Protein AF-A0A955JCF0-F1 (afdb_monomer_lite)

Secondary structure (DSSP, 8-state):
--THHHHHHHHHHHHHHHHSS-S---SSHHHHHHHHHHPPPPPHHHH-TTS-HHHHHHHHHHH-SSGGGS-SSHHHHHHHHHHHHTTPPPS--PPPTHHHHHHHHTT-HHHHHHHHHHHHHHHHHHHHHHHHHHHHHHHHHHHHHHHHHHHHHHHHHHHHHHHHHHHHHHHHHHHHHHHHHHHHHHHHHHHHHHHHHHHHHHHS-S-STTHHHHHHHHHHHHHHHHHTHHHHHHHHHHHHHHPEE--TTHHHH---HHHHHHHHHHHHHHHHHTTGGGS-HHHHHHHHHHHHHHHHHHHHHHHHHHHTTSEE--STTHHHHHHHHHHHHHHHHHHHHHH-TTTSHHHHHHHHHHHHHHHHIIIIITTHHHHHHHHHHHHH-GGGTT--PPP-TTEEEEEE-TTT--EEEEEGGGSPTTPPPPPP-TTSPPPPP-TTSPPEEEEE--EEEEES-BS-TTSTTB-TT--SSS-S-EEEEE--EEEESSPPBHHHHHHHH-S----S-SHHHHTTSS-GGGGGGSBP-S--HHHHHHHHHHHT--PPPHHHHHHHHHTT--SSBTTBS-GGG-TTT---SBHHHHHHHGGG--S-BTT---S-SSPPPTT-S---TTS---TTSSS---

Foldseek 3Di:
DQQLVVLQVVLQVVLCVLQVDGQFDDPDPVNRVVCLQPPQGDQSCVRPVVDDPLSSLLSSQSNPNDSVSHDNDVVLSVVSVVCVVVVHDHPGDDDDPVVVVVVVCVVDPPVVVVVVVVVVVVVVVVVVVVVVVVVVVVVVVVVVVVVVVVVVVVVVVVVVVVVVVVVVVVVVVVVVVVVVVVVVVVLVVLVVVLVVLVVVLLVLDAFAPVNLVSLVVSCVVCVVSLVCLVVLVVVLVVLVVQWDFADPVNVVVPPDPLVVVLVVLVVVLVVLVVCLVVDDPVVNVVSVVSNVVSVVSNVVSVVVVVVVHTTFHDDPCGVVSVVSSVSSVVSSVSSCLQPVCCRHSSVVSVVSSVLSVVQCCVQDVVQVVVQVVLQVLLCPDVQQVRDRDDRDGQWHWQAADPQLRWTKIFRSQLAAPPDDDFHQDPVRDTPDDALRGGWMKTWHNWAKDWFFEDCPPPAFLHDVPGDPVRDDTDIDTDHIDIDTLWAQFQSSCVRQLVDHQQAQCACVRQPPQDDHRQRSQFHGDPDDPVSVQSSQRNSVHHADDPVRLVCQQCVPPREPHLVHPDPVPCQQAADDAECSLCVSQPPPRDDYHPVDPNPHNAADRIPSHDAGSSSHGHSPYRDDGD

Structure (mmCIF, N/CA/C/O backbone):
data_AF-A0A955JCF0-F1
#
_entry.id   AF-A0A955JCF0-F1
#
loop_
_atom_site.group_PDB
_atom_site.id
_atom_site.type_symbol
_atom_site.label_atom_id
_atom_site.label_alt_id
_atom_site.label_comp_id
_atom_site.label_asym_id
_atom_site.label_entity_id
_atom_site.label_seq_id
_atom_site.pdbx_PDB_ins_code
_atom_site.Cartn_x
_atom_site.Cartn_y
_atom_site.Cartn_z
_atom_site.occupancy
_atom_site.B_iso_or_equiv
_atom_site.auth_seq_id
_atom_site.auth_comp_id
_atom_site.auth_asym_id
_atom_site.auth_atom_id
_atom_site.pdbx_PDB_model_num
ATOM 1 N N . LEU A 1 1 ? -118.082 -36.106 129.039 1.00 57.31 1 LEU A N 1
ATOM 2 C CA . LEU A 1 1 ? -116.665 -36.390 129.360 1.00 57.31 1 LEU A CA 1
ATOM 3 C C . LEU A 1 1 ? -116.001 -36.896 128.087 1.00 57.31 1 LEU A C 1
ATOM 5 O O . LEU A 1 1 ? -116.480 -37.882 127.543 1.00 57.31 1 LEU A O 1
ATOM 9 N N . ASP A 1 2 ? -115.003 -36.180 127.562 1.00 79.00 2 ASP A N 1
ATOM 10 C CA . ASP A 1 2 ? -114.257 -36.599 126.365 1.00 79.00 2 ASP A CA 1
ATOM 11 C C . ASP A 1 2 ? -113.100 -37.521 126.774 1.00 79.00 2 ASP A C 1
ATOM 13 O O . ASP A 1 2 ? -112.219 -37.105 127.530 1.00 79.00 2 ASP A O 1
ATOM 17 N N . ARG A 1 3 ? -113.084 -38.748 126.237 1.00 78.19 3 ARG A N 1
ATOM 18 C CA . ARG A 1 3 ? -112.045 -39.769 126.468 1.00 78.19 3 ARG A CA 1
ATOM 19 C C . ARG A 1 3 ? -110.625 -39.299 126.117 1.00 78.19 3 ARG A C 1
ATOM 21 O O . ARG A 1 3 ? -109.650 -39.840 126.625 1.00 78.19 3 ARG A O 1
ATOM 28 N N . ARG A 1 4 ? -110.481 -38.272 125.271 1.00 84.88 4 ARG A N 1
ATOM 29 C CA . ARG A 1 4 ? -109.182 -37.661 124.926 1.00 84.88 4 ARG A CA 1
ATOM 30 C C . ARG A 1 4 ? -108.595 -36.816 126.064 1.00 84.88 4 ARG A C 1
ATOM 32 O O . ARG A 1 4 ? -107.425 -36.435 126.015 1.00 84.88 4 ARG A O 1
ATOM 39 N N . THR A 1 5 ? -109.381 -36.537 127.102 1.00 85.69 5 THR A N 1
ATOM 40 C CA . THR A 1 5 ? -108.911 -35.896 128.341 1.00 85.69 5 THR A CA 1
ATOM 41 C C . THR A 1 5 ? -108.018 -36.837 129.146 1.00 85.69 5 THR A C 1
ATOM 43 O O . THR A 1 5 ? -106.988 -36.410 129.671 1.00 85.69 5 THR A O 1
ATOM 46 N N . ASP A 1 6 ? -108.356 -38.127 129.179 1.00 85.69 6 ASP A N 1
ATOM 47 C CA . ASP A 1 6 ? -107.548 -39.145 129.856 1.00 85.69 6 ASP A CA 1
ATOM 48 C C . ASP A 1 6 ? -106.212 -39.356 129.133 1.00 85.69 6 ASP A C 1
ATOM 50 O O . ASP A 1 6 ? -105.175 -39.499 129.773 1.00 85.69 6 ASP A O 1
ATOM 54 N N . ILE A 1 7 ? -106.207 -39.268 127.798 1.00 90.81 7 ILE A N 1
ATOM 55 C CA . ILE A 1 7 ? -104.985 -39.328 126.977 1.00 90.81 7 ILE A CA 1
ATOM 56 C C . ILE A 1 7 ? -104.069 -38.132 127.263 1.00 90.81 7 ILE A C 1
ATOM 58 O O . ILE A 1 7 ? -102.860 -38.302 127.397 1.00 90.81 7 ILE A O 1
ATOM 62 N N . TRP A 1 8 ? -104.630 -36.927 127.399 1.00 89.00 8 TRP A N 1
ATOM 63 C CA . TRP A 1 8 ? -103.855 -35.736 127.758 1.00 89.00 8 TRP A CA 1
ATOM 64 C C . TRP A 1 8 ? -103.241 -35.862 129.153 1.00 89.00 8 TRP A C 1
ATOM 66 O O . TRP A 1 8 ? -102.057 -35.584 129.334 1.00 89.00 8 TRP A O 1
ATOM 76 N N . SER A 1 9 ? -104.025 -36.345 130.120 1.00 87.19 9 SER A N 1
ATOM 77 C CA . SER A 1 9 ? -103.552 -36.595 131.484 1.00 87.19 9 SER A CA 1
ATOM 78 C C . SER A 1 9 ? -102.451 -37.660 131.508 1.00 87.19 9 SER A C 1
ATOM 80 O O . SER A 1 9 ? -101.417 -37.441 132.130 1.00 87.19 9 SER A O 1
ATOM 82 N N . LEU A 1 10 ? -102.605 -38.757 130.756 1.00 89.62 10 LEU A N 1
ATOM 83 C CA . LEU A 1 10 ? -101.567 -39.779 130.583 1.00 89.62 10 LEU A CA 1
ATOM 84 C C . LEU A 1 10 ? -100.305 -39.222 129.917 1.00 89.62 10 LEU A C 1
ATOM 86 O O . LEU A 1 10 ? -99.204 -39.577 130.326 1.00 89.62 10 LEU A O 1
ATOM 90 N N . GLY A 1 11 ? -100.444 -38.339 128.925 1.00 90.31 11 GLY A N 1
ATOM 91 C CA . GLY A 1 11 ? -99.319 -37.646 128.294 1.00 90.31 11 GLY A CA 1
ATOM 92 C C . GLY A 1 11 ? -98.549 -36.772 129.286 1.00 90.31 11 GLY A C 1
ATOM 93 O O . GLY A 1 11 ? -97.323 -36.832 129.326 1.00 90.31 11 GLY A O 1
ATOM 94 N N . VAL A 1 12 ? -99.260 -36.033 130.143 1.00 90.81 12 VAL A N 1
ATOM 95 C CA . VAL A 1 12 ? -98.666 -35.247 131.239 1.00 90.81 12 VAL A CA 1
ATOM 96 C C . VAL A 1 12 ? -97.955 -36.151 132.249 1.00 90.81 12 VAL A C 1
ATOM 98 O O . VAL A 1 12 ? -96.835 -35.843 132.651 1.00 90.81 12 VAL A O 1
ATOM 101 N N . THR A 1 13 ? -98.559 -37.281 132.627 1.00 89.50 13 THR A N 1
ATOM 102 C CA . THR A 1 13 ? -97.934 -38.251 133.537 1.00 89.50 13 THR A CA 1
ATOM 103 C C . THR A 1 13 ? -96.675 -38.860 132.927 1.00 89.50 13 THR A C 1
ATOM 105 O O . THR A 1 13 ? -95.642 -38.898 133.587 1.00 89.50 13 THR A O 1
ATOM 108 N N . LEU A 1 14 ? -96.714 -39.289 131.661 1.00 90.31 14 LEU A N 1
ATOM 109 C CA . LEU A 1 14 ? -95.534 -39.828 130.983 1.00 90.31 14 LEU A CA 1
ATOM 110 C C . LEU A 1 14 ? -94.428 -38.773 130.853 1.00 90.31 14 LEU A C 1
ATOM 112 O O . LEU A 1 14 ? -93.259 -39.094 131.053 1.00 90.31 14 LEU A O 1
ATOM 116 N N . TYR A 1 15 ? -94.788 -37.524 130.542 1.00 89.62 15 TYR A N 1
ATOM 117 C CA . TYR A 1 15 ? -93.855 -36.399 130.509 1.00 89.62 15 TYR A CA 1
ATOM 118 C C . TYR A 1 15 ? -93.133 -36.260 131.854 1.00 89.62 15 TYR A C 1
ATOM 120 O O . TYR A 1 15 ? -91.905 -36.171 131.890 1.00 89.62 15 TYR A O 1
ATOM 128 N N . GLU A 1 16 ? -93.877 -36.286 132.963 1.00 90.38 16 GLU A N 1
ATOM 129 C CA . GLU A 1 16 ? -93.311 -36.192 134.311 1.00 90.38 16 GLU A CA 1
ATOM 130 C C . GLU A 1 16 ? -92.451 -37.414 134.651 1.00 90.38 16 GLU A C 1
ATOM 132 O O . GLU A 1 16 ? -91.343 -37.245 135.148 1.00 90.38 16 GLU A O 1
ATOM 137 N N . CYS A 1 17 ? -92.868 -38.633 134.301 1.00 90.69 17 CYS A N 1
ATOM 138 C CA . CYS A 1 17 ? -92.056 -39.835 134.516 1.00 90.69 17 CYS A CA 1
ATOM 139 C C . CYS A 1 17 ? -90.723 -39.804 133.753 1.00 90.69 17 CYS A C 1
ATOM 141 O O . CYS A 1 17 ? -89.710 -40.272 134.265 1.00 90.69 17 CYS A O 1
ATOM 143 N N . LEU A 1 18 ? -90.713 -39.265 132.532 1.00 89.25 18 LEU A N 1
ATOM 144 C CA . LEU A 1 18 ? -89.528 -39.256 131.668 1.00 89.25 18 LEU A CA 1
ATOM 145 C C . LEU A 1 18 ? -88.560 -38.106 131.976 1.00 89.25 18 LEU A C 1
ATOM 147 O O . LEU A 1 18 ? -87.362 -38.213 131.698 1.00 89.25 18 LEU A O 1
ATOM 151 N N . THR A 1 19 ? -89.071 -37.005 132.525 1.00 88.12 19 THR A N 1
ATOM 152 C CA . THR A 1 19 ? -88.286 -35.787 132.789 1.00 88.12 19 THR A CA 1
ATOM 153 C C . THR A 1 19 ? -88.094 -35.486 134.276 1.00 88.12 19 THR A C 1
ATOM 155 O O . THR A 1 19 ? -87.325 -34.587 134.613 1.00 88.12 19 THR A O 1
ATOM 158 N N . LEU A 1 20 ? -88.787 -36.212 135.162 1.00 88.12 20 LEU A N 1
ATOM 159 C CA . LEU A 1 20 ? -88.921 -35.937 136.600 1.00 88.12 20 LEU A CA 1
ATOM 160 C C . LEU A 1 20 ? -89.422 -34.512 136.908 1.00 88.12 20 LEU A C 1
ATOM 162 O O . LEU A 1 20 ? -89.197 -33.992 138.001 1.00 88.12 20 LEU A O 1
ATOM 166 N N . ARG A 1 21 ? -90.089 -33.864 135.941 1.00 84.25 21 ARG A N 1
ATOM 167 C CA . ARG A 1 21 ? -90.633 -32.505 136.047 1.00 84.25 21 ARG A CA 1
ATOM 168 C C . ARG A 1 21 ? -92.021 -32.429 135.442 1.00 84.25 21 ARG A C 1
ATOM 170 O O . ARG A 1 21 ? -92.290 -33.017 134.396 1.00 84.25 21 ARG A O 1
ATOM 177 N N . ARG A 1 22 ? -92.896 -31.629 136.043 1.00 86.31 22 ARG A N 1
ATOM 178 C CA . ARG A 1 22 ? -94.205 -31.365 135.447 1.00 86.31 22 ARG A CA 1
ATOM 179 C C . ARG A 1 22 ? -94.051 -30.451 134.232 1.00 86.31 22 ARG A C 1
ATOM 181 O O . ARG A 1 22 ? -93.247 -29.519 134.261 1.00 86.31 22 ARG A O 1
ATOM 188 N N . PRO A 1 23 ? -94.845 -30.655 133.170 1.00 85.62 23 PRO A N 1
ATOM 189 C CA . PRO A 1 23 ? -94.794 -29.795 131.988 1.00 85.62 23 PRO A CA 1
ATOM 190 C C . PRO A 1 23 ? -95.301 -28.373 132.261 1.00 85.62 23 PRO A C 1
ATOM 192 O O . PRO A 1 23 ? -94.935 -27.432 131.556 1.00 85.62 23 PRO A O 1
ATOM 195 N N . PHE A 1 24 ? -96.141 -28.210 133.286 1.00 86.75 24 PHE A N 1
ATOM 196 C CA . PHE A 1 24 ? -96.681 -26.925 133.712 1.00 86.75 24 PHE A CA 1
ATOM 197 C C . PHE A 1 24 ? -96.596 -26.821 135.231 1.00 86.75 24 PHE A C 1
ATOM 199 O O . PHE A 1 24 ? -97.109 -27.681 135.947 1.00 86.75 24 PHE A O 1
ATOM 206 N N . GLU A 1 25 ? -95.985 -25.742 135.708 1.00 82.00 25 GLU A N 1
ATOM 207 C CA . GLU A 1 25 ? -95.887 -25.413 137.126 1.00 82.00 25 GLU A CA 1
ATOM 208 C C . GLU A 1 25 ? -96.144 -23.921 137.318 1.00 82.00 25 GLU A C 1
ATOM 210 O O . GLU A 1 25 ? -95.676 -23.070 136.554 1.00 82.00 25 GLU A O 1
ATOM 215 N N . ALA A 1 26 ? -96.919 -23.599 138.347 1.00 80.19 26 ALA A N 1
ATOM 216 C CA . ALA A 1 26 ? -97.183 -22.233 138.755 1.00 80.19 26 ALA A CA 1
ATOM 217 C C . ALA A 1 26 ? -97.442 -22.192 140.269 1.00 80.19 26 ALA A C 1
ATOM 219 O O . ALA A 1 26 ? -98.029 -23.134 140.804 1.00 80.19 26 ALA A O 1
ATOM 220 N N . PRO A 1 27 ? -97.076 -21.096 140.956 1.00 72.50 27 PRO A N 1
ATOM 221 C CA . PRO A 1 27 ? -97.266 -20.959 142.401 1.00 72.50 27 PRO A CA 1
ATOM 222 C C . PRO A 1 27 ? -98.740 -20.814 142.827 1.00 72.50 27 PRO A C 1
ATOM 224 O O . PRO A 1 27 ? -99.040 -20.894 144.014 1.00 72.50 27 PRO A O 1
ATOM 227 N N . SER A 1 28 ? -99.676 -20.613 141.888 1.00 76.31 28 SER A N 1
ATOM 228 C CA . SER A 1 28 ? -101.116 -20.523 142.160 1.00 76.31 28 SER A CA 1
ATOM 229 C C . SER A 1 28 ? -101.941 -21.392 141.208 1.00 76.31 28 SER A C 1
ATOM 231 O O . SER A 1 28 ? -101.566 -21.615 140.054 1.00 76.31 28 SER A O 1
ATOM 233 N N . ARG A 1 29 ? -103.112 -21.851 141.677 1.00 73.00 29 ARG A N 1
ATOM 234 C CA . ARG A 1 29 ? -104.026 -22.700 140.891 1.00 73.00 29 ARG A CA 1
ATOM 235 C C . ARG A 1 29 ? -104.516 -22.010 139.610 1.00 73.00 29 ARG A C 1
ATOM 237 O O . ARG A 1 29 ? -104.582 -22.645 138.563 1.00 73.00 29 ARG A O 1
ATOM 244 N N . GLU A 1 30 ? -104.806 -20.710 139.669 1.00 77.62 30 GLU A N 1
ATOM 245 C CA . GLU A 1 30 ? -105.215 -19.921 138.496 1.00 77.62 30 GLU A CA 1
ATOM 246 C C . GLU A 1 30 ? -104.071 -19.768 137.480 1.00 77.62 30 GLU A C 1
ATOM 248 O O . GLU A 1 30 ? -104.277 -19.932 136.275 1.00 77.62 30 GLU A O 1
ATOM 253 N N . GLY A 1 31 ? -102.844 -19.534 137.961 1.00 78.62 31 GLY A N 1
ATOM 254 C CA . GLY A 1 31 ? -101.651 -19.493 137.116 1.00 78.62 31 GLY A CA 1
ATOM 255 C C . GLY A 1 31 ? -101.388 -20.831 136.424 1.00 78.62 31 GLY A C 1
ATOM 256 O O . GLY A 1 31 ? -101.033 -20.851 135.244 1.00 78.62 31 GLY A O 1
ATOM 257 N N . LEU A 1 32 ? -101.632 -21.943 137.125 1.00 81.69 32 LEU A N 1
ATOM 258 C CA . LEU A 1 32 ? -101.493 -23.285 136.567 1.00 81.69 32 LEU A CA 1
ATOM 259 C C . LEU A 1 32 ? -102.525 -23.528 135.457 1.00 81.69 32 LEU A C 1
ATOM 261 O O . LEU A 1 32 ? -102.149 -23.968 134.373 1.00 81.69 32 LEU A O 1
ATOM 265 N N . TYR A 1 33 ? -103.797 -23.169 135.669 1.00 77.62 33 TYR A N 1
ATOM 266 C CA . TYR A 1 33 ? -104.825 -23.281 134.627 1.00 77.62 33 TYR A CA 1
ATOM 267 C C . TYR A 1 33 ? -104.520 -22.414 133.404 1.00 77.62 33 TYR A C 1
ATOM 269 O O . TYR A 1 33 ? -104.657 -22.886 132.276 1.00 77.62 33 TYR A O 1
ATOM 277 N N . ARG A 1 34 ? -104.041 -21.178 133.596 1.00 78.31 34 ARG A N 1
ATOM 278 C CA . ARG A 1 34 ? -103.643 -20.316 132.474 1.00 78.31 34 ARG A CA 1
ATOM 279 C C . ARG A 1 34 ? -102.507 -20.950 131.669 1.00 78.31 34 ARG A C 1
ATOM 281 O O . ARG A 1 34 ? -102.596 -20.983 130.448 1.00 78.31 34 ARG A O 1
ATOM 288 N N . GLN A 1 35 ? -101.491 -21.512 132.327 1.00 84.00 35 GLN A N 1
ATOM 289 C CA . GLN A 1 35 ? -100.412 -22.214 131.624 1.00 84.00 35 GLN A CA 1
ATOM 290 C C . GLN A 1 35 ? -100.907 -23.465 130.890 1.00 84.00 35 GLN A C 1
ATOM 292 O O . GLN A 1 35 ? -100.539 -23.674 129.736 1.00 84.00 35 GLN A O 1
ATOM 297 N N . ILE A 1 36 ? -101.787 -24.257 131.508 1.00 84.00 36 ILE A N 1
ATOM 298 C CA . ILE A 1 36 ? -102.396 -25.423 130.857 1.00 84.00 36 ILE A CA 1
ATOM 299 C C . ILE A 1 36 ? -103.179 -25.010 129.602 1.00 84.00 36 ILE A C 1
ATOM 301 O O . ILE A 1 36 ? -103.162 -25.756 128.627 1.00 84.00 36 ILE A O 1
ATOM 305 N N . LEU A 1 37 ? -103.810 -23.835 129.575 1.00 78.12 37 LEU A N 1
ATOM 306 C CA . LEU A 1 37 ? -104.589 -23.377 128.420 1.00 78.12 37 LEU A CA 1
ATOM 307 C C . LEU A 1 37 ? -103.752 -22.698 127.325 1.00 78.12 37 LEU A C 1
ATOM 309 O O . LEU A 1 37 ? -104.075 -22.855 126.152 1.00 78.12 37 LEU A O 1
ATOM 313 N N . THR A 1 38 ? -102.697 -21.949 127.667 1.00 74.06 38 THR A N 1
ATOM 314 C CA . THR A 1 38 ? -102.028 -21.050 126.701 1.00 74.06 38 THR A CA 1
ATOM 315 C C . THR A 1 38 ? -100.563 -21.363 126.425 1.00 74.06 38 THR A C 1
ATOM 317 O O . THR A 1 38 ? -100.048 -20.968 125.379 1.00 74.06 38 THR A O 1
ATOM 320 N N . LYS A 1 39 ? -99.875 -22.051 127.340 1.00 78.50 39 LYS A N 1
ATOM 321 C CA . LYS A 1 39 ? -98.446 -22.342 127.213 1.00 78.50 39 LYS A CA 1
ATOM 322 C C . LYS A 1 39 ? -98.257 -23.728 126.604 1.00 78.50 39 LYS A C 1
ATOM 324 O O . LYS A 1 39 ? -98.822 -24.706 127.095 1.00 78.50 39 LYS A O 1
ATOM 329 N N . GLU A 1 40 ? -97.453 -23.816 125.550 1.00 80.75 40 GLU A N 1
ATOM 330 C CA . GLU A 1 40 ? -97.017 -25.107 125.012 1.00 80.75 40 GLU A CA 1
ATOM 331 C C . GLU A 1 40 ? -95.973 -25.744 125.945 1.00 80.75 40 GLU A C 1
ATOM 333 O O . GLU A 1 40 ? -95.152 -25.013 126.514 1.00 80.75 40 GLU A O 1
ATOM 338 N N . PRO A 1 41 ? -96.011 -27.074 126.151 1.00 81.38 41 PRO A N 1
ATOM 339 C CA . PRO A 1 41 ? -95.011 -27.759 126.962 1.00 81.38 41 PRO A CA 1
ATOM 340 C C . PRO A 1 41 ? -93.630 -27.626 126.307 1.00 81.38 41 PRO A C 1
ATOM 342 O O . PRO A 1 41 ? -93.510 -27.575 125.081 1.00 81.38 41 PRO A O 1
ATOM 345 N N . GLU A 1 42 ? -92.583 -27.550 127.126 1.00 82.19 42 GLU A N 1
ATOM 346 C CA . GLU A 1 42 ? -91.214 -27.589 126.613 1.00 82.19 42 GLU A CA 1
ATOM 347 C C . GLU A 1 42 ? -90.921 -28.968 126.005 1.00 82.19 42 GLU A C 1
ATOM 349 O O . GLU A 1 42 ? -91.508 -29.974 126.395 1.00 82.19 42 GLU A O 1
ATOM 354 N N . ASP A 1 43 ? -90.035 -29.028 125.016 1.00 82.88 43 ASP A N 1
ATOM 355 C CA . ASP A 1 43 ? -89.632 -30.308 124.437 1.00 82.88 43 ASP A CA 1
ATOM 356 C C . ASP A 1 43 ? -88.860 -31.133 125.483 1.00 82.88 43 ASP A C 1
ATOM 358 O O . ASP A 1 43 ? -87.821 -30.695 125.987 1.00 82.88 43 ASP A O 1
ATOM 362 N N . VAL A 1 44 ? -89.348 -32.345 125.781 1.00 84.56 44 VAL A N 1
ATOM 363 C CA . VAL A 1 44 ? -88.756 -33.281 126.755 1.00 84.56 44 VAL A CA 1
ATOM 364 C C . VAL A 1 44 ? -87.272 -33.535 126.508 1.00 84.56 44 VAL A C 1
ATOM 366 O O . VAL A 1 44 ? -86.518 -33.741 127.458 1.00 84.56 44 VAL A O 1
ATOM 369 N N . ARG A 1 45 ? -86.822 -33.455 125.251 1.00 85.75 45 ARG A N 1
ATOM 370 C CA . ARG A 1 45 ? -85.429 -33.700 124.856 1.00 85.75 45 ARG A CA 1
ATOM 371 C C . ARG A 1 45 ? -84.478 -32.582 125.262 1.00 85.75 45 ARG A C 1
ATOM 373 O O . ARG A 1 45 ? -83.272 -32.803 125.315 1.00 85.75 45 ARG A O 1
ATOM 380 N N . ARG A 1 46 ? -84.993 -31.387 125.569 1.00 82.75 46 ARG A N 1
ATOM 381 C CA . ARG A 1 46 ? -84.182 -30.302 126.147 1.00 82.75 46 ARG A CA 1
ATOM 382 C C . ARG A 1 46 ? -83.869 -30.556 127.618 1.00 82.75 46 ARG A C 1
ATOM 384 O O . ARG A 1 46 ? -82.836 -30.106 128.097 1.00 82.75 46 ARG A O 1
ATOM 391 N N . ILE A 1 47 ? -84.752 -31.273 128.312 1.00 84.94 47 ILE A N 1
ATOM 392 C CA . ILE A 1 47 ? -84.611 -31.601 129.735 1.00 84.94 47 ILE A CA 1
ATOM 393 C C . ILE A 1 47 ? -83.839 -32.912 129.898 1.00 84.94 47 ILE A C 1
ATOM 395 O O . ILE A 1 47 ? -82.916 -32.992 130.703 1.00 84.94 47 ILE A O 1
ATOM 399 N N . ASN A 1 48 ? -84.191 -33.927 129.108 1.00 85.06 48 ASN A N 1
ATOM 400 C CA . ASN A 1 48 ? -83.518 -35.216 129.072 1.00 85.06 48 ASN A CA 1
ATOM 401 C C . ASN A 1 48 ? -83.204 -35.602 127.610 1.00 85.06 48 ASN A C 1
ATOM 403 O O . ASN A 1 48 ? -84.046 -36.197 126.930 1.00 85.06 48 ASN A O 1
ATOM 407 N N . PRO A 1 49 ? -81.991 -35.283 127.116 1.00 83.31 49 PRO A N 1
ATOM 408 C CA . PRO A 1 49 ? -81.578 -35.567 125.739 1.00 83.31 49 PRO A CA 1
ATOM 409 C C . PRO A 1 49 ? -81.556 -37.053 125.360 1.00 83.31 49 PRO A C 1
ATOM 411 O O . PRO A 1 49 ? -81.540 -37.362 124.171 1.00 83.31 49 PRO A O 1
ATOM 414 N N . ALA A 1 50 ? -81.568 -37.970 126.338 1.00 82.25 50 ALA A N 1
ATOM 415 C CA . ALA A 1 50 ? -81.608 -39.412 126.091 1.00 82.25 50 ALA A CA 1
ATOM 416 C C . ALA A 1 50 ? -82.982 -39.903 125.593 1.00 82.25 50 ALA A C 1
ATOM 418 O O . ALA A 1 50 ? -83.106 -41.042 125.144 1.00 82.25 50 ALA A O 1
ATOM 419 N N . ILE A 1 51 ? -84.019 -39.062 125.660 1.00 87.81 51 ILE A N 1
ATOM 420 C CA . ILE A 1 51 ? -85.350 -39.386 125.146 1.00 87.81 51 ILE A CA 1
ATOM 421 C C . ILE A 1 51 ? -85.335 -39.353 123.599 1.00 87.81 51 ILE A C 1
ATOM 423 O O . ILE A 1 51 ? -84.926 -38.340 123.017 1.00 87.81 51 ILE A O 1
ATOM 427 N N . PRO A 1 52 ? -85.809 -40.411 122.907 1.00 85.81 52 PRO A N 1
ATOM 428 C CA . PRO A 1 52 ? -85.890 -40.437 121.445 1.00 85.81 52 PRO A CA 1
ATOM 429 C C . PRO A 1 52 ? -86.759 -39.315 120.859 1.00 85.81 52 PRO A C 1
ATOM 431 O O . PRO A 1 52 ? -87.732 -38.871 121.476 1.00 85.81 52 PRO A O 1
ATOM 434 N N . ALA A 1 53 ? -86.435 -38.883 119.635 1.00 81.50 53 ALA A N 1
ATOM 435 C CA . ALA A 1 53 ? -87.171 -37.842 118.909 1.00 81.50 53 ALA A CA 1
ATOM 436 C C . ALA A 1 53 ? -88.656 -38.191 118.753 1.00 81.50 53 ALA A C 1
ATOM 438 O O . ALA A 1 53 ? -89.539 -37.365 118.975 1.00 81.50 53 ALA A O 1
ATOM 439 N N . GLU A 1 54 ? -88.904 -39.451 118.430 1.00 85.00 54 GLU A N 1
ATOM 440 C CA . GLU A 1 54 ? -90.199 -40.054 118.174 1.00 85.00 54 GLU A CA 1
ATOM 441 C C . GLU A 1 54 ? -91.058 -40.044 119.442 1.00 85.00 54 GLU A C 1
ATOM 443 O O . GLU A 1 54 ? -92.229 -39.674 119.394 1.00 85.00 54 GLU A O 1
ATOM 448 N N . LEU A 1 55 ? -90.461 -40.341 120.603 1.00 87.19 55 LEU A N 1
ATOM 449 C CA . LEU A 1 55 ? -91.165 -40.280 121.884 1.00 87.19 55 LEU A CA 1
ATOM 450 C C . LEU A 1 55 ? -91.573 -38.844 122.235 1.00 87.19 55 LEU A C 1
ATOM 452 O O . LEU A 1 55 ? -92.687 -38.616 122.703 1.00 87.19 55 LEU A O 1
ATOM 456 N N . GLY A 1 56 ? -90.710 -37.864 121.948 1.00 85.12 56 GLY A N 1
ATOM 457 C CA . GLY A 1 56 ? -91.038 -36.445 122.108 1.00 85.12 56 GLY A CA 1
ATOM 458 C C . GLY A 1 56 ? -92.229 -36.010 121.243 1.00 85.12 56 GLY A C 1
ATOM 459 O O . GLY A 1 56 ? -93.120 -35.311 121.727 1.00 85.12 56 GLY A O 1
ATOM 460 N N . ILE A 1 57 ? -92.300 -36.478 119.993 1.00 85.19 57 ILE A N 1
ATOM 461 C CA . ILE A 1 57 ? -93.416 -36.195 119.072 1.00 85.19 57 ILE A CA 1
ATOM 462 C C . ILE A 1 57 ? -94.719 -36.840 119.565 1.00 85.19 57 ILE A C 1
ATOM 464 O O . ILE A 1 57 ? -95.773 -36.195 119.549 1.00 85.19 57 ILE A O 1
ATOM 468 N N . VAL A 1 58 ? -94.657 -38.083 120.050 1.00 87.75 58 VAL A N 1
ATOM 469 C CA . VAL A 1 58 ? -95.813 -38.796 120.616 1.00 87.75 58 VAL A CA 1
ATOM 470 C C . VAL A 1 58 ? -96.383 -38.049 121.829 1.00 87.75 58 VAL A C 1
ATOM 472 O O . VAL A 1 58 ? -97.599 -37.856 121.907 1.00 87.75 58 VAL A O 1
ATOM 475 N N . LEU A 1 59 ? -95.525 -37.552 122.729 1.00 87.75 59 LEU A N 1
ATOM 476 C CA . LEU A 1 59 ? -95.941 -36.759 123.896 1.00 87.75 59 LEU A CA 1
ATOM 477 C C . LEU A 1 59 ? -96.515 -35.396 123.506 1.00 87.75 59 LEU A C 1
ATOM 479 O O . LEU A 1 59 ? -97.573 -35.013 124.004 1.00 87.75 59 LEU A O 1
ATOM 483 N N . ALA A 1 60 ? -95.869 -34.687 122.576 1.00 84.94 60 ALA A N 1
ATOM 484 C CA . ALA A 1 60 ? -96.365 -33.406 122.078 1.00 84.94 60 ALA A CA 1
ATOM 485 C C . ALA A 1 60 ? -97.757 -33.546 121.437 1.00 84.94 60 ALA A C 1
ATOM 487 O O . ALA A 1 60 ? -98.624 -32.696 121.636 1.00 84.94 60 ALA A O 1
ATOM 488 N N . THR A 1 61 ? -97.997 -34.651 120.728 1.00 87.94 61 THR A N 1
ATOM 489 C CA . THR A 1 61 ? -99.293 -34.959 120.104 1.00 87.94 61 THR A CA 1
ATOM 490 C C . THR A 1 61 ? -100.360 -35.301 121.144 1.00 87.94 61 THR A C 1
ATOM 492 O O . THR A 1 61 ? -101.483 -34.814 121.051 1.00 87.94 61 THR A O 1
ATOM 495 N N . ALA A 1 62 ? -100.025 -36.073 122.185 1.00 87.44 62 ALA A N 1
ATOM 496 C CA . ALA A 1 62 ? -100.951 -36.352 123.287 1.00 87.44 62 ALA A CA 1
ATOM 497 C C . ALA A 1 62 ? -101.326 -35.083 124.080 1.00 87.44 62 ALA A C 1
ATOM 499 O O . ALA A 1 62 ? -102.452 -34.961 124.568 1.00 87.44 62 ALA A O 1
ATOM 500 N N . MET A 1 63 ? -100.399 -34.124 124.186 1.00 87.69 63 MET A N 1
ATOM 501 C CA . MET A 1 63 ? -100.536 -32.933 125.029 1.00 87.69 63 MET A CA 1
ATOM 502 C C . MET A 1 63 ? -100.968 -31.650 124.299 1.00 87.69 63 MET A C 1
ATOM 504 O O . MET A 1 63 ? -101.154 -30.619 124.960 1.00 87.69 63 MET A O 1
ATOM 508 N N . VAL A 1 64 ? -101.160 -31.689 122.975 1.00 86.75 64 VAL A N 1
ATOM 509 C CA . VAL A 1 64 ? -101.561 -30.517 122.178 1.00 86.75 64 VAL A CA 1
ATOM 510 C C . VAL A 1 64 ? -102.885 -29.928 122.683 1.00 86.75 64 VAL A C 1
ATOM 512 O O . VAL A 1 64 ? -103.784 -30.647 123.133 1.00 86.75 64 VAL A O 1
ATOM 515 N N . LYS A 1 65 ? -103.012 -28.596 122.663 1.00 84.31 65 LYS A N 1
ATOM 516 C CA . LYS A 1 65 ? -104.184 -27.905 123.237 1.00 84.31 65 LYS A CA 1
ATOM 517 C C . LYS A 1 65 ? -105.476 -28.203 122.479 1.00 84.31 65 LYS A C 1
ATOM 519 O O . LYS A 1 65 ? -106.521 -28.346 123.105 1.00 84.31 65 LYS A O 1
ATOM 524 N N . ASP A 1 66 ? -105.379 -28.348 121.163 1.00 82.31 66 ASP A N 1
ATOM 525 C CA . ASP A 1 66 ? -106.491 -28.693 120.281 1.00 82.31 66 ASP A CA 1
ATOM 526 C C . ASP A 1 66 ? -106.854 -30.187 120.400 1.00 82.31 66 ASP A C 1
ATOM 528 O O . ASP A 1 66 ? -106.069 -31.061 120.030 1.00 82.31 66 ASP A O 1
ATOM 532 N N . ALA A 1 67 ? -108.038 -30.490 120.937 1.00 79.56 67 ALA A N 1
ATOM 533 C CA . ALA A 1 67 ? -108.471 -31.859 121.215 1.00 79.56 67 ALA A CA 1
ATOM 534 C C . ALA A 1 67 ? -108.668 -32.717 119.951 1.00 79.56 67 ALA A C 1
ATOM 536 O O . ALA A 1 67 ? -108.569 -33.943 120.042 1.00 79.56 67 ALA A O 1
ATOM 537 N N . ASP A 1 68 ? -108.898 -32.113 118.780 1.00 81.50 68 ASP A N 1
ATOM 538 C CA . ASP A 1 68 ? -109.049 -32.839 117.508 1.00 81.50 68 ASP A CA 1
ATOM 539 C C . ASP A 1 68 ? -107.721 -33.283 116.901 1.00 81.50 68 ASP A C 1
ATOM 541 O O . ASP A 1 68 ? -107.690 -34.106 115.987 1.00 81.50 68 ASP A O 1
ATOM 545 N N . ARG A 1 69 ? -106.608 -32.788 117.448 1.00 79.56 69 ARG A N 1
ATOM 546 C CA . ARG A 1 69 ? -105.253 -33.150 117.023 1.00 79.56 69 ARG A CA 1
ATOM 547 C C . ARG A 1 69 ? -104.571 -34.161 117.947 1.00 79.56 69 ARG A C 1
ATOM 549 O O . ARG A 1 69 ? -103.438 -34.548 117.669 1.00 79.56 69 ARG A O 1
ATOM 556 N N . ARG A 1 70 ? -105.241 -34.582 119.027 1.00 86.62 70 ARG A N 1
ATOM 557 C CA . ARG A 1 70 ? -104.797 -35.679 119.906 1.00 86.62 70 ARG A CA 1
ATOM 558 C C . ARG A 1 70 ? -105.184 -37.030 119.310 1.00 86.62 70 ARG A C 1
ATOM 560 O O . ARG A 1 70 ? -106.051 -37.106 118.444 1.00 86.62 70 ARG A O 1
ATOM 567 N N . TYR A 1 71 ? -104.601 -38.104 119.841 1.00 86.69 71 TYR A N 1
ATOM 568 C CA . TYR A 1 71 ? -105.050 -39.464 119.537 1.00 86.69 71 TYR A CA 1
ATOM 569 C C . TYR A 1 71 ? -106.551 -39.608 119.787 1.00 86.69 71 TYR A C 1
ATOM 571 O O . TYR A 1 71 ? -107.067 -39.186 120.828 1.00 86.69 71 TYR A O 1
ATOM 579 N N . ALA A 1 72 ? -107.257 -40.211 118.834 1.00 84.50 72 ALA A N 1
ATOM 580 C CA . ALA A 1 72 ? -108.701 -40.348 118.923 1.00 84.50 72 ALA A CA 1
ATOM 581 C C . ALA A 1 72 ? -109.096 -41.416 119.954 1.00 84.50 72 ALA A C 1
ATOM 583 O O . ALA A 1 72 ? -110.197 -41.343 120.520 1.00 84.50 72 ALA A O 1
ATOM 584 N N . THR A 1 73 ? -108.208 -42.389 120.200 1.00 86.06 73 THR A N 1
ATOM 585 C CA . THR A 1 73 ? -108.367 -43.486 121.163 1.00 86.06 73 THR A CA 1
ATOM 586 C C . THR A 1 73 ? -107.085 -43.746 121.967 1.00 86.06 73 THR A C 1
ATOM 588 O O . THR A 1 73 ? -105.973 -43.511 121.501 1.00 86.06 73 THR A O 1
ATOM 591 N N . ALA A 1 74 ? -107.223 -44.292 123.183 1.00 85.94 74 ALA A N 1
ATOM 592 C CA . ALA A 1 74 ? -106.070 -44.718 123.985 1.00 85.94 74 ALA A CA 1
ATOM 593 C C . ALA A 1 74 ? -105.302 -45.889 123.338 1.00 85.94 74 ALA A C 1
ATOM 595 O O . ALA A 1 74 ? -104.104 -46.040 123.565 1.00 85.94 74 ALA A O 1
ATOM 596 N N . ALA A 1 75 ? -105.978 -46.691 122.503 1.00 87.00 75 ALA A N 1
ATOM 597 C CA . ALA A 1 75 ? -105.357 -47.766 121.736 1.00 87.00 75 ALA A CA 1
ATOM 598 C C . ALA A 1 75 ? -104.329 -47.225 120.729 1.00 87.00 75 ALA A C 1
ATOM 600 O O . ALA A 1 75 ? -103.233 -47.770 120.646 1.00 87.00 75 ALA A O 1
ATOM 601 N N . GLU A 1 76 ? -104.641 -46.125 120.033 1.00 87.50 76 GLU A N 1
ATOM 602 C CA . GLU A 1 76 ? -103.705 -45.456 119.116 1.00 87.50 76 GLU A CA 1
ATOM 603 C C . GLU A 1 76 ? -102.497 -44.868 119.855 1.00 87.50 76 GLU A C 1
ATOM 605 O O . GLU A 1 76 ? -101.363 -45.028 119.412 1.00 87.50 76 GLU A O 1
ATOM 610 N N . PHE A 1 77 ? -102.717 -44.251 121.020 1.00 89.88 77 PHE A N 1
ATOM 611 C CA . PHE A 1 77 ? -101.620 -43.731 121.838 1.00 89.88 77 PHE A CA 1
ATOM 612 C C . PHE A 1 77 ? -100.690 -44.853 122.330 1.00 89.88 77 PHE A C 1
ATOM 614 O O . PHE A 1 77 ? -99.468 -44.745 122.245 1.00 89.88 77 PHE A O 1
ATOM 621 N N . ALA A 1 78 ? -101.261 -45.965 122.801 1.00 90.19 78 ALA A N 1
ATOM 622 C CA . ALA A 1 78 ? -100.495 -47.132 123.230 1.00 90.19 78 ALA A CA 1
ATOM 623 C C . ALA A 1 78 ? -99.751 -47.816 122.070 1.00 90.19 78 ALA A C 1
ATOM 625 O O . ALA A 1 78 ? -98.676 -48.378 122.280 1.00 90.19 78 ALA A O 1
ATOM 626 N N . GLU A 1 79 ? -100.319 -47.787 120.864 1.00 89.31 79 GLU A N 1
ATOM 627 C CA . GLU A 1 79 ? -99.694 -48.299 119.646 1.00 89.31 79 GLU A CA 1
ATOM 628 C C . GLU A 1 79 ? -98.446 -47.492 119.283 1.00 89.31 79 GLU A C 1
ATOM 630 O O . GLU A 1 79 ? -97.385 -48.083 119.095 1.00 89.31 79 GLU A O 1
ATOM 635 N N . ASP A 1 80 ? -98.523 -46.159 119.276 1.00 90.44 80 ASP A N 1
ATOM 636 C CA . ASP A 1 80 ? -97.359 -45.317 118.982 1.00 90.44 80 ASP A CA 1
ATOM 637 C C . ASP A 1 80 ? -96.270 -45.436 120.066 1.00 90.44 80 ASP A C 1
ATOM 639 O O . ASP A 1 80 ? -95.086 -45.500 119.736 1.00 90.44 80 ASP A O 1
ATOM 643 N N . LEU A 1 81 ? -96.630 -45.609 121.344 1.00 90.06 81 LEU A N 1
ATOM 644 C CA . LEU A 1 81 ? -95.654 -45.942 122.396 1.00 90.06 81 LEU A CA 1
ATOM 645 C C . LEU A 1 81 ? -94.991 -47.314 122.177 1.00 90.06 81 LEU A C 1
ATOM 647 O O . LEU A 1 81 ? -93.787 -47.464 122.405 1.00 90.06 81 LEU A O 1
ATOM 651 N N . ARG A 1 82 ? -95.744 -48.320 121.709 1.00 89.19 82 ARG A N 1
ATOM 652 C CA . ARG A 1 82 ? -95.185 -49.631 121.335 1.00 89.19 82 ARG A CA 1
ATOM 653 C C . ARG A 1 82 ? -94.248 -49.517 120.138 1.00 89.19 82 ARG A C 1
ATOM 655 O O . ARG A 1 82 ? -93.170 -50.102 120.177 1.00 89.19 82 ARG A O 1
ATOM 662 N N . ARG A 1 83 ? -94.604 -48.718 119.131 1.00 88.88 83 ARG A N 1
ATOM 663 C CA . ARG A 1 83 ? -93.755 -48.454 117.961 1.00 88.88 83 ARG A CA 1
ATOM 664 C C . ARG A 1 83 ? -92.449 -47.778 118.346 1.00 88.88 83 ARG A C 1
ATOM 666 O O . ARG A 1 83 ? -91.407 -48.229 117.891 1.00 88.88 83 ARG A O 1
ATOM 673 N N . VAL A 1 84 ? -92.481 -46.797 119.250 1.00 87.50 84 VAL A N 1
ATOM 674 C CA . VAL A 1 84 ? -91.260 -46.193 119.811 1.00 87.50 84 VAL A CA 1
ATOM 675 C C . VAL A 1 84 ? -90.389 -47.250 120.498 1.00 87.50 84 VAL A C 1
ATOM 677 O O . VAL A 1 84 ? -89.189 -47.311 120.246 1.00 87.50 84 VAL A O 1
ATOM 680 N N . ARG A 1 85 ? -90.980 -48.116 121.334 1.00 88.25 85 ARG A N 1
ATOM 681 C CA . ARG A 1 85 ? -90.245 -49.188 122.032 1.00 88.25 85 ARG A CA 1
ATOM 682 C C . ARG A 1 85 ? -89.646 -50.223 121.071 1.00 88.25 85 ARG A C 1
ATOM 684 O O . ARG A 1 85 ? -88.593 -50.778 121.355 1.00 88.25 85 ARG A O 1
ATOM 691 N N . GLU A 1 86 ? -90.322 -50.492 119.959 1.00 87.81 86 GLU A N 1
ATOM 692 C CA . GLU A 1 86 ? -89.908 -51.448 118.923 1.00 87.81 86 GLU A CA 1
ATOM 693 C C . GLU A 1 86 ? -89.091 -50.804 117.788 1.00 87.81 86 GLU A C 1
ATOM 695 O O . GLU A 1 86 ? -88.783 -51.484 116.811 1.00 87.81 86 GLU A O 1
ATOM 700 N N . LEU A 1 87 ? -88.745 -49.513 117.901 1.00 80.06 87 LEU A N 1
ATOM 701 C CA . LEU A 1 87 ? -88.030 -48.731 116.881 1.00 80.06 87 LEU A CA 1
ATOM 702 C C . LEU A 1 87 ? -88.709 -48.747 115.494 1.00 80.06 87 LEU A C 1
ATOM 704 O O . LEU A 1 87 ? -88.049 -48.714 114.456 1.00 80.06 87 LEU A O 1
ATOM 708 N N . LYS A 1 88 ? -90.045 -48.793 115.468 1.00 79.62 88 LYS A N 1
ATOM 709 C CA . LYS A 1 88 ? -90.868 -48.715 114.253 1.00 79.62 88 LYS A CA 1
ATOM 710 C C . LYS A 1 88 ? -91.326 -47.272 113.986 1.00 79.62 88 LYS A C 1
ATOM 712 O O . LYS A 1 88 ? -91.510 -46.514 114.939 1.00 79.62 88 LYS A O 1
ATOM 717 N N . PRO A 1 89 ? -91.587 -46.893 112.719 1.00 79.06 89 PRO A N 1
ATOM 718 C CA . PRO A 1 89 ? -92.130 -45.576 112.387 1.00 79.06 89 PRO A CA 1
ATOM 719 C C . PRO A 1 89 ? -93.455 -45.286 113.112 1.00 79.06 89 PRO A C 1
ATOM 721 O O . PRO A 1 89 ? -94.413 -46.058 113.008 1.00 79.06 89 PRO A O 1
ATOM 724 N N . ILE A 1 90 ? -93.508 -44.166 113.835 1.00 84.25 90 ILE A N 1
ATOM 725 C CA . ILE A 1 90 ? -94.710 -43.681 114.533 1.00 84.25 90 ILE A CA 1
ATOM 726 C C . ILE A 1 90 ? -95.726 -43.077 113.555 1.00 84.25 90 ILE A C 1
ATOM 728 O O . ILE A 1 90 ? -95.360 -42.631 112.467 1.00 84.25 90 ILE A O 1
ATOM 732 N N . ALA A 1 91 ? -97.005 -43.054 113.934 1.00 80.12 91 ALA A N 1
ATOM 733 C CA . ALA A 1 91 ? -98.060 -42.425 113.140 1.00 80.12 91 ALA A CA 1
ATOM 734 C C . ALA A 1 91 ? -98.157 -40.899 113.357 1.00 80.12 91 ALA A C 1
ATOM 736 O O . ALA A 1 91 ? -98.632 -40.186 112.470 1.00 80.12 91 ALA A O 1
ATOM 737 N N . ALA A 1 92 ? -97.707 -40.377 114.503 1.00 77.44 92 ALA A N 1
ATOM 738 C CA . ALA A 1 92 ? -97.735 -38.941 114.795 1.00 77.44 92 ALA A CA 1
ATOM 739 C C . ALA A 1 92 ? -96.805 -38.094 113.888 1.00 77.44 92 ALA A C 1
ATOM 741 O O . ALA A 1 92 ? -95.654 -38.455 113.645 1.00 77.44 92 ALA A O 1
ATOM 742 N N . GLN A 1 93 ? -97.282 -36.926 113.418 1.00 68.88 93 GLN A N 1
ATOM 743 C CA . GLN A 1 93 ? -96.551 -36.025 112.501 1.00 68.88 93 GLN A CA 1
ATOM 744 C C . GLN A 1 93 ? -96.222 -34.633 113.102 1.00 68.88 93 GLN A C 1
ATOM 746 O O . GLN A 1 93 ? -97.052 -34.064 113.816 1.00 68.88 93 GLN A O 1
ATOM 751 N N . PRO A 1 94 ? -95.061 -34.018 112.768 1.00 57.94 94 PRO A N 1
ATOM 752 C CA . PRO A 1 94 ? -94.691 -32.657 113.195 1.00 57.94 94 PRO A CA 1
ATOM 753 C C . PRO A 1 94 ? -95.358 -31.531 112.361 1.00 57.94 94 PRO A C 1
ATOM 755 O O . PRO A 1 94 ? -95.753 -31.728 111.216 1.00 57.94 94 PRO A O 1
ATOM 758 N N . MET A 1 95 ? -95.467 -30.305 112.905 1.00 55.25 95 MET A N 1
ATOM 759 C CA . MET A 1 95 ? -96.067 -29.135 112.214 1.00 55.25 95 MET A CA 1
ATOM 760 C C . MET A 1 95 ? -95.113 -28.427 111.214 1.00 55.25 95 MET A C 1
ATOM 762 O O . MET A 1 95 ? -93.948 -28.209 111.531 1.00 55.25 95 MET A O 1
ATOM 766 N N . SER A 1 96 ? -95.619 -27.969 110.050 1.00 58.78 96 SER A N 1
ATOM 767 C CA . SER A 1 96 ? -94.846 -27.345 108.940 1.00 58.78 96 SER A CA 1
ATOM 768 C C . SER A 1 96 ? -94.427 -25.866 109.140 1.00 58.78 96 SER A C 1
ATOM 770 O O . SER A 1 96 ? -95.210 -25.031 109.603 1.00 58.78 96 SER A O 1
ATOM 772 N N . ALA A 1 97 ? -93.200 -25.519 108.707 1.00 55.09 97 ALA A N 1
ATOM 773 C CA . ALA A 1 97 ? -92.566 -24.192 108.814 1.00 55.09 97 ALA A CA 1
ATOM 774 C C . ALA A 1 97 ? -93.153 -23.106 107.882 1.00 55.09 97 ALA A C 1
ATOM 776 O O . ALA A 1 97 ? -93.101 -21.919 108.212 1.00 55.09 97 ALA A O 1
ATOM 777 N N . LEU A 1 98 ? -93.775 -23.492 106.763 1.00 52.22 98 LEU A N 1
ATOM 778 C CA . LEU A 1 98 ? -94.323 -22.568 105.755 1.00 52.22 98 LEU A CA 1
ATOM 779 C C . LEU A 1 98 ? -95.529 -21.755 106.279 1.00 52.22 98 LEU A C 1
ATOM 781 O O . LEU A 1 98 ? -95.821 -20.653 105.818 1.00 52.22 98 LEU A O 1
ATOM 785 N N . LEU A 1 99 ? -96.217 -22.270 107.304 1.00 57.81 99 LEU A N 1
ATOM 786 C CA . LEU A 1 99 ? -97.328 -21.583 107.969 1.00 57.81 99 LEU A CA 1
ATOM 787 C C . LEU A 1 99 ? -96.863 -20.592 109.055 1.00 57.81 99 LEU A C 1
ATOM 789 O O . LEU A 1 99 ? -97.615 -19.676 109.399 1.00 57.81 99 LEU A O 1
ATOM 793 N N . ARG A 1 100 ? -95.622 -20.712 109.563 1.00 58.34 100 ARG A N 1
ATOM 794 C CA . ARG A 1 100 ? -95.021 -19.735 110.498 1.00 58.34 100 ARG A CA 1
ATOM 795 C C . ARG A 1 100 ? -94.601 -18.452 109.785 1.00 58.34 100 ARG A C 1
ATOM 797 O O . ARG A 1 100 ? -94.853 -17.366 110.301 1.00 58.34 100 ARG A O 1
ATOM 804 N N . THR A 1 101 ? -94.017 -18.566 108.595 1.00 55.38 101 THR A N 1
ATOM 805 C CA . THR A 1 101 ? -93.513 -17.425 107.812 1.00 55.38 101 THR A CA 1
ATOM 806 C C . THR A 1 101 ? -94.642 -16.568 107.239 1.00 55.38 101 THR A C 1
ATOM 808 O O . THR A 1 101 ? -94.587 -15.342 107.333 1.00 55.38 101 THR A O 1
ATOM 811 N N . ARG A 1 102 ? -95.736 -17.186 106.769 1.00 62.56 102 ARG A N 1
ATOM 812 C CA . ARG A 1 102 ? -96.929 -16.460 106.288 1.00 62.56 102 ARG A CA 1
ATOM 813 C C . ARG A 1 102 ? -97.597 -15.612 107.378 1.00 62.56 102 ARG A C 1
ATOM 815 O O . ARG A 1 102 ? -98.038 -14.500 107.108 1.00 62.56 102 ARG A O 1
ATOM 822 N N . ARG A 1 103 ? -97.635 -16.106 108.621 1.00 58.94 103 ARG A N 1
ATOM 823 C CA . ARG A 1 103 ? -98.206 -15.372 109.767 1.00 58.94 103 ARG A CA 1
ATOM 824 C C . ARG A 1 103 ? -97.276 -14.276 110.312 1.00 58.94 103 ARG A C 1
ATOM 826 O O . ARG A 1 103 ? -97.762 -13.354 110.960 1.00 58.94 103 ARG A O 1
ATOM 833 N N . TRP A 1 104 ? -95.967 -14.349 110.049 1.00 65.50 104 TRP A N 1
ATOM 834 C CA . TRP A 1 104 ? -94.997 -13.301 110.402 1.00 65.50 104 TRP A CA 1
ATOM 835 C C . TRP A 1 104 ? -95.028 -12.129 109.409 1.00 65.50 104 TRP A C 1
ATOM 837 O O . TRP A 1 104 ? -95.081 -10.976 109.833 1.00 65.50 104 TRP A O 1
ATOM 847 N N . ALA A 1 105 ? -95.108 -12.414 108.102 1.00 57.38 105 ALA A N 1
ATOM 848 C CA . ALA A 1 105 ? -95.195 -11.387 107.057 1.00 57.38 105 ALA A CA 1
ATOM 849 C C . ALA A 1 105 ? -96.476 -10.532 107.158 1.00 57.38 105 ALA A C 1
ATOM 851 O O . ALA A 1 105 ? -96.447 -9.338 106.879 1.00 57.38 105 ALA A O 1
ATOM 852 N N . GLN A 1 106 ? -97.583 -11.107 107.642 1.00 60.50 106 GLN A N 1
ATOM 853 C CA . GLN A 1 106 ? -98.827 -10.369 107.910 1.00 60.50 106 GLN A CA 1
ATOM 854 C C . GLN A 1 106 ? -98.768 -9.468 109.158 1.00 60.50 106 GLN A C 1
ATOM 856 O O . GLN A 1 106 ? -99.666 -8.655 109.355 1.00 60.50 106 GLN A O 1
ATOM 861 N N . ARG A 1 107 ? -97.735 -9.588 110.005 1.00 59.72 107 ARG A N 1
ATOM 862 C CA . ARG A 1 107 ? -97.588 -8.788 111.232 1.00 59.72 107 ARG A CA 1
ATOM 863 C C . ARG A 1 107 ? -96.675 -7.562 111.085 1.00 59.72 107 ARG A C 1
ATOM 865 O O . ARG A 1 107 ? -96.820 -6.660 111.897 1.00 59.72 107 ARG A O 1
ATOM 872 N N . ASN A 1 108 ? -95.781 -7.497 110.084 1.00 53.06 108 ASN A N 1
ATOM 873 C CA . ASN A 1 108 ? -94.770 -6.424 109.954 1.00 53.06 108 ASN A CA 1
ATOM 874 C C . ASN A 1 108 ? -94.560 -5.936 108.490 1.00 53.06 108 ASN A C 1
ATOM 876 O O . ASN A 1 108 ? -93.571 -6.315 107.860 1.00 53.06 108 ASN A O 1
ATOM 880 N N . PRO A 1 109 ? -95.443 -5.086 107.926 1.00 59.53 109 PRO A N 1
ATOM 881 C CA . PRO A 1 109 ? -95.429 -4.745 106.493 1.00 59.53 109 PRO A CA 1
ATOM 882 C C . PRO A 1 109 ? -94.286 -3.818 106.021 1.00 59.53 109 PRO A C 1
ATOM 884 O O . PRO A 1 109 ? -93.880 -3.917 104.869 1.00 59.53 109 PRO A O 1
ATOM 887 N N . ALA A 1 110 ? -93.719 -2.952 106.870 1.00 61.69 110 ALA A N 1
ATOM 888 C CA . ALA A 1 110 ? -92.737 -1.938 106.440 1.00 61.69 110 ALA A CA 1
ATOM 889 C C . ALA A 1 110 ? -91.325 -2.487 106.124 1.00 61.69 110 ALA A C 1
ATOM 891 O O . ALA A 1 110 ? -90.609 -1.935 105.292 1.00 61.69 110 ALA A O 1
ATOM 892 N N . ILE A 1 111 ? -90.914 -3.585 106.767 1.00 64.44 111 ILE A N 1
ATOM 893 C CA . ILE A 1 111 ? -89.573 -4.179 106.586 1.00 64.44 111 ILE A CA 1
ATOM 894 C C . ILE A 1 111 ? -89.505 -5.001 105.283 1.00 64.44 111 ILE A C 1
ATOM 896 O O . ILE A 1 111 ? -88.456 -5.090 104.646 1.00 64.44 111 ILE A O 1
ATOM 900 N N . ALA A 1 112 ? -90.637 -5.556 104.839 1.00 58.56 112 ALA A N 1
ATOM 901 C CA . ALA A 1 112 ? -90.720 -6.362 103.622 1.00 58.56 112 ALA A CA 1
ATOM 902 C C . ALA A 1 112 ? -90.571 -5.524 102.334 1.00 58.56 112 ALA A C 1
ATOM 904 O O . ALA A 1 112 ? -89.934 -5.963 101.374 1.00 58.56 112 ALA A O 1
ATOM 905 N N . THR A 1 113 ? -91.099 -4.297 102.316 1.00 65.62 113 THR A N 1
ATOM 906 C CA . THR A 1 113 ? -90.992 -3.377 101.170 1.00 65.62 113 THR A CA 1
ATOM 907 C C . THR A 1 113 ? -89.562 -2.885 100.954 1.00 65.62 113 THR A C 1
ATOM 909 O O . THR A 1 113 ? -89.099 -2.828 99.817 1.00 65.62 113 THR A O 1
ATOM 912 N N . MET A 1 114 ? -88.822 -2.604 102.029 1.00 66.12 114 MET A N 1
ATOM 913 C CA . MET A 1 114 ? -87.445 -2.105 101.940 1.00 66.12 114 MET A CA 1
ATOM 914 C C . MET A 1 114 ? -86.466 -3.165 101.401 1.00 66.12 114 MET A C 1
ATOM 916 O O . MET A 1 114 ? -85.624 -2.863 100.558 1.00 66.12 114 MET A O 1
ATOM 920 N N . MET A 1 115 ? -86.626 -4.428 101.811 1.00 66.81 115 MET A N 1
ATOM 921 C CA . MET A 1 115 ? -85.813 -5.555 101.322 1.00 66.81 115 MET A CA 1
ATOM 922 C C . MET A 1 115 ? -86.020 -5.840 99.824 1.00 66.81 115 MET A C 1
ATOM 924 O O . MET A 1 115 ? -85.108 -6.311 99.150 1.00 66.81 115 MET A O 1
ATOM 928 N N . SER A 1 116 ? -87.199 -5.519 99.287 1.00 65.31 116 SER A N 1
ATOM 929 C CA . SER A 1 116 ? -87.537 -5.763 97.879 1.00 65.31 116 SER A CA 1
ATOM 930 C C . SER A 1 116 ? -86.864 -4.758 96.931 1.00 65.31 116 SER A C 1
ATOM 932 O O . SER A 1 116 ? -86.410 -5.135 95.854 1.00 65.31 116 SER A O 1
ATOM 934 N N . ALA A 1 117 ? -86.735 -3.489 97.335 1.00 71.50 117 ALA A N 1
ATOM 935 C CA . ALA A 1 117 ? -86.151 -2.432 96.500 1.00 71.50 117 ALA A CA 1
ATOM 936 C C . ALA A 1 117 ? -84.629 -2.583 96.303 1.00 71.50 117 ALA A C 1
ATOM 938 O O . ALA A 1 117 ? -84.117 -2.369 95.204 1.00 71.50 117 ALA A O 1
ATOM 939 N N . VAL A 1 118 ? -83.909 -3.011 97.345 1.00 75.38 118 VAL A N 1
ATOM 940 C CA . VAL A 1 118 ? -82.453 -3.245 97.289 1.00 75.38 118 VAL A CA 1
ATOM 941 C C . VAL A 1 118 ? -82.106 -4.388 96.328 1.00 75.38 118 VAL A C 1
ATOM 943 O O . VAL A 1 118 ? -81.112 -4.320 95.605 1.00 75.38 118 VAL A O 1
ATOM 946 N N . PHE A 1 119 ? -82.952 -5.418 96.269 1.00 74.44 119 PHE A N 1
ATOM 947 C CA . PHE A 1 119 ? -82.731 -6.576 95.405 1.00 74.44 119 PHE A CA 1
ATOM 948 C C . PHE A 1 119 ? -82.846 -6.225 93.910 1.00 74.44 119 PHE A C 1
ATOM 950 O O . PHE A 1 119 ? -82.064 -6.710 93.094 1.00 74.44 119 PHE A O 1
ATOM 957 N N . VAL A 1 120 ? -83.766 -5.323 93.551 1.00 79.31 120 VAL A N 1
ATOM 958 C CA . VAL A 1 120 ? -83.966 -4.871 92.161 1.00 79.31 120 VAL A CA 1
ATOM 959 C C . VAL A 1 120 ? -82.787 -4.027 91.663 1.00 79.31 120 VAL A C 1
ATOM 961 O O . VAL A 1 120 ? -82.327 -4.220 90.538 1.00 79.31 120 VAL A O 1
ATOM 964 N N . PHE A 1 121 ? -82.243 -3.139 92.503 1.00 76.25 121 PHE A N 1
ATOM 965 C CA . PHE A 1 121 ? -81.095 -2.303 92.128 1.00 76.25 121 PHE A CA 1
ATOM 966 C C . PHE A 1 121 ? -79.807 -3.110 91.910 1.00 76.25 121 PHE A C 1
ATOM 968 O O . PHE A 1 121 ? -79.075 -2.843 90.957 1.00 76.25 121 PHE A O 1
ATOM 975 N N . MET A 1 122 ? -79.545 -4.128 92.738 1.00 78.62 122 MET A N 1
ATOM 976 C CA . MET A 1 122 ? -78.386 -5.008 92.540 1.00 78.62 122 MET A CA 1
ATOM 977 C C . MET A 1 122 ? -78.488 -5.822 91.245 1.00 78.62 122 MET A C 1
ATOM 979 O O . MET A 1 122 ? -77.503 -5.938 90.518 1.00 78.62 122 MET A O 1
ATOM 983 N N . ALA A 1 123 ? -79.675 -6.340 90.920 1.00 76.81 123 ALA A N 1
ATOM 984 C CA . ALA A 1 123 ? -79.880 -7.100 89.689 1.00 76.81 123 ALA A CA 1
ATOM 985 C C . ALA A 1 123 ? -79.644 -6.240 88.432 1.00 76.81 123 ALA A C 1
ATOM 987 O O . ALA A 1 123 ? -78.985 -6.689 87.496 1.00 76.81 123 ALA A O 1
ATOM 988 N N . ALA A 1 124 ? -80.105 -4.983 88.430 1.00 79.25 124 ALA A N 1
ATOM 989 C CA . ALA A 1 124 ? -79.899 -4.063 87.309 1.00 79.25 124 ALA A CA 1
ATOM 990 C C . ALA A 1 124 ? -78.413 -3.723 87.077 1.00 79.25 124 ALA A C 1
ATOM 992 O O . ALA A 1 124 ? -77.964 -3.668 85.931 1.00 79.25 124 ALA A O 1
ATOM 993 N N . GLY A 1 125 ? -77.631 -3.551 88.150 1.00 78.25 125 GLY A N 1
ATOM 994 C CA . GLY A 1 125 ? -76.194 -3.274 88.057 1.00 78.25 125 GLY A CA 1
ATOM 995 C C . GLY A 1 125 ? -75.392 -4.426 87.444 1.00 78.25 125 GLY A C 1
ATOM 996 O O . GLY A 1 125 ? -74.505 -4.188 86.627 1.00 78.25 125 GLY A O 1
ATOM 997 N N . ILE A 1 126 ? -75.739 -5.672 87.778 1.00 80.50 126 ILE A N 1
ATOM 998 C CA . ILE A 1 126 ? -75.080 -6.873 87.236 1.00 80.50 126 ILE A CA 1
ATOM 999 C C . ILE A 1 126 ? -75.399 -7.055 85.743 1.00 80.50 126 ILE A C 1
ATOM 1001 O O . ILE A 1 126 ? -74.529 -7.420 84.951 1.00 80.50 126 ILE A O 1
ATOM 1005 N N . VAL A 1 127 ? -76.633 -6.765 85.323 1.00 80.75 127 VAL A N 1
ATOM 1006 C CA . VAL A 1 127 ? -77.017 -6.827 83.902 1.00 80.75 127 VAL A CA 1
ATOM 1007 C C . VAL A 1 127 ? -76.300 -5.743 83.087 1.00 80.75 127 VAL A C 1
ATOM 1009 O O . VAL A 1 127 ? -75.825 -6.007 81.986 1.00 80.75 127 VAL A O 1
ATOM 1012 N N . TRP A 1 128 ? -76.146 -4.533 83.631 1.00 80.06 128 TRP A N 1
ATOM 1013 C CA . TRP A 1 128 ? -75.434 -3.448 82.950 1.00 80.06 128 TRP A CA 1
ATOM 1014 C C . TRP A 1 128 ? -73.944 -3.754 82.735 1.00 80.06 128 TRP A C 1
ATOM 1016 O O . TRP A 1 128 ? -73.416 -3.535 81.645 1.00 80.06 128 TRP A O 1
ATOM 1026 N N . THR A 1 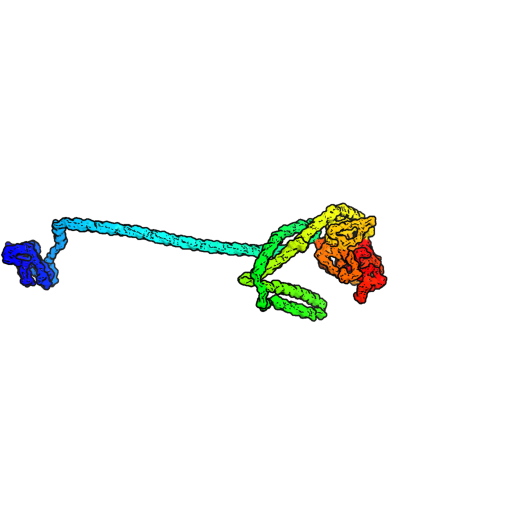129 ? -73.259 -4.280 83.754 1.00 75.88 129 THR A N 1
ATOM 1027 C CA . THR A 1 129 ? -71.827 -4.606 83.661 1.00 75.88 129 THR A CA 1
ATOM 1028 C C . THR A 1 129 ? -71.561 -5.777 82.723 1.00 75.88 129 THR A C 1
ATOM 1030 O O . THR A 1 129 ? -70.626 -5.713 81.930 1.00 75.88 129 THR A O 1
ATOM 1033 N N . THR A 1 130 ? -72.403 -6.811 82.744 1.00 75.50 130 THR A N 1
ATOM 1034 C CA . THR A 1 130 ? -72.261 -7.963 81.837 1.00 75.50 130 THR A CA 1
ATOM 1035 C C . THR A 1 130 ? -72.472 -7.578 80.372 1.00 75.50 130 THR A C 1
ATOM 1037 O O . THR A 1 130 ? -71.678 -7.978 79.523 1.00 75.50 130 THR A O 1
ATOM 1040 N N . LEU A 1 131 ? -73.460 -6.729 80.071 1.00 79.06 131 LEU A N 1
ATOM 1041 C CA . LEU A 1 131 ? -73.685 -6.234 78.708 1.00 79.06 131 LEU A CA 1
ATOM 1042 C C . LEU A 1 131 ? -72.562 -5.306 78.221 1.00 79.06 131 LEU A C 1
ATOM 1044 O O . LEU A 1 131 ? -72.180 -5.370 77.053 1.00 79.06 131 LEU A O 1
ATOM 1048 N N . LYS A 1 132 ? -72.005 -4.455 79.094 1.00 77.94 132 LYS A N 1
ATOM 1049 C CA . LYS A 1 132 ? -70.890 -3.570 78.718 1.00 77.94 132 LYS A CA 1
ATOM 1050 C C . LYS A 1 132 ? -69.572 -4.311 78.523 1.00 77.94 132 LYS A C 1
ATOM 1052 O O . LYS A 1 132 ? -68.841 -3.966 77.600 1.00 77.94 132 LYS A O 1
ATOM 1057 N N . ASN A 1 133 ? -69.297 -5.325 79.338 1.00 70.25 133 ASN A N 1
ATOM 1058 C CA . ASN A 1 133 ? -68.093 -6.141 79.191 1.00 70.25 133 ASN A CA 1
ATOM 1059 C C . ASN A 1 133 ? -68.128 -6.963 77.895 1.00 70.25 133 ASN A C 1
ATOM 1061 O O . ASN A 1 133 ? -67.132 -6.991 77.185 1.00 70.25 133 ASN A O 1
ATOM 1065 N N . ALA A 1 134 ? -69.290 -7.505 77.513 1.00 74.44 134 ALA A N 1
ATOM 1066 C CA . ALA A 1 134 ? -69.439 -8.199 76.232 1.00 74.44 134 ALA A CA 1
ATOM 1067 C C . ALA A 1 134 ? -69.167 -7.283 75.017 1.00 74.44 134 ALA A C 1
ATOM 1069 O O . ALA A 1 134 ? -68.521 -7.706 74.065 1.00 74.44 134 ALA A O 1
ATOM 1070 N N . GLN A 1 135 ? -69.598 -6.014 75.066 1.00 76.94 135 GLN A N 1
ATOM 1071 C CA . GLN A 1 135 ? -69.284 -5.027 74.018 1.00 76.94 135 GLN A CA 1
ATOM 1072 C C . GLN A 1 135 ? -67.798 -4.633 73.992 1.00 76.94 135 GLN A C 1
ATOM 1074 O O . GLN A 1 135 ? -67.254 -4.340 72.930 1.00 76.94 135 GLN A O 1
ATOM 1079 N N . LEU A 1 136 ? -67.140 -4.591 75.153 1.00 75.38 136 LEU A N 1
ATOM 1080 C CA . LEU A 1 136 ? -65.711 -4.288 75.261 1.00 75.38 136 LEU A CA 1
ATOM 1081 C C . LEU A 1 136 ? -64.844 -5.420 74.700 1.00 75.38 136 LEU A C 1
ATOM 1083 O O . LEU A 1 136 ? -63.870 -5.132 74.010 1.00 75.38 136 LEU A O 1
ATOM 1087 N N . ASP A 1 137 ? -65.220 -6.678 74.926 1.00 77.50 137 ASP A N 1
ATOM 1088 C CA . ASP A 1 137 ? -64.490 -7.837 74.400 1.00 77.50 137 ASP A CA 1
ATOM 1089 C C . ASP A 1 137 ? -64.564 -7.919 72.861 1.00 77.50 137 ASP A C 1
ATOM 1091 O O . ASP A 1 137 ? -63.573 -8.249 72.203 1.00 77.50 137 ASP A O 1
ATOM 1095 N N . GLU A 1 138 ? -65.700 -7.541 72.265 1.00 79.81 138 GLU A N 1
ATOM 1096 C CA . GLU A 1 138 ? -65.872 -7.450 70.804 1.00 79.81 138 GLU A CA 1
ATOM 1097 C C . GLU A 1 138 ? -64.984 -6.348 70.189 1.00 79.81 138 GLU A C 1
ATOM 1099 O O . GLU A 1 138 ? -64.292 -6.568 69.198 1.00 79.81 138 GLU A O 1
ATOM 1104 N N . LEU A 1 139 ? -64.898 -5.183 70.837 1.00 79.56 139 LEU A N 1
ATOM 1105 C CA . LEU A 1 139 ? -64.011 -4.091 70.414 1.00 79.56 139 LEU A CA 1
ATOM 1106 C C . LEU A 1 139 ? -62.523 -4.436 70.569 1.00 79.56 139 LEU A C 1
ATOM 1108 O O . LEU A 1 139 ? -61.715 -4.093 69.707 1.00 79.56 139 LEU A O 1
ATOM 1112 N N . VAL A 1 140 ? -62.141 -5.119 71.651 1.00 78.88 140 VAL A N 1
ATOM 1113 C CA . VAL A 1 140 ? -60.749 -5.539 71.882 1.00 78.88 140 VAL A CA 1
ATOM 1114 C C . VAL A 1 140 ? -60.319 -6.598 70.867 1.00 78.88 140 VAL A C 1
ATOM 1116 O O . VAL A 1 140 ? -59.193 -6.543 70.372 1.00 78.88 140 VAL A O 1
ATOM 1119 N N . THR A 1 141 ? -61.207 -7.527 70.509 1.00 80.12 141 THR A N 1
ATOM 1120 C CA . THR A 1 141 ? -60.926 -8.536 69.476 1.00 80.12 141 THR A CA 1
ATOM 1121 C C . THR A 1 141 ? -60.852 -7.927 68.076 1.00 80.12 141 THR A C 1
ATOM 1123 O O . THR A 1 141 ? -59.940 -8.274 67.325 1.00 80.12 141 THR A O 1
ATOM 1126 N N . GLU A 1 142 ? -61.712 -6.960 67.740 1.00 84.19 142 GLU A N 1
ATOM 1127 C CA . GLU A 1 142 ? -61.640 -6.236 66.464 1.00 84.19 142 GLU A CA 1
ATOM 1128 C C . GLU A 1 142 ? -60.358 -5.394 66.346 1.00 84.19 142 GLU A C 1
ATOM 1130 O O . GLU A 1 142 ? -59.689 -5.414 65.310 1.00 84.19 142 GLU A O 1
ATOM 1135 N N . ILE A 1 143 ? -59.966 -4.689 67.414 1.00 79.06 143 ILE A N 1
ATOM 1136 C CA . ILE A 1 143 ? -58.707 -3.928 67.456 1.00 79.06 143 ILE A CA 1
ATOM 1137 C C . ILE A 1 143 ? -57.505 -4.874 67.380 1.00 79.06 143 ILE A C 1
ATOM 1139 O O . ILE A 1 143 ? -56.544 -4.578 66.674 1.00 79.06 143 ILE A O 1
ATOM 1143 N N . GLY A 1 144 ? -57.560 -6.026 68.054 1.00 79.88 144 GLY A N 1
ATOM 1144 C CA . GLY A 1 144 ? -56.532 -7.061 67.967 1.00 79.88 144 GLY A CA 1
ATOM 1145 C C . GLY A 1 144 ? -56.353 -7.581 66.541 1.00 79.88 144 GLY A C 1
ATOM 1146 O O . GLY A 1 144 ? -55.226 -7.629 66.056 1.00 79.88 144 GLY A O 1
ATOM 1147 N N . ALA A 1 145 ? -57.455 -7.887 65.849 1.00 82.69 145 ALA A N 1
ATOM 1148 C CA . ALA A 1 145 ? -57.446 -8.357 64.464 1.00 82.69 145 ALA A CA 1
ATOM 1149 C C . ALA A 1 145 ? -56.966 -7.285 63.470 1.00 82.69 145 ALA A C 1
ATOM 1151 O O . ALA A 1 145 ? -56.194 -7.577 62.560 1.00 82.69 145 ALA A O 1
ATOM 1152 N N . LYS A 1 146 ? -57.370 -6.022 63.657 1.00 82.44 146 LYS A N 1
ATOM 1153 C CA . LYS A 1 146 ? -56.877 -4.907 62.832 1.00 82.44 146 LYS A CA 1
ATOM 1154 C C . LYS A 1 146 ? -55.405 -4.609 63.082 1.00 82.44 146 LYS A C 1
ATOM 1156 O O . LYS A 1 146 ? -54.693 -4.284 62.138 1.00 82.44 146 LYS A O 1
ATOM 1161 N N . ASN A 1 147 ? -54.934 -4.732 64.322 1.00 78.75 147 ASN A N 1
ATOM 1162 C CA . ASN A 1 147 ? -53.524 -4.543 64.641 1.00 78.75 147 ASN A CA 1
ATOM 1163 C C . ASN A 1 147 ? -52.661 -5.653 64.039 1.00 78.75 147 ASN A C 1
ATOM 1165 O O . ASN A 1 147 ? -51.612 -5.334 63.497 1.00 78.75 147 ASN A O 1
ATOM 1169 N N . THR A 1 148 ? -53.100 -6.915 64.056 1.00 82.69 148 THR A N 1
ATOM 1170 C CA . THR A 1 148 ? -52.366 -8.003 63.385 1.00 82.69 148 THR A CA 1
ATOM 1171 C C . THR A 1 148 ? -52.387 -7.871 61.860 1.00 82.69 148 THR A C 1
ATOM 1173 O O . THR A 1 148 ? -51.387 -8.152 61.199 1.00 82.69 148 THR A O 1
ATOM 1176 N N . GLU A 1 149 ? -53.490 -7.396 61.276 1.00 86.31 149 GLU A N 1
ATOM 1177 C CA . GLU A 1 149 ? -53.563 -7.083 59.842 1.00 86.31 149 GLU A CA 1
ATOM 1178 C C . GLU A 1 149 ? -52.652 -5.900 59.465 1.00 86.31 149 GLU A C 1
ATOM 1180 O O . GLU A 1 149 ? -51.984 -5.917 58.433 1.00 86.31 149 GLU A O 1
ATOM 1185 N N . LEU A 1 150 ? -52.587 -4.866 60.307 1.00 83.56 150 LEU A N 1
ATOM 1186 C CA . LEU A 1 150 ? -51.696 -3.728 60.096 1.00 83.56 150 LEU A CA 1
ATOM 1187 C C . LEU A 1 150 ? -50.230 -4.129 60.244 1.00 83.56 150 LEU A C 1
ATOM 1189 O O . LEU A 1 150 ? -49.438 -3.728 59.399 1.00 83.56 150 LEU A O 1
ATOM 1193 N N . THR A 1 151 ? -49.867 -4.937 61.246 1.00 82.75 151 THR A N 1
ATOM 1194 C CA . THR A 1 151 ? -48.480 -5.396 61.414 1.00 82.75 151 THR A CA 1
ATOM 1195 C C . THR A 1 151 ? -48.036 -6.254 60.237 1.00 82.75 151 THR A C 1
ATOM 1197 O O . THR A 1 151 ? -46.973 -6.004 59.680 1.00 82.75 151 THR A O 1
ATOM 1200 N N . THR A 1 152 ? -48.878 -7.186 59.783 1.00 85.62 152 THR A N 1
ATOM 1201 C CA . THR A 1 152 ? -48.581 -8.013 58.600 1.00 85.62 152 THR A CA 1
ATOM 1202 C C . THR A 1 152 ? -48.457 -7.169 57.333 1.00 85.62 152 THR A C 1
ATOM 1204 O O . THR A 1 152 ? -47.473 -7.304 56.613 1.00 85.62 152 THR A O 1
ATOM 1207 N N . LYS A 1 153 ? -49.359 -6.206 57.098 1.00 86.25 153 LYS A N 1
ATOM 1208 C CA . LYS A 1 153 ? -49.232 -5.263 55.971 1.00 86.25 153 LYS A CA 1
ATOM 1209 C C . LYS A 1 153 ? -47.986 -4.387 56.060 1.00 86.25 153 LYS A C 1
ATOM 1211 O O . LYS A 1 153 ? -47.385 -4.097 55.029 1.00 86.25 153 LYS A O 1
ATOM 1216 N N . THR A 1 154 ? -47.591 -3.944 57.255 1.00 82.62 154 THR A N 1
ATOM 1217 C CA . THR A 1 154 ? -46.351 -3.176 57.422 1.00 82.62 154 THR A CA 1
ATOM 1218 C C . THR A 1 154 ? -45.121 -4.037 57.186 1.00 82.62 154 THR A C 1
ATOM 1220 O O . THR A 1 154 ? -44.224 -3.576 56.494 1.00 82.62 154 THR A O 1
ATOM 1223 N N . GLU A 1 155 ? -45.105 -5.281 57.670 1.00 86.94 155 GLU A N 1
ATOM 1224 C CA . GLU A 1 155 ? -44.013 -6.238 57.455 1.00 86.94 155 GLU A CA 1
ATOM 1225 C C . GLU A 1 155 ? -43.874 -6.605 55.970 1.00 86.94 155 GLU A C 1
ATOM 1227 O O . GLU A 1 155 ? -42.767 -6.616 55.428 1.00 86.94 155 GLU A O 1
ATOM 1232 N N . GLU A 1 156 ? -44.993 -6.823 55.274 1.00 87.88 156 GLU A N 1
ATOM 1233 C CA . GLU A 1 156 ? -45.028 -7.041 53.825 1.00 87.88 156 GLU A CA 1
ATOM 1234 C C . GLU A 1 156 ? -44.565 -5.803 53.048 1.00 87.88 156 GLU A C 1
ATOM 1236 O O . GLU A 1 156 ? -43.799 -5.925 52.090 1.00 87.88 156 GLU A O 1
ATOM 1241 N N . ALA A 1 157 ? -44.987 -4.603 53.457 1.00 82.06 157 ALA A N 1
ATOM 1242 C CA . ALA A 1 157 ? -44.557 -3.355 52.833 1.00 82.06 157 ALA A CA 1
ATOM 1243 C C . ALA A 1 157 ? -43.056 -3.099 53.040 1.00 82.06 157 ALA A C 1
ATOM 1245 O O . ALA A 1 157 ? -42.374 -2.709 52.090 1.00 82.06 157 ALA A O 1
ATOM 1246 N N . THR A 1 158 ? -42.517 -3.365 54.234 1.00 89.31 158 THR A N 1
ATOM 1247 C CA . THR A 1 158 ? -41.077 -3.255 54.506 1.00 89.31 158 THR A CA 1
ATOM 1248 C C . THR A 1 158 ? -40.284 -4.296 53.726 1.00 89.31 158 THR A C 1
ATOM 1250 O O . THR A 1 158 ? -39.328 -3.930 53.049 1.00 89.31 158 THR A O 1
ATOM 1253 N N . ALA A 1 159 ? -40.725 -5.558 53.699 1.00 88.19 159 ALA A N 1
ATOM 1254 C CA . ALA A 1 159 ? -40.058 -6.614 52.937 1.00 88.19 159 ALA A CA 1
ATOM 1255 C C . ALA A 1 159 ? -40.086 -6.343 51.422 1.00 88.19 159 ALA A C 1
ATOM 1257 O O . ALA A 1 159 ? -39.105 -6.589 50.717 1.00 88.19 159 ALA A O 1
ATOM 1258 N N . ASN A 1 160 ? -41.190 -5.797 50.901 1.00 88.56 160 ASN A N 1
ATOM 1259 C CA . ASN A 1 160 ? -41.280 -5.375 49.503 1.00 88.56 160 ASN A CA 1
ATOM 1260 C C . ASN A 1 160 ? -40.381 -4.167 49.207 1.00 88.56 160 ASN A C 1
ATOM 1262 O O . ASN A 1 160 ? -39.750 -4.137 48.151 1.00 88.56 160 ASN A O 1
ATOM 1266 N N . SER A 1 161 ? -40.275 -3.204 50.127 1.00 86.56 161 SER A N 1
ATOM 1267 C CA . SER A 1 161 ? -39.364 -2.060 49.998 1.00 86.56 161 SER A CA 1
ATOM 1268 C C . SER A 1 161 ? -37.894 -2.490 50.007 1.00 86.56 161 SER A C 1
ATOM 1270 O O . SER A 1 161 ? -37.112 -2.010 49.190 1.00 86.56 161 SER A O 1
ATOM 1272 N N . GLU A 1 162 ? -37.508 -3.417 50.886 1.00 90.06 162 GLU A N 1
ATOM 1273 C CA . GLU A 1 162 ? -36.147 -3.967 50.948 1.00 90.06 162 GLU A CA 1
ATOM 1274 C C . GLU A 1 162 ? -35.790 -4.741 49.673 1.00 90.06 162 GLU A C 1
ATOM 1276 O O . GLU A 1 162 ? -34.718 -4.541 49.102 1.00 90.06 162 GLU A O 1
ATOM 1281 N N . ARG A 1 163 ? -36.715 -5.562 49.157 1.00 89.75 163 ARG A N 1
ATOM 1282 C CA . ARG A 1 163 ? -36.544 -6.249 47.864 1.00 89.75 163 ARG A CA 1
ATOM 1283 C C . ARG A 1 163 ? -36.423 -5.269 46.702 1.00 89.75 163 ARG A C 1
ATOM 1285 O O . ARG A 1 163 ? -35.600 -5.479 45.816 1.00 89.75 163 ARG A O 1
ATOM 1292 N N . ALA A 1 164 ? -37.222 -4.203 46.692 1.00 85.88 164 ALA A N 1
ATOM 1293 C CA . ALA A 1 164 ? -37.139 -3.168 45.666 1.00 85.88 164 ALA A CA 1
ATOM 1294 C C . ALA A 1 164 ? -35.787 -2.436 45.708 1.00 85.88 164 ALA A C 1
ATOM 1296 O O . ALA A 1 164 ? -35.194 -2.212 44.654 1.00 85.88 164 ALA A O 1
ATOM 1297 N N . ALA A 1 165 ? -35.268 -2.131 46.902 1.00 90.00 165 ALA A N 1
ATOM 1298 C CA . ALA A 1 165 ? -33.947 -1.528 47.075 1.00 90.00 165 ALA A CA 1
ATOM 1299 C C . ALA A 1 165 ? -32.817 -2.461 46.600 1.00 90.00 165 ALA A C 1
ATOM 1301 O O . ALA A 1 165 ? -31.962 -2.032 45.827 1.00 90.00 165 ALA A O 1
ATOM 1302 N N . ALA A 1 166 ? -32.854 -3.745 46.974 1.00 89.31 166 ALA A N 1
ATOM 1303 C CA . ALA A 1 166 ? -31.874 -4.737 46.526 1.00 89.31 166 ALA A CA 1
ATOM 1304 C C . ALA A 1 166 ? -31.900 -4.940 44.998 1.00 89.31 166 ALA A C 1
ATOM 1306 O O . ALA A 1 166 ? -30.852 -5.002 44.353 1.00 89.31 166 ALA A O 1
ATOM 1307 N N . ASN A 1 167 ? -33.095 -4.980 44.398 1.00 90.75 167 ASN A N 1
ATOM 1308 C CA . ASN A 1 167 ? -33.256 -5.077 42.947 1.00 90.75 167 ASN A CA 1
ATOM 1309 C C . ASN A 1 167 ? -32.739 -3.828 42.223 1.00 90.75 167 ASN A C 1
ATOM 1311 O O . ASN A 1 167 ? -32.125 -3.956 41.167 1.00 90.75 167 ASN A O 1
ATOM 1315 N N . ALA A 1 168 ? -32.964 -2.632 42.778 1.00 89.62 168 ALA A N 1
ATOM 1316 C CA . ALA A 1 168 ? -32.444 -1.388 42.217 1.00 89.62 168 ALA A CA 1
ATOM 1317 C C . ALA A 1 168 ? -30.909 -1.354 42.259 1.00 89.62 168 ALA A C 1
ATOM 1319 O O . ALA A 1 168 ? -30.275 -1.039 41.256 1.00 89.62 168 ALA A O 1
ATOM 1320 N N . GLU A 1 169 ? -30.302 -1.758 43.378 1.00 90.75 169 GLU A N 1
ATOM 1321 C CA . GLU A 1 169 ? -28.845 -1.866 43.504 1.00 90.75 169 GLU A CA 1
ATOM 1322 C C . GLU A 1 169 ? -28.263 -2.876 42.500 1.00 90.75 169 GLU A C 1
ATOM 1324 O O . GLU A 1 169 ? -27.244 -2.621 41.854 1.00 90.75 169 GLU A O 1
ATOM 1329 N N . GLN A 1 170 ? -28.930 -4.018 42.315 1.00 91.06 170 GLN A N 1
ATOM 1330 C CA . GLN A 1 170 ? -28.511 -5.019 41.338 1.00 91.06 170 GLN A CA 1
ATOM 1331 C C . GLN A 1 170 ? -28.700 -4.556 39.888 1.00 91.06 170 GLN A C 1
ATOM 1333 O O . GLN A 1 170 ? -27.848 -4.846 39.050 1.00 91.06 170 GLN A O 1
ATOM 1338 N N . ALA A 1 171 ? -29.759 -3.803 39.587 1.00 87.56 171 ALA A N 1
ATOM 1339 C CA . ALA A 1 171 ? -29.957 -3.200 38.273 1.00 87.56 171 ALA A CA 1
ATOM 1340 C C . ALA A 1 171 ? -28.834 -2.207 37.935 1.00 87.56 171 ALA A C 1
ATOM 1342 O O . ALA A 1 171 ? -28.299 -2.263 36.829 1.00 87.56 171 ALA A O 1
ATOM 1343 N N . THR A 1 172 ? -28.414 -1.375 38.894 1.00 91.25 172 THR A N 1
ATOM 1344 C CA . THR A 1 172 ? -27.270 -0.465 38.722 1.00 91.25 172 THR A CA 1
ATOM 1345 C C . THR A 1 172 ? -25.978 -1.236 38.451 1.00 91.25 172 THR A C 1
ATOM 1347 O O . THR A 1 172 ? -25.301 -0.949 37.467 1.00 91.25 172 THR A O 1
ATOM 1350 N N . ARG A 1 173 ? -25.674 -2.279 39.242 1.00 86.06 173 ARG A N 1
ATOM 1351 C CA . ARG A 1 173 ? -24.497 -3.142 39.008 1.00 86.06 173 ARG A CA 1
ATOM 1352 C C . ARG A 1 173 ? -24.508 -3.794 37.624 1.00 86.06 173 ARG A C 1
ATOM 1354 O O . ARG A 1 173 ? -23.481 -3.840 36.954 1.00 86.06 173 ARG A O 1
ATOM 1361 N N . ASN A 1 174 ? -25.665 -4.287 37.187 1.00 87.50 174 ASN A N 1
ATOM 1362 C CA . ASN A 1 174 ? -25.809 -4.898 35.867 1.00 87.50 174 ASN A CA 1
ATOM 1363 C C . ASN A 1 174 ? -25.632 -3.875 34.740 1.00 87.50 174 ASN A C 1
ATOM 1365 O O . ASN A 1 174 ? -25.056 -4.211 33.710 1.00 87.50 174 ASN A O 1
ATOM 1369 N N . MET A 1 175 ? -26.108 -2.642 34.929 1.00 89.06 175 MET A N 1
ATOM 1370 C CA . MET A 1 175 ? -25.938 -1.561 33.959 1.00 89.06 175 MET A CA 1
ATOM 1371 C C . MET A 1 175 ? -24.464 -1.162 33.831 1.00 89.06 175 MET A C 1
ATOM 1373 O O . MET A 1 175 ? -23.951 -1.110 32.718 1.00 89.06 175 MET A O 1
ATOM 1377 N N . GLU A 1 176 ? -23.755 -0.997 34.952 1.00 84.88 176 GLU A N 1
ATOM 1378 C CA . GLU A 1 176 ? -22.309 -0.734 34.952 1.00 84.88 176 GLU A CA 1
ATOM 1379 C C . GLU A 1 176 ? -21.516 -1.866 34.280 1.00 84.88 176 GLU A C 1
ATOM 1381 O O . GLU A 1 176 ? -20.587 -1.611 33.513 1.00 84.88 176 GLU A O 1
ATOM 1386 N N . LEU A 1 177 ? -21.879 -3.128 34.535 1.00 84.06 177 LEU A N 1
ATOM 1387 C CA . LEU A 1 177 ? -21.256 -4.276 33.875 1.00 84.06 177 LEU A CA 1
ATOM 1388 C C . LEU A 1 177 ? -21.546 -4.288 32.367 1.00 84.06 177 LEU A C 1
ATOM 1390 O O . LEU A 1 177 ? -20.650 -4.560 31.572 1.00 84.06 177 LEU A O 1
ATOM 1394 N N . ALA A 1 178 ? -22.776 -3.970 31.961 1.00 82.62 178 ALA A N 1
ATOM 1395 C CA . ALA A 1 178 ? -23.156 -3.899 30.554 1.00 82.62 178 ALA A CA 1
ATOM 1396 C C . ALA A 1 178 ? -22.397 -2.789 29.809 1.00 82.62 178 ALA A C 1
ATOM 1398 O O . ALA A 1 178 ? -21.916 -3.028 28.703 1.00 82.62 178 ALA A O 1
ATOM 1399 N N . GLU A 1 179 ? -22.230 -1.613 30.418 1.00 85.81 179 GLU A N 1
ATOM 1400 C CA . GLU A 1 179 ? -21.425 -0.520 29.859 1.00 85.81 179 GLU A CA 1
ATOM 1401 C C . GLU A 1 179 ? -19.953 -0.918 29.704 1.00 85.81 179 GLU A C 1
ATOM 1403 O O . GLU A 1 179 ? -19.352 -0.673 28.655 1.00 85.81 179 GLU A O 1
ATOM 1408 N N . ARG A 1 180 ? -19.378 -1.593 30.710 1.00 82.88 180 ARG A N 1
ATOM 1409 C CA . ARG A 1 180 ? -18.007 -2.126 30.629 1.00 82.88 180 ARG A CA 1
ATOM 1410 C C . ARG A 1 180 ? -17.858 -3.128 29.488 1.00 82.88 180 ARG A C 1
ATOM 1412 O O . ARG A 1 180 ? -16.954 -2.970 28.670 1.00 82.88 180 ARG A O 1
ATOM 1419 N N . ASN A 1 181 ? -18.766 -4.099 29.403 1.00 86.12 181 ASN A N 1
ATOM 1420 C CA . ASN A 1 181 ? -18.754 -5.126 28.360 1.00 86.12 181 ASN A CA 1
ATOM 1421 C C . ASN A 1 181 ? -18.937 -4.518 26.963 1.00 86.12 181 ASN A C 1
ATOM 1423 O O . ASN A 1 181 ? -18.298 -4.959 26.010 1.00 86.12 181 ASN A O 1
ATOM 1427 N N . LEU A 1 182 ? -19.782 -3.491 26.827 1.00 89.38 182 LEU A N 1
ATOM 1428 C CA . LEU A 1 182 ? -19.969 -2.775 25.566 1.00 89.38 182 LEU A CA 1
ATOM 1429 C C . LEU A 1 182 ? -18.686 -2.049 25.144 1.00 89.38 182 LEU A C 1
ATOM 1431 O O . LEU A 1 182 ? -18.257 -2.184 23.999 1.00 89.38 182 LEU A O 1
ATOM 1435 N N . ALA A 1 183 ? -18.052 -1.317 26.064 1.00 86.62 183 ALA A N 1
ATOM 1436 C CA . ALA A 1 183 ? -16.795 -0.627 25.789 1.00 86.62 183 ALA A CA 1
ATOM 1437 C C . ALA A 1 183 ? -15.672 -1.615 25.424 1.00 86.62 183 ALA A C 1
ATOM 1439 O O . ALA A 1 183 ? -14.850 -1.348 24.551 1.00 86.62 183 ALA A O 1
ATOM 1440 N N . GLU A 1 184 ? -15.627 -2.779 26.071 1.00 87.62 184 GLU A N 1
ATOM 1441 C CA . GLU A 1 184 ? -14.680 -3.848 25.748 1.00 87.62 184 GLU A CA 1
ATOM 1442 C C . GLU A 1 184 ? -14.927 -4.459 24.365 1.00 87.62 184 GLU A C 1
ATOM 1444 O O . GLU A 1 184 ? -14.002 -4.536 23.552 1.00 87.62 184 GLU A O 1
ATOM 1449 N N . ALA A 1 185 ? -16.175 -4.815 24.054 1.00 90.38 185 ALA A N 1
ATOM 1450 C CA . ALA A 1 185 ? -16.547 -5.304 22.731 1.00 90.38 185 ALA A CA 1
ATOM 1451 C C . ALA A 1 185 ? -16.177 -4.290 21.636 1.00 90.38 185 ALA A C 1
ATOM 1453 O O . ALA A 1 185 ? -15.688 -4.675 20.572 1.00 90.38 185 ALA A O 1
ATOM 1454 N N . GLN A 1 186 ? -16.340 -2.993 21.913 1.00 92.25 186 GLN A N 1
ATOM 1455 C CA . GLN A 1 186 ? -15.961 -1.924 20.996 1.00 92.25 186 GLN A CA 1
ATOM 1456 C C . GLN A 1 186 ? -14.442 -1.846 20.774 1.00 92.25 186 GLN A C 1
ATOM 1458 O O . GLN A 1 186 ? -14.011 -1.687 19.633 1.00 92.25 186 GLN A O 1
ATOM 1463 N N . ARG A 1 187 ? -13.621 -2.007 21.821 1.00 92.56 187 ARG A N 1
ATOM 1464 C CA . ARG A 1 187 ? -12.148 -2.053 21.700 1.00 92.56 187 ARG A CA 1
ATOM 1465 C C . ARG A 1 187 ? -11.692 -3.221 20.836 1.00 92.56 187 ARG A C 1
ATOM 1467 O O . ARG A 1 187 ? -10.883 -3.038 19.931 1.00 92.56 187 ARG A O 1
ATOM 1474 N N . LEU A 1 188 ? -12.240 -4.410 21.074 1.00 91.88 188 LEU A N 1
ATOM 1475 C CA . LEU A 1 188 ? -11.928 -5.593 20.271 1.00 91.88 188 LEU A CA 1
ATOM 1476 C C . LEU A 1 188 ? -12.391 -5.435 18.817 1.00 91.88 188 LEU A C 1
ATOM 1478 O O . LEU A 1 188 ? -11.692 -5.849 17.891 1.00 91.88 188 LEU A O 1
ATOM 1482 N N . ALA A 1 189 ? -13.534 -4.782 18.597 1.00 95.06 189 ALA A N 1
ATOM 1483 C CA . ALA A 1 189 ? -13.983 -4.423 17.258 1.00 95.06 189 ALA A CA 1
ATOM 1484 C C . ALA A 1 189 ? -13.021 -3.436 16.575 1.00 95.06 189 ALA A C 1
ATOM 1486 O O . ALA A 1 189 ? -12.739 -3.605 15.391 1.00 95.06 189 ALA A O 1
ATOM 1487 N N . ASP A 1 190 ? -12.484 -2.452 17.300 1.00 96.56 190 ASP A N 1
ATOM 1488 C CA . ASP A 1 190 ? -11.491 -1.507 16.777 1.00 96.56 190 ASP A CA 1
ATOM 1489 C C . ASP A 1 190 ? -10.163 -2.206 16.434 1.00 96.56 190 ASP A C 1
ATOM 1491 O O . ASP A 1 190 ? -9.593 -1.923 15.384 1.00 96.56 190 ASP A O 1
ATOM 1495 N N . VAL A 1 191 ? -9.711 -3.190 17.224 1.00 93.38 191 VAL A N 1
ATOM 1496 C CA . VAL A 1 191 ? -8.543 -4.032 16.877 1.00 93.38 191 VAL A CA 1
ATOM 1497 C C . VAL A 1 191 ? -8.759 -4.752 15.545 1.00 93.38 191 VAL A C 1
ATOM 1499 O O . VAL A 1 191 ? -7.890 -4.732 14.671 1.00 93.38 191 VAL A O 1
ATOM 1502 N N . LYS A 1 192 ? -9.937 -5.357 15.354 1.00 94.62 192 LYS A N 1
ATOM 1503 C CA . LYS A 1 192 ? -10.276 -6.031 14.096 1.00 94.62 192 LYS A CA 1
ATOM 1504 C C . LYS A 1 192 ? -10.355 -5.041 12.929 1.00 94.62 192 LYS A C 1
ATOM 1506 O O . LYS A 1 192 ? -9.763 -5.287 11.881 1.00 94.62 192 LYS A O 1
ATOM 1511 N N . LYS A 1 193 ? -11.045 -3.911 13.114 1.00 96.31 193 LYS A N 1
ATOM 1512 C CA . LYS A 1 193 ? -11.164 -2.853 12.100 1.00 96.31 193 LYS A CA 1
ATOM 1513 C C . LYS A 1 193 ? -9.809 -2.270 11.717 1.00 96.31 193 LYS A C 1
ATOM 1515 O O . LYS A 1 193 ? -9.611 -1.944 10.556 1.00 96.31 193 LYS A O 1
ATOM 1520 N N . LEU A 1 194 ? -8.871 -2.162 12.653 1.00 94.69 194 LEU A N 1
ATOM 1521 C CA . LEU A 1 194 ? -7.517 -1.697 12.373 1.00 94.69 194 LEU A CA 1
ATOM 1522 C C . LEU A 1 194 ? -6.762 -2.683 11.471 1.00 94.69 194 LEU A C 1
ATOM 1524 O O . LEU A 1 194 ? -6.082 -2.258 10.539 1.00 94.69 194 LEU A O 1
ATOM 1528 N N . ALA A 1 195 ? -6.903 -3.991 11.705 1.00 91.00 195 ALA A N 1
ATOM 1529 C CA . ALA A 1 195 ? -6.333 -5.004 10.817 1.00 91.00 195 ALA A CA 1
ATOM 1530 C C . ALA A 1 195 ? -6.943 -4.930 9.401 1.00 91.00 195 ALA A C 1
ATOM 1532 O O . ALA A 1 195 ? -6.211 -4.968 8.411 1.00 91.00 195 ALA A O 1
ATOM 1533 N N . GLU A 1 196 ? -8.264 -4.746 9.300 1.00 95.50 196 GLU A N 1
ATOM 1534 C CA . GLU A 1 196 ? -8.958 -4.512 8.023 1.00 95.50 196 GLU A CA 1
ATOM 1535 C C . GLU A 1 196 ? -8.465 -3.225 7.338 1.00 95.50 196 GLU A C 1
ATOM 1537 O O . GLU A 1 196 ? -8.142 -3.240 6.151 1.00 95.50 196 GLU A O 1
ATOM 1542 N N . ALA A 1 197 ? -8.318 -2.132 8.093 1.00 95.94 197 ALA A N 1
ATOM 1543 C CA . ALA A 1 197 ? -7.828 -0.852 7.593 1.00 95.94 197 ALA A CA 1
ATOM 1544 C C . ALA A 1 197 ? -6.406 -0.961 7.027 1.00 95.94 197 ALA A C 1
ATOM 1546 O O . ALA A 1 197 ? -6.123 -0.373 5.989 1.00 95.94 197 ALA A O 1
ATOM 1547 N N . LYS A 1 198 ? -5.517 -1.737 7.660 1.00 90.75 198 LYS A N 1
ATOM 1548 C CA . LYS A 1 198 ? -4.168 -2.007 7.134 1.00 90.75 198 LYS A CA 1
ATOM 1549 C C . LYS A 1 198 ? -4.212 -2.738 5.793 1.00 90.75 198 LYS A C 1
ATOM 1551 O O . LYS A 1 198 ? -3.542 -2.321 4.855 1.00 90.75 198 LYS A O 1
ATOM 1556 N N . SER A 1 199 ? -5.033 -3.782 5.684 1.00 89.25 199 SER A N 1
ATOM 1557 C CA . SER A 1 199 ? -5.178 -4.532 4.431 1.00 89.25 199 SER A CA 1
ATOM 1558 C C . SER A 1 199 ? -5.772 -3.673 3.310 1.00 89.25 199 SER A C 1
ATOM 1560 O O . SER A 1 199 ? -5.294 -3.713 2.177 1.00 89.25 199 SER A O 1
ATOM 1562 N N . GLU A 1 200 ? -6.783 -2.859 3.616 1.00 93.88 200 GLU A N 1
ATOM 1563 C CA . GLU A 1 200 ? -7.390 -1.961 2.631 1.00 93.88 200 GLU A CA 1
ATOM 1564 C C . GLU A 1 200 ? -6.468 -0.804 2.239 1.00 93.88 200 GLU A C 1
ATOM 1566 O O . GLU A 1 200 ? -6.513 -0.366 1.090 1.00 93.88 200 GLU A O 1
ATOM 1571 N N . LEU A 1 201 ? -5.606 -0.336 3.147 1.00 89.50 201 LEU A N 1
ATOM 1572 C CA . LEU A 1 201 ? -4.623 0.711 2.867 1.00 89.50 201 LEU A CA 1
ATOM 1573 C C . LEU A 1 201 ? -3.654 0.300 1.750 1.00 89.50 201 LEU A C 1
ATOM 1575 O O . LEU A 1 201 ? -3.364 1.110 0.869 1.00 89.50 201 LEU A O 1
ATOM 1579 N N . ASP A 1 202 ? -3.191 -0.952 1.747 1.00 80.44 202 ASP A N 1
ATOM 1580 C CA . ASP A 1 202 ? -2.323 -1.475 0.684 1.00 80.44 202 ASP A CA 1
ATOM 1581 C C . ASP A 1 202 ? -3.048 -1.584 -0.662 1.00 80.44 202 ASP A C 1
ATOM 1583 O O . ASP A 1 202 ? -2.432 -1.429 -1.718 1.00 80.44 202 ASP A O 1
ATOM 1587 N N . ALA A 1 203 ? -4.370 -1.766 -0.645 1.00 85.31 203 ALA A N 1
ATOM 1588 C CA . ALA A 1 203 ? -5.182 -1.769 -1.855 1.00 85.31 203 ALA A CA 1
ATOM 1589 C C . ALA A 1 203 ? -5.398 -0.360 -2.440 1.00 85.31 203 ALA A C 1
ATOM 1591 O O . ALA A 1 203 ? -5.850 -0.251 -3.582 1.00 85.31 203 ALA A O 1
ATOM 1592 N N . LEU A 1 204 ? -5.089 0.725 -1.714 1.00 88.62 204 LEU A N 1
ATOM 1593 C CA . LEU A 1 204 ? -5.222 2.124 -2.168 1.00 88.62 204 LEU A CA 1
ATOM 1594 C C . LEU A 1 204 ? -4.054 2.579 -3.066 1.00 88.62 204 LEU A C 1
ATOM 1596 O O . LEU A 1 204 ? -3.563 3.705 -2.977 1.00 88.62 204 LEU A O 1
ATOM 1600 N N . TRP A 1 205 ? -3.649 1.683 -3.958 1.00 82.81 205 TRP A N 1
ATOM 1601 C CA . TRP A 1 205 ? -2.711 1.889 -5.052 1.00 82.81 205 TRP A CA 1
ATOM 1602 C C . TRP A 1 205 ? -3.295 1.286 -6.344 1.00 82.81 205 TRP A C 1
ATOM 1604 O O . TRP A 1 205 ? -4.195 0.441 -6.266 1.00 82.81 205 TRP A O 1
ATOM 1614 N N . PRO A 1 206 ? -2.799 1.672 -7.533 1.00 86.06 206 PRO A N 1
ATOM 1615 C CA . PRO A 1 206 ? -1.882 2.787 -7.799 1.00 86.06 206 PRO A CA 1
ATOM 1616 C C . PRO A 1 206 ? -2.568 4.162 -7.677 1.00 86.06 206 PRO A C 1
ATOM 1618 O O . PRO A 1 206 ? -3.765 4.251 -7.390 1.00 86.06 206 PRO A O 1
ATOM 1621 N N . LEU A 1 207 ? -1.807 5.243 -7.891 1.00 85.81 207 LEU A N 1
ATOM 1622 C CA . LEU A 1 207 ? -2.389 6.575 -8.097 1.00 85.81 207 LEU A CA 1
ATOM 1623 C C . LEU A 1 207 ? -3.286 6.573 -9.344 1.00 85.81 207 LEU A C 1
ATOM 1625 O O . LEU A 1 207 ? -2.935 5.986 -10.365 1.00 85.81 207 LEU A O 1
ATOM 1629 N N . GLY A 1 208 ? -4.422 7.259 -9.261 1.00 87.38 208 GLY A N 1
ATOM 1630 C CA . GLY A 1 208 ? -5.273 7.532 -10.412 1.00 87.38 208 GLY A CA 1
ATOM 1631 C C . GLY A 1 208 ? -6.647 8.120 -10.070 1.00 87.38 208 GLY A C 1
ATOM 1632 O O . GLY A 1 208 ? -6.960 8.388 -8.910 1.00 87.38 208 GLY A O 1
ATOM 1633 N N . LYS A 1 209 ? -7.511 8.319 -11.061 1.00 88.88 209 LYS A N 1
ATOM 1634 C CA . LYS A 1 209 ? -8.813 8.993 -10.931 1.00 88.88 209 LYS A CA 1
ATOM 1635 C C . LYS A 1 209 ? -9.769 8.302 -9.959 1.00 88.88 209 LYS A C 1
ATOM 1637 O O . LYS A 1 209 ? -10.603 8.958 -9.346 1.00 88.88 209 LYS A O 1
ATOM 1642 N N . GLU A 1 210 ? -9.614 6.991 -9.790 1.00 91.12 210 GLU A N 1
ATOM 1643 C CA . GLU A 1 210 ? -10.420 6.181 -8.872 1.00 91.12 210 GLU A CA 1
ATOM 1644 C C . GLU A 1 210 ? -9.899 6.239 -7.427 1.00 91.12 210 GLU A C 1
ATOM 1646 O O . GLU A 1 210 ? -10.590 5.821 -6.501 1.00 91.12 210 GLU A O 1
ATOM 1651 N N . LEU A 1 211 ? -8.682 6.745 -7.193 1.00 91.25 211 LEU A N 1
ATOM 1652 C CA . LEU A 1 211 ? -8.084 6.769 -5.860 1.00 91.25 211 LEU A CA 1
ATOM 1653 C C . LEU A 1 211 ? -8.751 7.789 -4.914 1.00 91.25 211 LEU A C 1
ATOM 1655 O O . LEU A 1 211 ? -9.097 7.380 -3.805 1.00 91.25 211 LEU A O 1
ATOM 1659 N N . PRO A 1 212 ? -8.988 9.067 -5.287 1.00 93.19 212 PRO A N 1
ATOM 1660 C CA . PRO A 1 212 ? -9.649 10.030 -4.404 1.00 93.19 212 PRO A CA 1
ATOM 1661 C C . PRO A 1 212 ? -10.981 9.540 -3.802 1.00 93.19 212 PRO A C 1
ATOM 1663 O O . PRO A 1 212 ? -11.096 9.547 -2.572 1.00 93.19 212 PRO A O 1
ATOM 1666 N N . PRO A 1 213 ? -11.961 9.025 -4.581 1.00 95.12 213 PRO A N 1
ATOM 1667 C CA . PRO A 1 213 ? -13.211 8.536 -3.995 1.00 95.12 213 PRO A CA 1
ATOM 1668 C C . PRO A 1 213 ? -13.004 7.311 -3.091 1.00 95.12 213 PRO A C 1
ATOM 1670 O O . PRO A 1 213 ? -13.684 7.181 -2.073 1.00 95.12 213 PRO A O 1
ATOM 1673 N N . ARG A 1 214 ? -12.033 6.436 -3.392 1.00 95.81 214 ARG A N 1
ATOM 1674 C CA . ARG A 1 214 ? -11.686 5.293 -2.529 1.00 95.81 214 ARG A CA 1
ATOM 1675 C C . ARG A 1 214 ? -11.052 5.736 -1.209 1.00 95.81 214 ARG A C 1
ATOM 1677 O O . ARG A 1 214 ? -11.369 5.162 -0.171 1.00 95.81 214 ARG A O 1
ATOM 1684 N N . ILE A 1 215 ? -10.206 6.770 -1.226 1.00 95.50 215 ILE A N 1
ATOM 1685 C CA . ILE A 1 215 ? -9.642 7.378 -0.010 1.00 95.50 215 ILE A CA 1
ATOM 1686 C C . ILE A 1 215 ? -10.747 8.021 0.831 1.00 95.50 215 ILE A C 1
ATOM 1688 O O . ILE A 1 215 ? -10.748 7.856 2.051 1.00 95.50 215 ILE A O 1
ATOM 1692 N N . THR A 1 216 ? -11.700 8.720 0.205 1.00 95.62 216 THR A N 1
ATOM 1693 C CA . THR A 1 216 ? -12.865 9.272 0.916 1.00 95.62 216 THR A CA 1
ATOM 1694 C C . THR A 1 216 ? -13.654 8.157 1.608 1.00 95.62 216 THR A C 1
ATOM 1696 O O . THR A 1 216 ? -13.841 8.218 2.822 1.00 95.62 216 THR A O 1
ATOM 1699 N N . ALA A 1 217 ? -14.005 7.088 0.884 1.00 96.75 217 ALA A N 1
ATOM 1700 C CA . ALA A 1 217 ? -14.728 5.943 1.442 1.00 96.75 217 ALA A CA 1
ATOM 1701 C C . ALA A 1 217 ? -13.956 5.243 2.578 1.00 96.75 217 ALA A C 1
ATOM 1703 O O . ALA A 1 217 ? -14.542 4.884 3.599 1.00 96.75 217 ALA A O 1
ATOM 1704 N N . PHE A 1 218 ? -12.634 5.088 2.437 1.00 97.06 218 PHE A N 1
ATOM 1705 C CA . PHE A 1 218 ? -11.766 4.550 3.486 1.00 97.06 218 PHE A CA 1
ATOM 1706 C C . PHE A 1 218 ? -11.823 5.410 4.757 1.00 97.06 218 PHE A C 1
ATOM 1708 O O . PHE A 1 218 ? -12.047 4.896 5.854 1.00 97.06 218 PHE A O 1
ATOM 1715 N N . ARG A 1 219 ? -11.660 6.733 4.621 1.00 95.50 219 ARG A N 1
ATOM 1716 C CA . ARG A 1 219 ? -11.710 7.660 5.761 1.00 95.50 219 ARG A CA 1
ATOM 1717 C C . ARG A 1 219 ? -13.069 7.635 6.447 1.00 95.50 219 ARG A C 1
ATOM 1719 O O . ARG A 1 219 ? -13.106 7.605 7.670 1.00 95.50 219 ARG A O 1
ATOM 1726 N N . GLU A 1 220 ? -14.159 7.617 5.686 1.00 96.50 220 GLU A N 1
ATOM 1727 C CA . GLU A 1 220 ? -15.515 7.525 6.234 1.00 96.50 220 GLU A CA 1
ATOM 1728 C C . GLU A 1 220 ? -15.713 6.220 7.012 1.00 96.50 220 GLU A C 1
ATOM 1730 O O . GLU A 1 220 ? -16.111 6.262 8.178 1.00 96.50 220 GLU A O 1
ATOM 1735 N N . LYS A 1 221 ? -15.341 5.078 6.417 1.00 97.25 221 LYS A N 1
ATOM 1736 C CA . LYS A 1 221 ? -15.486 3.740 7.011 1.00 97.25 221 LYS A CA 1
ATOM 1737 C C . LYS A 1 221 ? -14.785 3.600 8.367 1.00 97.25 221 LYS A C 1
ATOM 1739 O O . LYS A 1 221 ? -15.340 2.988 9.280 1.00 97.25 221 LYS A O 1
ATOM 1744 N N . TYR A 1 222 ? -13.581 4.156 8.506 1.00 97.38 222 TYR A N 1
ATOM 1745 C CA . TYR A 1 222 ? -12.760 4.013 9.717 1.00 97.38 222 TYR A CA 1
ATOM 1746 C C . TYR A 1 222 ? -12.756 5.255 10.623 1.00 97.38 222 TYR A C 1
ATOM 1748 O O . TYR A 1 222 ? -12.116 5.239 11.676 1.00 97.38 222 TYR A O 1
ATOM 1756 N N . SER A 1 223 ? -13.493 6.310 10.260 1.00 95.69 223 SER A N 1
ATOM 1757 C CA . SER A 1 223 ? -13.524 7.597 10.973 1.00 95.69 223 SER A CA 1
ATOM 1758 C C . SER A 1 223 ? -13.791 7.453 12.472 1.00 95.69 223 SER A C 1
ATOM 1760 O O . SER A 1 223 ? -13.042 7.990 13.286 1.00 95.69 223 SER A O 1
ATOM 1762 N N . GLU A 1 224 ? -14.812 6.683 12.849 1.00 95.88 224 GLU A N 1
ATOM 1763 C CA . GLU A 1 224 ? -15.180 6.481 14.251 1.00 95.88 224 GLU A CA 1
ATOM 1764 C C . GLU A 1 224 ? -14.091 5.765 15.062 1.00 95.88 224 GLU A C 1
ATOM 1766 O O . GLU A 1 224 ? -13.887 6.085 16.230 1.00 95.88 224 GLU A O 1
ATOM 1771 N N . MET A 1 225 ? -13.384 4.804 14.455 1.00 96.81 225 MET A N 1
ATOM 1772 C CA . MET A 1 225 ? -12.284 4.085 15.111 1.00 96.81 225 MET A CA 1
ATOM 1773 C C . MET A 1 225 ? -11.128 5.043 15.406 1.00 96.81 225 MET A C 1
ATOM 1775 O O . MET A 1 225 ? -10.624 5.074 16.526 1.00 96.81 225 MET A O 1
ATOM 1779 N N . PHE A 1 226 ? -10.746 5.870 14.428 1.00 96.06 226 PHE A N 1
ATOM 1780 C CA . PHE A 1 226 ? -9.707 6.882 14.629 1.00 96.06 226 PHE A CA 1
ATOM 1781 C C . PHE A 1 226 ? -10.131 7.946 15.652 1.00 96.06 226 PHE A C 1
ATOM 1783 O O . PHE A 1 226 ? -9.315 8.368 16.470 1.00 96.06 226 PHE A O 1
ATOM 1790 N N . ALA A 1 227 ? -11.409 8.342 15.665 1.00 95.94 227 ALA A N 1
ATOM 1791 C CA . ALA A 1 227 ? -11.945 9.316 16.617 1.00 95.94 227 ALA A CA 1
ATOM 1792 C C . ALA A 1 227 ? -11.928 8.824 18.078 1.00 95.94 227 ALA A C 1
ATOM 1794 O O . ALA A 1 227 ? -11.899 9.650 18.989 1.00 95.94 227 ALA A O 1
ATOM 1795 N N . ARG A 1 228 ? -11.909 7.503 18.310 1.00 95.50 228 ARG A N 1
ATOM 1796 C CA . ARG A 1 228 ? -11.824 6.892 19.649 1.00 95.50 228 ARG A CA 1
ATOM 1797 C C . ARG A 1 228 ? -10.405 6.784 20.212 1.00 95.50 228 ARG A C 1
ATOM 1799 O O . ARG A 1 228 ? -10.256 6.399 21.368 1.00 95.50 228 ARG A O 1
ATOM 1806 N N . LEU A 1 229 ? -9.361 7.160 19.466 1.00 95.75 229 LEU A N 1
ATOM 1807 C CA . LEU A 1 229 ? -7.982 7.124 19.974 1.00 95.75 229 LEU A CA 1
ATOM 1808 C C . LEU A 1 229 ? -7.820 7.797 21.361 1.00 95.75 229 LEU A C 1
ATOM 1810 O O . LEU A 1 229 ? -7.257 7.148 22.243 1.00 95.75 229 LEU A O 1
ATOM 1814 N N . PRO A 1 230 ? -8.368 9.001 21.634 1.00 97.00 230 PRO A N 1
ATOM 1815 C CA . PRO A 1 230 ? -8.253 9.620 22.959 1.00 97.00 230 PRO A CA 1
ATOM 1816 C C . PRO A 1 230 ? -8.912 8.812 24.090 1.00 97.00 230 PRO A C 1
ATOM 1818 O O . PRO A 1 230 ? -8.443 8.838 25.226 1.00 97.00 230 PRO A O 1
ATOM 1821 N N . GLU A 1 231 ? -9.990 8.076 23.800 1.00 94.44 231 GLU A N 1
ATOM 1822 C CA . GLU A 1 231 ? -10.659 7.197 24.770 1.00 94.44 231 GLU A CA 1
ATOM 1823 C C . GLU A 1 231 ? -9.787 5.978 25.108 1.00 94.44 231 GLU A C 1
ATOM 1825 O O . GLU A 1 231 ? -9.641 5.604 26.280 1.00 94.44 231 GLU A O 1
ATOM 1830 N N . HIS A 1 232 ? -9.165 5.382 24.087 1.00 95.31 232 HIS A N 1
ATOM 1831 C CA . HIS A 1 232 ? -8.224 4.272 24.249 1.00 95.31 232 HIS A CA 1
ATOM 1832 C C . HIS A 1 232 ? -6.984 4.708 25.033 1.00 95.31 232 HIS A C 1
ATOM 1834 O O . HIS A 1 232 ? -6.567 4.006 25.953 1.00 95.31 232 HIS A O 1
ATOM 1840 N N . GLU A 1 233 ? -6.453 5.900 24.747 1.00 95.19 233 GLU A N 1
ATOM 1841 C CA . GLU A 1 233 ? -5.344 6.508 25.492 1.00 95.19 233 GLU A CA 1
ATOM 1842 C C . GLU A 1 233 ? -5.703 6.767 26.958 1.00 95.19 233 GLU A C 1
ATOM 1844 O O . GLU A 1 233 ? -4.927 6.421 27.848 1.00 95.19 233 GLU A O 1
ATOM 1849 N N . ALA A 1 234 ? -6.886 7.323 27.234 1.00 95.31 234 ALA A N 1
ATOM 1850 C CA . ALA A 1 234 ? -7.346 7.561 28.600 1.00 95.31 234 ALA A CA 1
ATOM 1851 C C . ALA A 1 234 ? -7.531 6.249 29.381 1.00 95.31 234 ALA A C 1
ATOM 1853 O O . ALA A 1 234 ? -7.170 6.163 30.558 1.00 95.31 234 ALA A O 1
ATOM 1854 N N . THR A 1 235 ? -8.058 5.209 28.725 1.00 92.56 235 THR A N 1
ATOM 1855 C CA . THR A 1 235 ? -8.216 3.880 29.332 1.00 92.56 235 THR A CA 1
ATOM 1856 C C . THR A 1 235 ? -6.855 3.247 29.625 1.00 92.56 235 THR A C 1
ATOM 1858 O O . THR A 1 235 ? -6.648 2.721 30.720 1.00 92.56 235 THR A O 1
ATOM 1861 N N . LEU A 1 236 ? -5.913 3.331 28.681 1.00 91.56 236 LEU A N 1
ATOM 1862 C CA . LEU A 1 236 ? -4.551 2.836 28.861 1.00 91.56 236 LEU A CA 1
ATOM 1863 C C . LEU A 1 236 ? -3.846 3.562 30.013 1.00 91.56 236 LEU A C 1
ATOM 1865 O O . LEU A 1 236 ? -3.299 2.904 30.890 1.00 91.56 236 LEU A O 1
ATOM 1869 N N . ALA A 1 237 ? -3.936 4.893 30.073 1.00 91.06 237 ALA A N 1
ATOM 1870 C CA . ALA A 1 237 ? -3.342 5.687 31.148 1.00 91.06 237 ALA A CA 1
ATOM 1871 C C . ALA A 1 237 ? -3.921 5.333 32.529 1.00 91.06 237 ALA A C 1
ATOM 1873 O O . ALA A 1 237 ? -3.191 5.290 33.520 1.00 91.06 237 ALA A O 1
ATOM 1874 N N . LYS A 1 238 ? -5.227 5.039 32.605 1.00 91.69 238 LYS A N 1
ATOM 1875 C CA . LYS A 1 238 ? -5.859 4.557 33.840 1.00 91.69 238 LYS A CA 1
ATOM 1876 C C . LYS A 1 238 ? -5.278 3.210 34.274 1.00 91.69 238 LYS A C 1
ATOM 1878 O O . LYS A 1 238 ? -4.931 3.059 35.441 1.00 91.69 238 LYS A O 1
ATOM 1883 N N . LEU A 1 239 ? -5.153 2.260 33.347 1.00 88.69 239 LEU A N 1
ATOM 1884 C CA . LEU A 1 239 ? -4.536 0.961 33.623 1.00 88.69 239 LEU A CA 1
ATOM 1885 C C . LEU A 1 239 ? -3.085 1.140 34.089 1.00 88.69 239 LEU A C 1
ATOM 1887 O O . LEU A 1 239 ? -2.711 0.619 35.131 1.00 88.69 239 LEU A O 1
ATOM 1891 N N . GLU A 1 240 ? -2.293 1.962 33.404 1.00 86.00 240 GLU A N 1
ATOM 1892 C CA . GLU A 1 240 ? -0.904 2.235 33.794 1.00 86.00 240 GLU A CA 1
ATOM 1893 C C . GLU A 1 240 ? -0.786 2.884 35.182 1.00 86.00 240 GLU A C 1
ATOM 1895 O O . GLU A 1 240 ? 0.129 2.552 35.932 1.00 86.00 240 GLU A O 1
ATOM 1900 N N . GLY A 1 241 ? -1.737 3.739 35.572 1.00 86.44 241 GLY A N 1
ATOM 1901 C CA . GLY A 1 241 ? -1.795 4.319 36.918 1.00 86.44 241 GLY A CA 1
ATOM 1902 C C . GLY A 1 241 ? -2.179 3.328 38.026 1.00 86.44 241 GLY A C 1
ATOM 1903 O O . GLY A 1 241 ? -1.813 3.531 39.182 1.00 86.44 241 GLY A O 1
ATOM 1904 N N . GLU A 1 242 ? -2.899 2.254 37.695 1.00 87.19 242 GLU A N 1
ATOM 1905 C CA . GLU A 1 242 ? -3.255 1.172 38.627 1.00 87.19 242 GLU A CA 1
ATOM 1906 C C . GLU A 1 242 ? -2.149 0.113 38.760 1.00 87.19 242 GLU A C 1
ATOM 1908 O O . GLU A 1 242 ? -2.232 -0.775 39.616 1.00 87.19 242 GLU A O 1
ATOM 1913 N N . ALA A 1 243 ? -1.127 0.179 37.908 1.00 83.19 243 ALA A N 1
ATOM 1914 C CA . ALA A 1 243 ? -0.115 -0.849 37.817 1.00 83.19 243 ALA A CA 1
ATOM 1915 C C . ALA A 1 243 ? 0.975 -0.679 38.890 1.00 83.19 243 ALA A C 1
ATOM 1917 O O . ALA A 1 243 ? 1.499 0.405 39.144 1.00 83.19 243 ALA A O 1
ATOM 1918 N N . LEU A 1 244 ? 1.335 -1.783 39.540 1.00 78.00 244 LEU A N 1
ATOM 1919 C CA . LEU A 1 244 ? 2.386 -1.846 40.550 1.00 78.00 244 LEU A CA 1
ATOM 1920 C C . LEU A 1 244 ? 3.750 -2.078 39.882 1.00 78.00 244 LEU A C 1
ATOM 1922 O O . LEU A 1 244 ? 3.821 -2.829 38.907 1.00 78.00 244 LEU A O 1
ATOM 1926 N N . PRO A 1 245 ? 4.846 -1.516 40.418 1.00 67.19 245 PRO A N 1
ATOM 1927 C CA . PRO A 1 245 ? 6.182 -1.737 39.877 1.00 67.19 245 PRO A CA 1
ATOM 1928 C C . PRO A 1 245 ? 6.591 -3.213 39.971 1.00 67.19 245 PRO A C 1
ATOM 1930 O O . PRO A 1 245 ? 6.369 -3.877 40.988 1.00 67.19 245 PRO A O 1
ATOM 1933 N N . TYR A 1 246 ? 7.214 -3.710 38.903 1.00 63.09 246 TYR A N 1
ATOM 1934 C CA . TYR A 1 246 ? 7.689 -5.090 38.786 1.00 63.09 246 TYR A CA 1
ATOM 1935 C C . TYR A 1 246 ? 8.926 -5.318 39.675 1.00 63.09 246 TYR A C 1
ATOM 1937 O O . TYR A 1 246 ? 9.968 -4.687 39.480 1.00 63.09 246 TYR A O 1
ATOM 1945 N N . SER A 1 247 ? 8.820 -6.181 40.692 1.00 64.00 247 SER A N 1
ATOM 1946 C CA . SER A 1 247 ? 9.862 -6.346 41.714 1.00 64.00 247 SER A CA 1
ATOM 1947 C C . SER A 1 247 ? 10.908 -7.410 41.349 1.00 64.00 247 SER A C 1
ATOM 1949 O O . SER A 1 247 ? 10.699 -8.282 40.507 1.00 64.00 247 SER A O 1
ATOM 1951 N N . SER A 1 248 ? 12.053 -7.395 42.041 1.00 57.00 248 SER A N 1
ATOM 1952 C CA . SER A 1 248 ? 13.098 -8.425 41.910 1.00 57.00 248 SER A CA 1
ATOM 1953 C C . SER A 1 248 ? 12.675 -9.811 42.422 1.00 57.00 248 SER A C 1
ATOM 1955 O O . SER A 1 248 ? 13.366 -10.796 42.155 1.00 57.00 248 SER A O 1
ATOM 1957 N N . MET A 1 249 ? 11.558 -9.900 43.154 1.00 56.62 249 MET A N 1
ATOM 1958 C CA . MET A 1 249 ? 10.929 -11.160 43.559 1.00 56.62 249 MET A CA 1
ATOM 1959 C C . MET A 1 249 ? 10.104 -11.742 42.406 1.00 56.62 249 MET A C 1
ATOM 1961 O O . MET A 1 249 ? 10.226 -12.927 42.118 1.00 56.62 249 MET A O 1
ATOM 1965 N N . ASP A 1 250 ? 9.371 -10.893 41.682 1.00 57.47 250 ASP A N 1
ATOM 1966 C CA . ASP A 1 250 ? 8.562 -11.279 40.518 1.00 57.47 250 ASP A CA 1
ATOM 1967 C C . ASP A 1 250 ? 9.444 -11.822 39.379 1.00 57.47 250 ASP A C 1
ATOM 1969 O O . ASP A 1 250 ? 9.139 -12.859 38.798 1.00 57.47 250 ASP A O 1
ATOM 1973 N N . GLN A 1 251 ? 10.628 -11.226 39.166 1.00 56.34 251 GLN A N 1
ATOM 1974 C CA . GLN A 1 251 ? 11.638 -11.720 38.213 1.00 56.34 251 GLN A CA 1
ATOM 1975 C C . GLN A 1 251 ? 12.098 -13.168 38.460 1.00 56.34 251 GLN A C 1
ATOM 1977 O O . GLN A 1 251 ? 12.568 -13.814 37.516 1.00 56.34 251 GLN A O 1
ATOM 1982 N N . ARG A 1 252 ? 12.028 -13.648 39.712 1.00 55.66 252 ARG A N 1
ATOM 1983 C CA . ARG A 1 252 ? 12.407 -15.017 40.107 1.00 55.66 252 ARG A CA 1
ATOM 1984 C C . ARG A 1 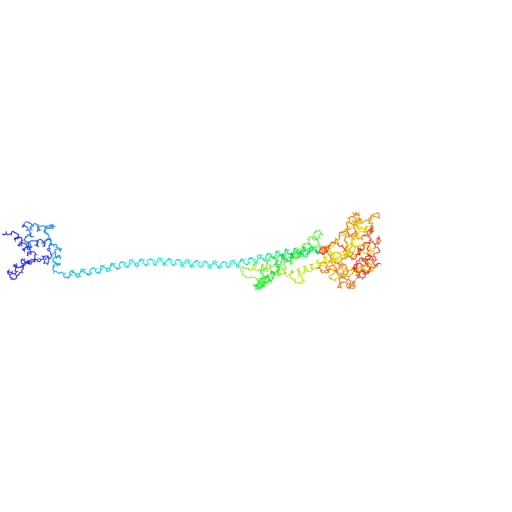252 ? 11.244 -15.997 39.993 1.00 55.66 252 ARG A C 1
ATOM 1986 O O . ARG A 1 252 ? 11.486 -17.187 39.860 1.00 55.66 252 ARG A O 1
ATOM 1993 N N . THR A 1 253 ? 10.006 -15.520 40.062 1.00 55.12 253 THR A N 1
ATOM 1994 C CA . THR A 1 253 ? 8.803 -16.353 39.918 1.00 55.12 253 THR A CA 1
ATOM 1995 C C . THR A 1 253 ? 8.417 -16.508 38.445 1.00 55.12 253 THR A C 1
ATOM 1997 O O . THR A 1 253 ? 7.947 -17.568 38.043 1.00 55.12 253 THR A O 1
ATOM 2000 N N . ASP A 1 254 ? 8.710 -15.497 37.620 1.00 56.62 254 ASP A N 1
ATOM 2001 C CA . ASP A 1 254 ? 8.519 -15.474 36.163 1.00 56.62 254 ASP A CA 1
ATOM 2002 C C . ASP A 1 254 ? 9.627 -16.269 35.425 1.00 56.62 254 ASP A C 1
ATOM 2004 O O . ASP A 1 254 ? 10.324 -15.797 34.520 1.00 56.62 254 ASP A O 1
ATOM 2008 N N . HIS A 1 255 ? 9.862 -17.505 35.871 1.00 52.78 255 HIS A N 1
ATOM 2009 C CA . HIS A 1 255 ? 10.586 -18.545 35.133 1.00 52.78 255 HIS A CA 1
ATOM 2010 C C . HIS A 1 255 ? 9.583 -19.363 34.296 1.00 52.78 255 HIS A C 1
ATOM 2012 O O . HIS A 1 255 ? 9.499 -20.581 34.419 1.00 52.78 255 HIS A O 1
ATOM 2018 N N . GLY A 1 256 ? 8.775 -18.676 33.482 1.00 62.69 256 GLY A N 1
ATOM 2019 C CA . GLY A 1 256 ? 7.764 -19.295 32.622 1.00 62.69 256 GLY A CA 1
ATOM 2020 C C . GLY A 1 256 ? 8.321 -19.916 31.335 1.00 62.69 256 GLY A C 1
ATOM 2021 O O . GLY A 1 256 ? 9.451 -19.634 30.925 1.00 62.69 256 GLY A O 1
ATOM 2022 N N . GLU A 1 257 ? 7.472 -20.721 30.686 1.00 63.84 257 GLU A N 1
ATOM 2023 C CA . GLU A 1 257 ? 7.635 -21.396 29.383 1.00 63.84 257 GLU A CA 1
ATOM 2024 C C . GLU A 1 257 ? 8.457 -20.581 28.364 1.00 63.84 257 GLU A C 1
ATOM 2026 O O . GLU A 1 257 ? 9.384 -21.111 27.763 1.00 63.84 257 GLU A O 1
ATOM 2031 N N . ALA A 1 258 ? 8.200 -19.271 28.247 1.00 65.44 258 ALA A N 1
ATOM 2032 C CA . ALA A 1 258 ? 8.871 -18.363 27.313 1.00 65.44 258 ALA A CA 1
ATOM 2033 C C . ALA A 1 258 ? 10.392 -18.231 27.539 1.00 65.44 258 ALA A C 1
ATOM 2035 O O . ALA A 1 258 ? 11.152 -18.181 26.575 1.00 65.44 258 ALA A O 1
ATOM 2036 N N . ARG A 1 259 ? 10.879 -18.221 28.794 1.00 71.12 259 ARG A N 1
ATOM 2037 C CA . ARG A 1 259 ? 12.331 -18.225 29.087 1.00 71.12 259 ARG A CA 1
ATOM 2038 C C . ARG A 1 259 ? 12.963 -19.576 28.764 1.00 71.12 259 ARG A C 1
ATOM 2040 O O . ARG A 1 259 ? 14.077 -19.611 28.248 1.00 71.12 259 ARG A O 1
ATOM 2047 N N . SER A 1 260 ? 12.257 -20.667 29.051 1.00 77.94 260 SER A N 1
ATOM 2048 C CA . SER A 1 260 ? 12.695 -22.027 28.714 1.00 77.94 260 SER A CA 1
ATOM 2049 C C . SER A 1 260 ? 12.747 -22.231 27.198 1.00 77.94 260 SER A C 1
ATOM 2051 O O . SER A 1 260 ? 13.702 -22.804 26.680 1.00 77.94 260 SER A O 1
ATOM 2053 N N . GLN A 1 261 ? 11.763 -21.698 26.474 1.00 82.38 261 GLN A N 1
ATOM 2054 C CA . GLN A 1 261 ? 11.689 -21.727 25.020 1.00 82.38 261 GLN A CA 1
ATOM 2055 C C . GLN A 1 261 ? 12.754 -20.830 24.388 1.00 82.38 261 GLN A C 1
ATOM 2057 O O . GLN A 1 261 ? 13.422 -21.273 23.460 1.00 82.38 261 GLN A O 1
ATOM 2062 N N . LEU A 1 262 ? 12.998 -19.631 24.931 1.00 83.69 262 LEU A N 1
ATOM 2063 C CA . LEU A 1 262 ? 14.091 -18.765 24.483 1.00 83.69 262 LEU A CA 1
ATOM 2064 C C . LEU A 1 262 ? 15.454 -19.446 24.673 1.00 83.69 262 LEU A C 1
ATOM 2066 O O . LEU A 1 262 ? 16.285 -19.407 23.769 1.00 83.69 262 LEU A O 1
ATOM 2070 N N . ALA A 1 263 ? 15.675 -20.112 25.811 1.00 84.62 263 ALA A N 1
ATOM 2071 C CA . ALA A 1 263 ? 16.892 -20.885 26.054 1.00 84.62 263 ALA A CA 1
ATOM 2072 C C . ALA A 1 263 ? 17.027 -22.070 25.081 1.00 84.62 263 ALA A C 1
ATOM 2074 O O . ALA A 1 263 ? 18.110 -22.288 24.542 1.00 84.62 263 ALA A O 1
ATOM 2075 N N . ARG A 1 264 ? 15.929 -22.790 24.803 1.00 88.56 264 ARG A N 1
ATOM 2076 C CA . ARG A 1 264 ? 15.903 -23.894 23.831 1.00 88.56 264 ARG A CA 1
ATOM 2077 C C . ARG A 1 264 ? 16.215 -23.417 22.415 1.00 88.56 264 ARG A C 1
ATOM 2079 O O . ARG A 1 264 ? 17.079 -23.995 21.778 1.00 88.56 264 ARG A O 1
ATOM 2086 N N . LEU A 1 265 ? 15.560 -22.353 21.955 1.00 92.25 265 LEU A N 1
ATOM 2087 C CA . LEU A 1 265 ? 15.787 -21.761 20.633 1.00 92.25 265 LEU A CA 1
ATOM 2088 C C . LEU A 1 265 ? 17.199 -21.189 20.496 1.00 92.25 265 LEU A C 1
ATOM 2090 O O . LEU A 1 265 ? 17.796 -21.263 19.430 1.00 92.25 265 LEU A O 1
ATOM 2094 N N . THR A 1 266 ? 17.754 -20.633 21.576 1.00 89.56 266 THR A N 1
ATOM 2095 C CA . THR A 1 266 ? 19.145 -20.162 21.588 1.00 89.56 266 THR A CA 1
ATOM 2096 C C . THR A 1 266 ? 20.111 -21.328 21.400 1.00 89.56 266 THR A C 1
ATOM 2098 O O . THR A 1 266 ? 21.029 -21.212 20.593 1.00 89.56 266 THR A O 1
ATOM 2101 N N . LEU A 1 267 ? 19.885 -22.443 22.103 1.00 91.50 267 LEU A N 1
ATOM 2102 C CA . LEU A 1 267 ? 20.688 -23.659 21.969 1.00 91.50 267 LEU A CA 1
ATOM 2103 C C . LEU A 1 267 ? 20.541 -24.285 20.574 1.00 91.50 267 LEU A C 1
ATOM 2105 O O . LEU A 1 267 ? 21.542 -24.557 19.928 1.00 91.50 267 LEU A O 1
ATOM 2109 N N . GLU A 1 268 ? 19.307 -24.442 20.087 1.00 92.62 268 GLU A N 1
ATOM 2110 C CA . GLU A 1 268 ? 19.010 -24.968 18.747 1.00 92.62 268 GLU A CA 1
ATOM 2111 C C . GLU A 1 268 ? 19.696 -24.129 17.662 1.00 92.62 268 GLU A C 1
ATOM 2113 O O . GLU A 1 268 ? 20.379 -24.678 16.806 1.00 92.62 268 GLU A O 1
ATOM 2118 N N . GLY A 1 269 ? 19.595 -22.798 17.746 1.00 89.44 269 GLY A N 1
ATOM 2119 C CA . GLY A 1 269 ? 20.257 -21.894 16.809 1.00 89.44 269 GLY A CA 1
ATOM 2120 C C . GLY A 1 269 ? 21.781 -22.002 16.852 1.00 89.44 269 GLY A C 1
ATOM 2121 O O . GLY A 1 269 ? 22.404 -22.044 15.803 1.00 89.44 269 GLY A O 1
ATOM 2122 N N . THR A 1 270 ? 22.393 -22.110 18.040 1.00 89.19 270 THR A N 1
ATOM 2123 C CA . THR A 1 270 ? 23.860 -22.269 18.142 1.00 89.19 270 THR A CA 1
ATOM 2124 C C . THR A 1 270 ? 24.345 -23.631 17.653 1.00 89.19 270 THR A C 1
ATOM 2126 O O . THR A 1 270 ? 25.420 -23.715 17.067 1.00 89.19 270 THR A O 1
ATOM 2129 N N . GLU A 1 271 ? 23.581 -24.700 17.878 1.00 89.19 271 GLU A N 1
ATOM 2130 C CA . GLU A 1 271 ? 23.921 -26.038 17.381 1.00 89.19 271 GLU A CA 1
ATOM 2131 C C . GLU A 1 271 ? 23.761 -26.166 15.863 1.00 89.19 271 GLU A C 1
ATOM 2133 O O . GLU A 1 271 ? 24.505 -26.930 15.246 1.00 89.19 271 GLU A O 1
ATOM 2138 N N . LEU A 1 272 ? 22.789 -25.458 15.280 1.00 88.38 272 LEU A N 1
ATOM 2139 C CA . LEU A 1 272 ? 22.534 -25.445 13.841 1.00 88.38 272 LEU A CA 1
ATOM 2140 C C . LEU A 1 272 ? 23.565 -24.574 13.105 1.00 88.38 272 LEU A C 1
ATOM 2142 O O . LEU A 1 272 ? 24.168 -25.041 12.145 1.00 88.38 272 LEU A O 1
ATOM 2146 N N . ASP A 1 273 ? 23.848 -23.374 13.622 1.00 87.31 273 ASP A N 1
ATOM 2147 C CA . ASP A 1 273 ? 24.872 -22.449 13.107 1.00 87.31 273 ASP A CA 1
ATOM 2148 C C . ASP A 1 273 ? 26.269 -23.094 13.102 1.00 87.31 273 ASP A C 1
ATOM 2150 O O . ASP A 1 273 ? 26.989 -23.038 12.111 1.00 87.31 273 ASP A O 1
ATOM 2154 N N . ALA A 1 274 ? 26.621 -23.833 14.161 1.00 87.12 274 ALA A N 1
ATOM 2155 C CA . ALA A 1 274 ? 27.906 -24.533 14.255 1.00 87.12 274 ALA A CA 1
ATOM 2156 C C . ALA A 1 274 ? 28.087 -25.689 13.252 1.00 87.12 274 ALA A C 1
ATOM 2158 O O . ALA A 1 274 ? 29.202 -26.187 13.112 1.00 87.12 274 ALA A O 1
ATOM 2159 N N . LYS A 1 275 ? 27.009 -26.159 12.613 1.00 87.00 275 LYS A N 1
ATOM 2160 C CA . LYS A 1 275 ? 27.037 -27.241 11.615 1.00 87.00 275 LYS A CA 1
ATOM 2161 C C . LYS A 1 275 ? 26.804 -26.736 10.195 1.00 87.00 275 LYS A C 1
ATOM 2163 O O . LYS A 1 275 ? 26.937 -27.529 9.272 1.00 87.00 275 LYS A O 1
ATOM 2168 N N . LEU A 1 276 ? 26.444 -25.462 10.029 1.00 84.00 276 LEU A N 1
ATOM 2169 C CA . LEU A 1 276 ? 25.963 -24.898 8.769 1.00 84.00 276 LEU A CA 1
ATOM 2170 C C . LEU A 1 276 ? 26.983 -25.076 7.633 1.00 84.00 276 LEU A C 1
ATOM 2172 O O . LEU A 1 276 ? 26.618 -25.522 6.551 1.00 84.00 276 LEU A O 1
ATOM 2176 N N . ASP A 1 277 ? 28.265 -24.838 7.924 1.00 82.88 277 ASP A N 1
ATOM 2177 C CA . ASP A 1 277 ? 29.372 -24.966 6.964 1.00 82.88 277 ASP A CA 1
ATOM 2178 C C . ASP A 1 277 ? 29.671 -26.421 6.538 1.00 82.88 277 ASP A C 1
ATOM 2180 O O . ASP A 1 277 ? 30.348 -26.644 5.534 1.00 82.88 277 ASP A O 1
ATOM 2184 N N . ASP A 1 278 ? 29.177 -27.416 7.286 1.00 87.81 278 ASP A N 1
ATOM 2185 C CA . ASP A 1 278 ? 29.413 -28.846 7.044 1.00 87.81 278 ASP A CA 1
ATOM 2186 C C . ASP A 1 278 ? 28.222 -29.542 6.338 1.00 87.81 278 ASP A C 1
ATOM 2188 O O . ASP A 1 278 ? 28.264 -30.759 6.112 1.00 87.81 278 ASP A O 1
ATOM 2192 N N . LEU A 1 279 ? 27.149 -28.807 6.001 1.00 83.69 279 LEU A N 1
ATOM 2193 C CA . LEU A 1 279 ? 25.928 -29.363 5.403 1.00 83.69 279 LEU A CA 1
ATOM 2194 C C . LEU A 1 279 ? 25.980 -29.430 3.860 1.00 83.69 279 LEU A C 1
ATOM 2196 O O . LEU A 1 279 ? 26.537 -28.546 3.214 1.00 83.69 279 LEU A O 1
ATOM 2200 N N . PRO A 1 280 ? 25.369 -30.456 3.234 1.00 86.56 280 PRO A N 1
ATOM 2201 C CA . PRO A 1 280 ? 25.142 -30.491 1.785 1.00 86.56 280 PRO A CA 1
ATOM 2202 C C . PRO A 1 280 ? 24.163 -29.396 1.316 1.00 86.56 280 PRO A C 1
ATOM 2204 O O . PRO A 1 280 ? 23.210 -29.106 2.031 1.00 86.56 280 PRO A O 1
ATOM 2207 N N . ASP A 1 281 ? 24.307 -28.890 0.082 1.00 76.12 281 ASP A N 1
ATOM 2208 C CA . ASP A 1 281 ? 23.518 -27.766 -0.480 1.00 76.12 281 ASP A CA 1
ATOM 2209 C C . ASP A 1 281 ? 21.995 -27.852 -0.240 1.00 76.12 281 ASP A C 1
ATOM 2211 O O . ASP A 1 281 ? 21.358 -26.866 0.112 1.00 76.12 281 ASP A O 1
ATOM 2215 N N . ALA A 1 282 ? 21.391 -29.038 -0.383 1.00 75.12 282 ALA A N 1
ATOM 2216 C CA . ALA A 1 282 ? 19.947 -29.214 -0.188 1.00 75.12 282 ALA A CA 1
ATOM 2217 C C . ALA A 1 282 ? 19.496 -29.102 1.284 1.00 75.12 282 ALA A C 1
ATOM 2219 O O . ALA A 1 282 ? 18.343 -28.768 1.542 1.00 75.12 282 ALA A O 1
ATOM 2220 N N . GLU A 1 283 ? 20.382 -29.405 2.236 1.00 84.00 283 GLU A N 1
ATOM 2221 C CA . GLU A 1 283 ? 20.136 -29.277 3.680 1.00 84.00 283 GLU A CA 1
ATOM 2222 C C . GLU A 1 283 ? 20.589 -27.903 4.205 1.00 84.00 283 GLU A C 1
ATOM 2224 O O . GLU A 1 283 ? 20.078 -27.442 5.225 1.00 84.00 283 GLU A O 1
ATOM 2229 N N . PHE A 1 284 ? 21.503 -27.231 3.492 1.00 82.00 284 PHE A N 1
ATOM 2230 C CA . PHE A 1 284 ? 21.964 -25.873 3.783 1.00 82.00 284 PHE A CA 1
ATOM 2231 C C . PHE A 1 284 ? 20.815 -24.861 3.703 1.00 82.00 284 PHE A C 1
ATOM 2233 O O . PHE A 1 284 ? 20.559 -24.163 4.682 1.00 82.00 284 PHE A O 1
ATOM 2240 N N . ASP A 1 285 ? 20.062 -24.849 2.597 1.00 77.06 285 ASP A N 1
ATOM 2241 C CA . ASP A 1 285 ? 18.937 -23.920 2.403 1.00 77.06 285 ASP A CA 1
ATOM 2242 C C . ASP A 1 285 ? 17.845 -24.102 3.480 1.00 77.06 285 ASP A C 1
ATOM 2244 O O . ASP A 1 285 ? 17.245 -23.139 3.964 1.00 77.06 285 ASP A O 1
ATOM 2248 N N . GLU A 1 286 ? 17.586 -25.349 3.893 1.00 81.62 286 GLU A N 1
ATOM 2249 C CA . GLU A 1 286 ? 16.614 -25.664 4.949 1.00 81.62 286 GLU A CA 1
ATOM 2250 C C . GLU A 1 286 ? 17.119 -25.225 6.337 1.00 81.62 286 GLU A C 1
ATOM 2252 O O . GLU A 1 286 ? 16.348 -24.697 7.148 1.00 81.62 286 GLU A O 1
ATOM 2257 N N . ALA A 1 287 ? 18.417 -25.396 6.606 1.00 81.94 287 ALA A N 1
ATOM 2258 C CA . ALA A 1 287 ? 19.051 -24.959 7.844 1.00 81.94 287 ALA A CA 1
ATOM 2259 C C . ALA A 1 287 ? 19.124 -23.426 7.954 1.00 81.94 287 ALA A C 1
ATOM 2261 O O . ALA A 1 287 ? 18.822 -22.884 9.021 1.00 81.94 287 ALA A O 1
ATOM 2262 N N . GLU A 1 288 ? 19.443 -22.722 6.866 1.00 85.19 288 GLU A N 1
ATOM 226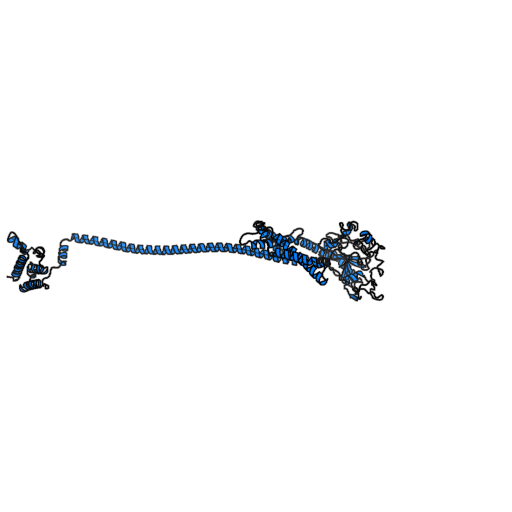3 C CA . GLU A 1 288 ? 19.455 -21.256 6.806 1.00 85.19 288 GLU A CA 1
ATOM 2264 C C . GLU A 1 288 ? 18.045 -20.690 7.044 1.00 85.19 288 GLU A C 1
ATOM 2266 O O . GLU A 1 288 ? 17.843 -19.851 7.927 1.00 85.19 288 GLU A O 1
ATOM 2271 N N . ALA A 1 289 ? 17.026 -21.253 6.382 1.00 82.62 289 ALA A N 1
ATOM 2272 C CA . ALA A 1 289 ? 15.631 -20.880 6.616 1.00 82.62 289 ALA A CA 1
ATOM 2273 C C . ALA A 1 289 ? 15.186 -21.121 8.073 1.00 82.62 289 ALA A C 1
ATOM 2275 O O . ALA A 1 289 ? 14.397 -20.347 8.633 1.00 82.62 289 ALA A O 1
ATOM 2276 N N . ARG A 1 290 ? 15.687 -22.181 8.726 1.00 92.25 290 ARG A N 1
ATOM 2277 C CA . ARG A 1 290 ? 15.401 -22.446 10.144 1.00 92.25 290 ARG A CA 1
ATOM 2278 C C . ARG A 1 290 ? 16.129 -21.472 11.071 1.00 92.25 290 ARG A C 1
ATOM 2280 O O . ARG A 1 290 ? 15.520 -21.055 12.057 1.00 92.25 290 ARG A O 1
ATOM 2287 N N . LEU A 1 291 ? 17.370 -21.083 10.775 1.00 88.38 291 LEU A N 1
ATOM 2288 C CA . LEU A 1 291 ? 18.098 -20.056 11.535 1.00 88.38 291 LEU A CA 1
ATOM 2289 C C . LEU A 1 291 ? 17.361 -18.714 11.504 1.00 88.38 291 LEU A C 1
ATOM 2291 O O . LEU A 1 291 ? 17.164 -18.103 12.560 1.00 88.38 291 LEU A O 1
ATOM 2295 N N . ASP A 1 292 ? 16.864 -18.310 10.337 1.00 86.88 292 ASP A N 1
ATOM 2296 C CA . ASP A 1 292 ? 16.047 -17.105 10.189 1.00 86.88 292 ASP A CA 1
ATOM 2297 C C . ASP A 1 292 ? 14.747 -17.189 10.997 1.00 86.88 292 ASP A C 1
ATOM 2299 O O . ASP A 1 292 ? 14.396 -16.261 11.737 1.00 86.88 292 ASP A O 1
ATOM 2303 N N . ALA A 1 293 ? 14.051 -18.328 10.934 1.00 87.00 293 ALA A N 1
ATOM 2304 C CA . ALA A 1 293 ? 12.851 -18.560 11.735 1.00 87.00 293 ALA A CA 1
ATOM 2305 C C . ALA A 1 293 ? 13.146 -18.484 13.246 1.00 87.00 293 ALA A C 1
ATOM 2307 O O . ALA A 1 293 ? 12.423 -17.809 13.986 1.00 87.00 293 ALA A O 1
ATOM 2308 N N . ILE A 1 294 ? 14.239 -19.106 13.706 1.00 89.75 294 ILE A N 1
ATOM 2309 C CA . ILE A 1 294 ? 14.694 -19.044 15.101 1.00 89.75 294 ILE A CA 1
ATOM 2310 C C . ILE A 1 294 ? 15.002 -17.597 15.503 1.00 89.75 294 ILE A C 1
ATOM 2312 O O . ILE A 1 294 ? 14.605 -17.173 16.589 1.00 89.75 294 ILE A O 1
ATOM 2316 N N . ALA A 1 295 ? 15.673 -16.812 14.657 1.00 82.62 295 ALA A N 1
ATOM 2317 C CA . ALA A 1 295 ? 15.992 -15.415 14.945 1.00 82.62 295 ALA A CA 1
ATOM 2318 C C . ALA A 1 295 ? 14.725 -14.559 15.124 1.00 82.62 295 ALA A C 1
ATOM 2320 O O . ALA A 1 295 ? 14.641 -13.754 16.060 1.00 82.62 295 ALA A O 1
ATOM 2321 N N . VAL A 1 296 ? 13.713 -14.771 14.278 1.00 83.00 296 VAL A N 1
ATOM 2322 C CA . VAL A 1 296 ? 12.404 -14.110 14.386 1.00 83.00 296 VAL A CA 1
ATOM 2323 C C . VAL A 1 296 ? 11.677 -14.521 15.672 1.00 83.00 296 VAL A C 1
ATOM 2325 O O . VAL A 1 296 ? 11.234 -13.646 16.424 1.00 83.00 296 VAL A O 1
ATOM 2328 N N . GLU A 1 297 ? 11.597 -15.823 15.970 1.00 87.62 297 GLU A N 1
ATOM 2329 C CA . GLU A 1 297 ? 10.967 -16.349 17.192 1.00 87.62 297 GLU A CA 1
ATOM 2330 C C . GLU A 1 297 ? 11.654 -15.814 18.460 1.00 87.62 297 GLU A C 1
ATOM 2332 O O . GLU A 1 297 ? 10.991 -15.344 19.389 1.00 87.62 297 GLU A O 1
ATOM 2337 N N . ARG A 1 298 ? 12.994 -15.815 18.491 1.00 89.81 298 ARG A N 1
ATOM 2338 C CA . ARG A 1 298 ? 13.779 -15.282 19.612 1.00 89.81 298 ARG A CA 1
ATOM 2339 C C . ARG A 1 298 ? 13.521 -13.800 19.827 1.00 89.81 298 ARG A C 1
ATOM 2341 O O . ARG A 1 298 ? 13.259 -13.396 20.956 1.00 89.81 298 ARG A O 1
ATOM 2348 N N . LYS A 1 299 ? 13.549 -12.993 18.765 1.00 76.88 299 LYS A N 1
ATOM 2349 C CA . LYS A 1 299 ? 13.282 -11.551 18.847 1.00 76.88 299 LYS A CA 1
ATOM 2350 C C . LYS A 1 299 ? 11.868 -11.268 19.359 1.00 76.88 299 LYS A C 1
ATOM 2352 O O . LYS A 1 299 ? 11.675 -10.332 20.135 1.00 76.88 299 LYS A O 1
ATOM 2357 N N . SER A 1 300 ? 10.891 -12.086 18.964 1.00 75.12 300 SER A N 1
ATOM 2358 C CA . SER A 1 300 ? 9.520 -12.015 19.477 1.00 75.12 300 SER A CA 1
ATOM 2359 C C . SER A 1 300 ? 9.456 -12.320 20.979 1.00 75.12 300 SER A C 1
ATOM 2361 O O . SER A 1 300 ? 8.950 -11.493 21.737 1.00 75.12 300 SER A O 1
ATOM 2363 N N . LEU A 1 301 ? 10.056 -13.428 21.430 1.00 76.75 301 LEU A N 1
ATOM 2364 C CA . LEU A 1 301 ? 10.103 -13.819 22.847 1.00 76.75 301 LEU A CA 1
ATOM 2365 C C . LEU A 1 301 ? 10.895 -12.829 23.714 1.00 76.75 301 LEU A C 1
ATOM 2367 O O . LEU A 1 301 ? 10.514 -12.531 24.844 1.00 76.75 301 LEU A O 1
ATOM 2371 N N . GLU A 1 302 ? 12.001 -12.290 23.203 1.00 76.62 302 GLU A N 1
ATOM 2372 C CA . GLU A 1 302 ? 12.784 -11.250 23.876 1.00 76.62 302 GLU A CA 1
ATOM 2373 C C . GLU A 1 302 ? 11.980 -9.951 24.010 1.00 76.62 302 GLU A C 1
ATOM 2375 O O . GLU A 1 302 ? 12.047 -9.295 25.055 1.00 76.62 302 GLU A O 1
ATOM 2380 N N . SER A 1 303 ? 11.178 -9.599 23.000 1.00 66.12 303 SER A N 1
ATOM 2381 C CA . SER A 1 303 ? 10.252 -8.465 23.057 1.00 66.12 303 SER A CA 1
ATOM 2382 C C . SER A 1 303 ? 9.144 -8.693 24.089 1.00 66.12 303 SER A C 1
ATOM 2384 O O . SER A 1 303 ? 8.947 -7.837 24.950 1.00 66.12 303 SER A O 1
ATOM 2386 N N . GLU A 1 304 ? 8.510 -9.870 24.096 1.00 68.56 304 GLU A N 1
ATOM 2387 C CA . GLU A 1 304 ? 7.502 -10.279 25.087 1.00 68.56 304 GLU A CA 1
ATOM 2388 C C . GLU A 1 304 ? 8.063 -10.202 26.517 1.00 68.56 304 GLU A C 1
ATOM 2390 O O . GLU A 1 304 ? 7.497 -9.548 27.397 1.00 68.56 304 GLU A O 1
ATOM 2395 N N . LEU A 1 305 ? 9.244 -10.786 26.746 1.00 67.88 305 LEU A N 1
ATOM 2396 C CA . LEU A 1 305 ? 9.933 -10.745 28.037 1.00 67.88 305 LEU A CA 1
ATOM 2397 C C . LEU A 1 305 ? 10.382 -9.336 28.431 1.00 67.88 305 LEU A C 1
ATOM 2399 O O . LEU A 1 305 ? 10.597 -9.085 29.613 1.00 67.88 305 LEU A O 1
ATOM 2403 N N . THR A 1 306 ? 10.575 -8.422 27.482 1.00 63.59 306 THR A N 1
ATOM 2404 C CA . THR A 1 306 ? 10.928 -7.021 27.759 1.00 63.59 306 THR A CA 1
ATOM 2405 C C . THR A 1 306 ? 9.682 -6.182 28.048 1.00 63.59 306 THR A C 1
ATOM 2407 O O . THR A 1 306 ? 9.715 -5.338 28.943 1.00 63.59 306 THR A O 1
ATOM 2410 N N . GLN A 1 307 ? 8.560 -6.461 27.382 1.00 57.47 307 GLN A N 1
ATOM 2411 C CA . GLN A 1 307 ? 7.266 -5.820 27.630 1.00 57.47 307 GLN A CA 1
ATOM 2412 C C . GLN A 1 307 ? 6.654 -6.228 28.980 1.00 57.47 307 GLN A C 1
ATOM 2414 O O . GLN A 1 307 ? 6.131 -5.364 29.687 1.00 57.47 307 GLN A O 1
ATOM 2419 N N . ARG A 1 308 ? 6.801 -7.495 29.401 1.00 57.16 308 ARG A N 1
ATOM 2420 C CA . ARG A 1 308 ? 6.339 -7.996 30.716 1.00 57.16 308 ARG A CA 1
ATOM 2421 C C . ARG A 1 308 ? 7.061 -7.384 31.929 1.00 57.16 308 ARG A C 1
ATOM 2423 O O . ARG A 1 308 ? 6.592 -7.506 33.053 1.00 57.16 308 ARG A O 1
ATOM 2430 N N . LYS A 1 309 ? 8.199 -6.706 31.737 1.00 56.81 309 LYS A N 1
ATOM 2431 C CA . LYS A 1 309 ? 9.173 -6.375 32.802 1.00 56.81 309 LYS A CA 1
ATOM 2432 C C . LYS A 1 309 ? 8.989 -5.051 33.555 1.00 56.81 309 LYS A C 1
ATOM 2434 O O . LYS A 1 309 ? 9.932 -4.612 34.209 1.00 56.81 309 LYS A O 1
ATOM 2439 N N . THR A 1 310 ? 7.837 -4.386 33.502 1.00 56.50 310 THR A N 1
ATOM 2440 C CA . THR A 1 310 ? 7.695 -3.062 34.157 1.00 56.50 310 THR A CA 1
ATOM 2441 C C . THR A 1 310 ? 6.512 -2.923 35.112 1.00 56.50 310 THR A C 1
ATOM 2443 O O . THR A 1 310 ? 6.591 -2.105 36.029 1.00 56.50 310 THR A O 1
ATOM 2446 N N . TRP A 1 311 ? 5.480 -3.769 35.004 1.00 62.28 311 TRP A N 1
ATOM 2447 C CA . TRP A 1 311 ? 4.215 -3.556 35.712 1.00 62.28 311 TRP A CA 1
ATOM 2448 C C . TRP A 1 311 ? 3.525 -4.869 36.126 1.00 62.28 311 TRP A C 1
ATOM 2450 O O . TRP A 1 311 ? 3.656 -5.871 35.430 1.00 62.28 311 TRP A O 1
ATOM 2460 N N . ARG A 1 312 ? 2.757 -4.867 37.227 1.00 73.75 312 ARG A N 1
ATOM 2461 C CA . ARG A 1 312 ? 1.834 -5.952 37.627 1.00 73.75 312 ARG A CA 1
ATOM 2462 C C . ARG A 1 312 ? 0.524 -5.393 38.185 1.00 73.75 312 ARG A C 1
ATOM 2464 O O . ARG A 1 312 ? 0.519 -4.312 38.764 1.00 73.75 312 ARG A O 1
ATOM 2471 N N . TYR A 1 313 ? -0.560 -6.155 38.106 1.00 80.25 313 TYR A N 1
ATOM 2472 C CA . TYR A 1 313 ? -1.829 -5.815 38.758 1.00 80.25 313 TYR A CA 1
ATOM 2473 C C . TYR A 1 313 ? -2.082 -6.728 39.962 1.00 80.25 313 TYR A C 1
ATOM 2475 O O . TYR A 1 313 ? -1.552 -7.833 40.041 1.00 80.25 313 TYR A O 1
ATOM 2483 N N . ALA A 1 314 ? -2.856 -6.249 40.934 1.00 76.25 314 ALA A N 1
ATOM 2484 C CA . ALA A 1 314 ? -3.264 -7.019 42.108 1.00 76.25 314 ALA A CA 1
ATOM 2485 C C . ALA A 1 314 ? -4.795 -7.127 42.172 1.00 76.25 314 ALA A C 1
ATOM 2487 O O . ALA A 1 314 ? -5.499 -6.253 41.664 1.00 76.25 314 ALA A O 1
ATOM 2488 N N . GLY A 1 315 ? -5.292 -8.172 42.836 1.00 81.38 315 GLY A N 1
ATOM 2489 C CA . GLY A 1 315 ? -6.724 -8.465 42.965 1.00 81.38 315 GLY A CA 1
ATOM 2490 C C . GLY A 1 315 ? -7.210 -9.538 41.989 1.00 81.38 315 GLY A C 1
A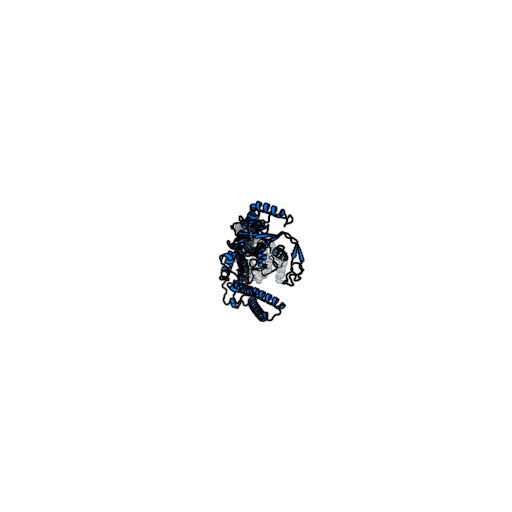TOM 2491 O O . GLY A 1 315 ? -6.424 -10.080 41.216 1.00 81.38 315 GLY A O 1
ATOM 2492 N N . GLU A 1 316 ? -8.507 -9.843 42.046 1.00 77.19 316 GLU A N 1
ATOM 2493 C CA . GLU A 1 316 ? -9.145 -10.904 41.245 1.00 77.19 316 GLU A CA 1
ATOM 2494 C C . GLU A 1 316 ? -9.099 -10.627 39.727 1.00 77.19 316 GLU A C 1
ATOM 2496 O O . GLU A 1 316 ? -9.070 -11.567 38.941 1.00 77.19 316 GLU A O 1
ATOM 2501 N N . ASP A 1 317 ? -8.974 -9.359 39.312 1.00 83.06 317 ASP A N 1
ATOM 2502 C CA . ASP A 1 317 ? -8.941 -8.940 37.898 1.00 83.06 317 ASP A CA 1
ATOM 2503 C C . ASP A 1 317 ? -7.517 -8.776 37.318 1.00 83.06 317 ASP A C 1
ATOM 2505 O O . ASP A 1 317 ? -7.336 -8.148 36.270 1.00 83.06 317 ASP A O 1
ATOM 2509 N N . ALA A 1 318 ? -6.472 -9.256 38.003 1.00 80.69 318 ALA A N 1
ATOM 2510 C CA . ALA A 1 318 ? -5.082 -8.969 37.629 1.00 80.69 318 ALA A CA 1
ATOM 2511 C C . ALA A 1 318 ? -4.706 -9.451 36.212 1.00 80.69 318 ALA A C 1
ATOM 2513 O O . ALA A 1 318 ? -4.091 -8.699 35.446 1.00 80.69 318 ALA A O 1
ATOM 2514 N N . ASP A 1 319 ? -5.113 -10.667 35.844 1.00 78.44 319 ASP A N 1
ATOM 2515 C CA . ASP A 1 319 ? -4.832 -11.251 34.525 1.00 78.44 319 ASP A CA 1
ATOM 2516 C C . ASP A 1 319 ? -5.554 -10.481 33.413 1.00 78.44 319 ASP A C 1
ATOM 2518 O O . ASP A 1 319 ? -4.956 -10.127 32.395 1.00 78.44 319 ASP A O 1
ATOM 2522 N N . TYR A 1 320 ? -6.820 -10.127 33.650 1.00 83.69 320 TYR A N 1
ATOM 2523 C CA . TYR A 1 320 ? -7.620 -9.330 32.723 1.00 83.69 320 TYR A CA 1
ATOM 2524 C C . TYR A 1 320 ? -6.996 -7.952 32.465 1.00 83.69 320 TYR A C 1
ATOM 2526 O O . TYR A 1 320 ? -6.843 -7.547 31.313 1.00 83.69 320 TYR A O 1
ATOM 2534 N N . LYS A 1 321 ? -6.587 -7.233 33.520 1.00 86.62 321 LYS A N 1
ATOM 2535 C CA . LYS A 1 321 ? -5.940 -5.915 33.381 1.00 86.62 321 LYS A CA 1
ATOM 2536 C C . LYS A 1 321 ? -4.616 -5.998 32.627 1.00 86.62 321 LYS A C 1
ATOM 2538 O O . LYS A 1 321 ? -4.303 -5.095 31.853 1.00 86.62 321 LYS A O 1
ATOM 2543 N N . THR A 1 322 ? -3.863 -7.079 32.832 1.00 83.50 322 THR A N 1
ATOM 2544 C CA . THR A 1 322 ? -2.612 -7.340 32.108 1.00 83.50 322 THR A CA 1
ATOM 2545 C C . THR A 1 322 ? -2.886 -7.487 30.615 1.00 83.50 322 THR A C 1
ATOM 2547 O O . THR A 1 322 ? -2.352 -6.715 29.819 1.00 83.50 322 THR A O 1
ATOM 2550 N N . TRP A 1 323 ? -3.797 -8.391 30.250 1.00 83.62 323 TRP A N 1
ATOM 2551 C CA . TRP A 1 323 ? -4.196 -8.611 28.861 1.00 83.62 323 TRP A CA 1
ATOM 2552 C C . TRP A 1 323 ? -4.770 -7.344 28.204 1.00 83.62 323 TRP A C 1
ATOM 2554 O O . TRP A 1 323 ? -4.333 -6.946 27.125 1.00 83.62 323 TRP A O 1
ATOM 2564 N N . MET A 1 324 ? -5.699 -6.648 28.866 1.00 88.44 324 MET A N 1
ATOM 2565 C CA . MET A 1 324 ? -6.332 -5.441 28.323 1.00 88.44 324 MET A CA 1
ATOM 2566 C C . MET A 1 324 ? -5.321 -4.311 28.092 1.00 88.44 324 MET A C 1
ATOM 2568 O O . MET A 1 324 ? -5.410 -3.586 27.101 1.00 88.44 324 MET A O 1
ATOM 2572 N N . ARG A 1 325 ? -4.332 -4.162 28.982 1.00 88.44 325 ARG A N 1
ATOM 2573 C CA . ARG A 1 325 ? -3.252 -3.186 28.807 1.00 88.44 325 ARG A CA 1
ATOM 2574 C C . ARG A 1 325 ? -2.418 -3.502 27.565 1.00 88.44 325 ARG A C 1
ATOM 2576 O O . ARG A 1 325 ? -2.110 -2.582 26.817 1.00 88.44 325 ARG A O 1
ATOM 2583 N N . GLU A 1 326 ? -2.062 -4.765 27.333 1.00 83.50 326 GLU A N 1
ATOM 2584 C CA . GLU A 1 326 ? -1.321 -5.176 26.129 1.00 83.50 326 GLU A CA 1
ATOM 2585 C C . GLU A 1 326 ? -2.120 -4.883 24.853 1.00 83.50 326 GLU A C 1
ATOM 2587 O O . GLU A 1 326 ? -1.603 -4.250 23.929 1.00 83.50 326 GLU A O 1
ATOM 2592 N N . VAL A 1 327 ? -3.404 -5.257 24.835 1.00 87.56 327 VAL A N 1
ATOM 2593 C CA . VAL A 1 327 ? -4.316 -4.975 23.716 1.00 87.56 327 VAL A CA 1
ATOM 2594 C C . VAL A 1 327 ? -4.391 -3.473 23.432 1.00 87.56 327 VAL A C 1
ATOM 2596 O O . VAL A 1 327 ? -4.199 -3.053 22.290 1.00 87.56 327 VAL A O 1
ATOM 2599 N N . LEU A 1 328 ? -4.626 -2.652 24.459 1.00 91.31 328 LEU A N 1
ATOM 2600 C CA . LEU A 1 328 ? -4.724 -1.199 24.313 1.00 91.31 328 LEU A CA 1
ATOM 2601 C C . LEU A 1 328 ? -3.393 -0.549 23.943 1.00 91.31 328 LEU A C 1
ATOM 2603 O O . LEU A 1 328 ? -3.389 0.380 23.144 1.00 91.31 328 LEU A O 1
ATOM 2607 N N . SER A 1 329 ? -2.272 -1.021 24.487 1.00 87.81 329 SER A N 1
ATOM 2608 C CA . SER A 1 329 ? -0.948 -0.487 24.164 1.00 87.81 329 SER A CA 1
ATOM 2609 C C . SER A 1 329 ? -0.640 -0.661 22.678 1.00 87.81 329 SER A C 1
ATOM 2611 O O . SER A 1 329 ? -0.266 0.309 22.015 1.00 87.81 329 SER A O 1
ATOM 2613 N N . ASN A 1 330 ? -0.900 -1.854 22.138 1.00 85.56 330 ASN A N 1
ATOM 2614 C CA . ASN A 1 330 ? -0.744 -2.130 20.713 1.00 85.56 330 ASN A CA 1
ATOM 2615 C C . ASN A 1 330 ? -1.739 -1.322 19.868 1.00 85.56 330 ASN A C 1
ATOM 2617 O O . ASN A 1 330 ? -1.338 -0.683 18.897 1.00 85.56 330 ASN A O 1
ATOM 2621 N N . LEU A 1 331 ? -3.019 -1.289 20.256 1.00 92.56 331 LEU A N 1
ATOM 2622 C CA . LEU A 1 331 ? -4.045 -0.531 19.535 1.00 92.56 331 LEU A CA 1
ATOM 2623 C C . LEU A 1 331 ? -3.716 0.968 19.478 1.00 92.56 331 LEU A C 1
ATOM 2625 O O . LEU A 1 331 ? -3.790 1.565 18.410 1.00 92.56 331 LEU A O 1
ATOM 2629 N N . VAL A 1 332 ? -3.325 1.578 20.600 1.00 94.75 332 VAL A N 1
ATOM 2630 C CA . VAL A 1 332 ? -2.953 3.000 20.679 1.00 94.75 332 VAL A CA 1
ATOM 2631 C C . VAL A 1 332 ? -1.715 3.290 19.837 1.00 94.75 332 VAL A C 1
ATOM 2633 O O . VAL A 1 332 ? -1.709 4.270 19.094 1.00 94.75 332 VAL A O 1
ATOM 2636 N N . LEU A 1 333 ? -0.675 2.453 19.925 1.00 90.56 333 LEU A N 1
ATOM 2637 C CA . LEU A 1 333 ? 0.547 2.618 19.133 1.00 90.56 333 LEU A CA 1
ATOM 2638 C C . LEU A 1 333 ? 0.242 2.623 17.629 1.00 90.56 333 LEU A C 1
ATOM 2640 O O . LEU A 1 333 ? 0.719 3.483 16.890 1.00 90.56 333 LEU A O 1
ATOM 2644 N N . GLU A 1 334 ? -0.585 1.683 17.188 1.00 92.06 334 GLU A N 1
ATOM 2645 C CA . GLU A 1 334 ? -0.950 1.518 15.786 1.00 92.06 334 GLU A CA 1
ATOM 2646 C C . GLU A 1 334 ? -1.925 2.594 15.304 1.00 92.06 334 GLU A C 1
ATOM 2648 O O . GLU A 1 334 ? -1.758 3.154 14.227 1.00 92.06 334 GLU A O 1
ATOM 2653 N N . LEU A 1 335 ? -2.920 2.971 16.104 1.00 95.38 335 LEU A N 1
ATOM 2654 C CA . LEU A 1 335 ? -3.790 4.094 15.756 1.00 95.38 335 LEU A CA 1
ATOM 2655 C C . LEU A 1 335 ? -2.989 5.397 15.644 1.00 95.38 335 LEU A C 1
ATOM 2657 O O . LEU A 1 335 ? -3.222 6.159 14.709 1.00 95.38 335 LEU A O 1
ATOM 2661 N N . ARG A 1 336 ? -1.994 5.622 16.514 1.00 93.12 336 ARG A N 1
ATOM 2662 C CA . ARG A 1 336 ? -1.066 6.759 16.389 1.00 93.12 336 ARG A CA 1
ATOM 2663 C C . ARG A 1 336 ? -0.271 6.710 15.087 1.00 93.12 336 ARG A C 1
ATOM 2665 O O . ARG A 1 336 ? -0.153 7.746 14.439 1.00 93.12 336 ARG A O 1
ATOM 2672 N N . SER A 1 337 ? 0.217 5.539 14.669 1.00 89.19 337 SER A N 1
ATOM 2673 C CA . SER A 1 337 ? 0.920 5.392 13.383 1.00 89.19 337 SER A CA 1
ATOM 2674 C C . SER A 1 337 ? 0.014 5.700 12.178 1.00 89.19 337 SER A C 1
ATOM 2676 O O . SER A 1 337 ? 0.491 6.141 11.134 1.00 89.19 337 SER A O 1
ATOM 2678 N N . PHE A 1 338 ? -1.307 5.561 12.322 1.00 94.00 338 PHE A N 1
ATOM 2679 C CA . PHE A 1 338 ? -2.275 6.015 11.321 1.00 94.00 338 PHE A CA 1
ATOM 2680 C C . PHE A 1 338 ? -2.554 7.518 11.386 1.00 94.00 338 PHE A C 1
ATOM 2682 O O . PHE A 1 338 ? -2.581 8.181 10.346 1.00 94.00 338 PHE A O 1
ATOM 2689 N N . THR A 1 339 ? -2.810 8.048 12.583 1.00 95.00 339 THR A N 1
ATOM 2690 C CA . THR A 1 339 ? -3.350 9.402 12.783 1.00 95.00 339 THR A CA 1
ATOM 2691 C C . THR A 1 339 ? -2.291 10.484 12.963 1.00 95.00 339 THR A C 1
ATOM 2693 O O . THR A 1 339 ? -2.653 11.660 13.043 1.00 95.00 339 THR A O 1
ATOM 2696 N N . ASP A 1 340 ? -1.010 10.120 13.063 1.00 92.00 340 ASP A N 1
ATOM 2697 C CA . ASP A 1 340 ? 0.075 11.096 13.124 1.00 92.00 340 ASP A CA 1
ATOM 2698 C C . ASP A 1 340 ? -0.015 12.083 11.948 1.00 92.00 340 ASP A C 1
ATOM 2700 O O . ASP A 1 340 ? -0.235 11.706 10.794 1.00 92.00 340 ASP A O 1
ATOM 2704 N N . LYS A 1 341 ? 0.107 13.377 12.254 1.00 89.56 341 LYS A N 1
ATOM 2705 C CA . LYS A 1 341 ? -0.239 14.445 11.306 1.00 89.56 341 LYS A CA 1
ATOM 2706 C C . LYS A 1 341 ? 0.794 14.635 10.200 1.00 89.56 341 LYS A C 1
ATOM 2708 O O . LYS A 1 341 ? 0.454 15.209 9.166 1.00 89.56 341 LYS A O 1
ATOM 2713 N N . GLU A 1 342 ? 2.031 14.195 10.409 1.00 82.81 342 GLU A N 1
ATOM 2714 C CA . GLU A 1 342 ? 3.138 14.445 9.479 1.00 82.81 342 GLU A CA 1
ATOM 2715 C C . GLU A 1 342 ? 3.583 13.171 8.757 1.00 82.81 342 GLU A C 1
ATOM 2717 O O . GLU A 1 342 ? 3.766 13.170 7.531 1.00 82.81 342 GLU A O 1
ATOM 2722 N N . SER A 1 343 ? 3.723 12.096 9.529 1.00 81.38 343 SER A N 1
ATOM 2723 C CA . SER A 1 343 ? 4.277 10.804 9.127 1.00 81.38 343 SER A CA 1
ATOM 2724 C C . SER A 1 343 ? 3.251 9.670 9.123 1.00 81.38 343 SER A C 1
ATOM 2726 O O . SER A 1 343 ? 3.555 8.581 8.639 1.00 81.38 343 SER A O 1
ATOM 2728 N N . GLY A 1 344 ? 2.036 9.915 9.624 1.00 88.12 344 GLY A N 1
ATOM 2729 C CA . GLY A 1 344 ? 1.012 8.886 9.734 1.00 88.12 344 GLY A CA 1
ATOM 2730 C C . GLY A 1 344 ? 0.402 8.473 8.395 1.00 88.12 344 GLY A C 1
ATOM 2731 O O . GLY A 1 344 ? 0.381 9.238 7.424 1.00 88.12 344 GLY A O 1
ATOM 2732 N N . ALA A 1 345 ? -0.162 7.264 8.350 1.00 90.69 345 ALA A N 1
ATOM 2733 C CA . ALA A 1 345 ? -0.770 6.713 7.136 1.00 90.69 345 ALA A CA 1
ATOM 2734 C C . ALA A 1 345 ? -1.874 7.613 6.544 1.00 90.69 345 ALA A C 1
ATOM 2736 O O . ALA A 1 345 ? -1.989 7.733 5.324 1.00 90.69 345 ALA A O 1
ATOM 2737 N N . LEU A 1 346 ? -2.672 8.292 7.379 1.00 92.94 346 LEU A N 1
ATOM 2738 C CA . LEU A 1 346 ? -3.713 9.214 6.904 1.00 92.94 346 LEU A CA 1
ATOM 2739 C C . LEU A 1 346 ? -3.133 10.494 6.285 1.00 92.94 346 LEU A C 1
ATOM 2741 O O . LEU A 1 346 ? -3.703 11.014 5.318 1.00 92.94 346 LEU A O 1
ATOM 2745 N N . ALA A 1 347 ? -2.009 10.989 6.813 1.00 90.25 347 ALA A N 1
ATOM 2746 C CA . ALA A 1 347 ? -1.285 12.122 6.244 1.00 90.25 347 ALA A CA 1
ATOM 2747 C C . ALA A 1 347 ? -0.679 11.751 4.883 1.00 90.25 347 ALA A C 1
ATOM 2749 O O . ALA A 1 347 ? -0.760 12.532 3.933 1.00 90.25 347 ALA A O 1
ATOM 2750 N N . ASP A 1 348 ? -0.144 10.536 4.759 1.00 87.81 348 ASP A N 1
ATOM 2751 C CA . ASP A 1 348 ? 0.341 10.013 3.486 1.00 87.81 348 ASP A CA 1
ATOM 2752 C C . ASP A 1 348 ? -0.793 9.830 2.462 1.00 87.81 348 ASP A C 1
ATOM 2754 O O . ASP A 1 348 ? -0.689 10.314 1.335 1.00 87.81 348 ASP A O 1
ATOM 2758 N N . LEU A 1 349 ? -1.946 9.277 2.863 1.00 91.62 349 LEU A N 1
ATOM 2759 C CA . LEU A 1 349 ? -3.134 9.218 2.000 1.00 91.62 349 LEU A CA 1
ATOM 2760 C C . LEU A 1 349 ? -3.578 10.603 1.515 1.00 91.62 349 LEU A C 1
ATOM 2762 O O . LEU A 1 349 ? -3.976 10.742 0.363 1.00 91.62 349 LEU A O 1
ATOM 2766 N N . ALA A 1 350 ? -3.492 11.645 2.348 1.00 91.19 350 ALA A N 1
ATOM 2767 C CA . ALA A 1 350 ? -3.805 13.010 1.918 1.00 91.19 350 ALA A CA 1
ATOM 2768 C C . ALA A 1 350 ? -2.821 13.534 0.858 1.00 91.19 350 ALA A C 1
ATOM 2770 O O . ALA A 1 350 ? -3.229 14.221 -0.081 1.00 91.19 350 ALA A O 1
ATOM 2771 N N . LYS A 1 351 ? -1.530 13.194 0.971 1.00 87.69 351 LYS A N 1
ATOM 2772 C CA . LYS A 1 351 ? -0.528 13.510 -0.061 1.00 87.69 351 LYS A CA 1
ATOM 2773 C C . LYS A 1 351 ? -0.854 12.776 -1.364 1.00 87.69 351 LYS A C 1
ATOM 2775 O O . LYS A 1 351 ? -0.920 13.422 -2.408 1.00 87.69 351 LYS A O 1
ATOM 2780 N N . ARG A 1 352 ? -1.143 11.473 -1.291 1.00 88.31 352 ARG A N 1
ATOM 2781 C CA . ARG A 1 352 ? -1.521 10.650 -2.452 1.00 88.31 352 ARG A CA 1
ATOM 2782 C C . ARG A 1 352 ? -2.792 11.150 -3.129 1.00 88.31 352 ARG A C 1
ATOM 2784 O O . ARG A 1 352 ? -2.813 11.265 -4.343 1.00 88.31 352 ARG A O 1
ATOM 2791 N N . GLU A 1 353 ? -3.823 11.503 -2.365 1.00 92.31 353 GLU A N 1
ATOM 2792 C CA . GLU A 1 353 ? -5.082 12.055 -2.879 1.00 92.31 353 GLU A CA 1
ATOM 2793 C C . GLU A 1 353 ? -4.858 13.343 -3.682 1.00 92.31 353 GLU A C 1
ATOM 2795 O O . GLU A 1 353 ? -5.322 13.450 -4.819 1.00 92.31 353 GLU A O 1
ATOM 2800 N N . ARG A 1 354 ? -4.100 14.304 -3.129 1.00 90.94 354 ARG A N 1
ATOM 2801 C CA . ARG A 1 354 ? -3.728 15.534 -3.851 1.00 90.94 354 ARG A CA 1
ATOM 2802 C C . ARG A 1 354 ? -2.982 15.212 -5.138 1.00 90.94 354 ARG A C 1
ATOM 2804 O O . ARG A 1 354 ? -3.376 15.678 -6.204 1.00 90.94 354 ARG A O 1
ATOM 2811 N N . ARG A 1 355 ? -1.969 14.354 -5.038 1.00 87.56 355 ARG A N 1
ATOM 2812 C CA . ARG A 1 355 ? -1.137 13.972 -6.175 1.00 87.56 355 ARG A CA 1
ATOM 2813 C C . ARG A 1 355 ? -1.918 13.217 -7.253 1.00 87.56 355 ARG A C 1
ATOM 2815 O O . ARG A 1 355 ? -1.638 13.384 -8.433 1.00 87.56 355 ARG A O 1
ATOM 2822 N N . SER A 1 356 ? -2.933 12.446 -6.868 1.00 90.44 356 SER A N 1
ATOM 2823 C CA . SER A 1 356 ? -3.849 11.759 -7.782 1.00 90.44 356 SER A CA 1
ATOM 2824 C C . SER A 1 356 ? -4.751 12.732 -8.542 1.00 90.44 356 SER A C 1
ATOM 2826 O O . SER A 1 356 ? -4.941 12.596 -9.748 1.00 90.44 356 SER A O 1
ATOM 2828 N N . ASN A 1 357 ? -5.276 13.755 -7.861 1.00 90.81 357 ASN A N 1
ATOM 2829 C CA . ASN A 1 357 ? -6.061 14.808 -8.509 1.00 90.81 357 ASN A CA 1
ATOM 2830 C C . ASN A 1 357 ? -5.214 15.610 -9.510 1.00 90.81 357 ASN A C 1
ATOM 2832 O O . ASN A 1 357 ? -5.671 15.919 -10.612 1.00 90.81 357 ASN A O 1
ATOM 2836 N N . GLU A 1 358 ? -3.972 15.924 -9.144 1.00 90.56 358 GLU A N 1
ATOM 2837 C CA . GLU A 1 358 ? -3.017 16.581 -10.039 1.00 90.56 358 GLU A CA 1
ATOM 2838 C C . GLU A 1 358 ? -2.650 15.687 -11.220 1.00 90.56 358 GLU A C 1
ATOM 2840 O O . GLU A 1 358 ? -2.675 16.157 -12.350 1.00 90.56 358 GLU A O 1
ATOM 2845 N N . LEU A 1 359 ? -2.413 14.394 -10.993 1.00 90.12 359 LEU A N 1
ATOM 2846 C CA . LEU A 1 359 ? -2.139 13.423 -12.050 1.00 90.12 359 LEU A CA 1
ATOM 2847 C C . LEU A 1 359 ? -3.230 13.459 -13.124 1.00 90.12 359 LEU A C 1
ATOM 2849 O O . LEU A 1 359 ? -2.916 13.612 -14.303 1.00 90.12 359 LEU A O 1
ATOM 2853 N N . VAL A 1 360 ? -4.506 13.393 -12.740 1.00 88.00 360 VAL A N 1
ATOM 2854 C CA . VAL A 1 360 ? -5.629 13.464 -13.691 1.00 88.00 360 VAL A CA 1
ATOM 2855 C C . VAL A 1 360 ? -5.645 14.799 -14.439 1.00 88.00 360 VAL A C 1
ATOM 2857 O O . VAL A 1 360 ? -5.828 14.831 -15.659 1.00 88.00 360 VAL A O 1
ATOM 2860 N N . ARG A 1 361 ? -5.432 15.912 -13.727 1.00 90.94 361 ARG A N 1
ATOM 2861 C CA . ARG A 1 361 ? -5.417 17.247 -14.333 1.00 90.94 361 ARG A CA 1
ATOM 2862 C C . ARG A 1 361 ? -4.283 17.391 -15.346 1.00 90.94 361 ARG A C 1
ATOM 2864 O O . ARG A 1 361 ? -4.540 17.815 -16.466 1.00 90.94 361 ARG A O 1
ATOM 2871 N N . GLU A 1 362 ? -3.061 17.039 -14.970 1.00 91.12 362 GLU A N 1
ATOM 2872 C CA . GLU A 1 362 ? -1.858 17.289 -15.767 1.00 91.12 362 GLU A CA 1
ATOM 2873 C C . GLU A 1 362 ? -1.704 16.286 -16.915 1.00 91.12 362 GLU A C 1
ATOM 2875 O O . GLU A 1 362 ? -1.349 16.668 -18.028 1.00 91.12 362 GLU A O 1
ATOM 2880 N N . THR A 1 363 ? -2.030 15.009 -16.690 1.00 92.75 363 THR A N 1
ATOM 2881 C CA . THR A 1 363 ? -1.792 13.939 -17.681 1.00 92.75 363 THR A CA 1
ATOM 2882 C C . THR A 1 363 ? -2.926 13.762 -18.682 1.00 92.75 363 THR A C 1
ATOM 2884 O O . THR A 1 363 ? -2.701 13.209 -19.757 1.00 92.75 363 THR A O 1
ATOM 2887 N N . LEU A 1 364 ? -4.132 14.253 -18.374 1.00 90.12 364 LEU A N 1
ATOM 2888 C CA . LEU A 1 364 ? -5.293 14.129 -19.258 1.00 90.12 364 LEU A CA 1
ATOM 2889 C C . LEU A 1 364 ? -5.836 15.492 -19.690 1.00 90.12 364 LEU A C 1
ATOM 2891 O O . LEU A 1 364 ? -5.835 15.789 -20.882 1.00 90.12 364 LEU A O 1
ATOM 2895 N N . ALA A 1 365 ? -6.287 16.327 -18.748 1.00 88.69 365 ALA A N 1
ATOM 2896 C CA . ALA A 1 365 ? -6.969 17.580 -19.088 1.00 88.69 365 ALA A CA 1
ATOM 2897 C C . ALA A 1 365 ? -6.012 18.628 -19.684 1.00 88.69 365 ALA A C 1
ATOM 2899 O O . ALA A 1 365 ? -6.271 19.165 -20.759 1.00 88.69 365 ALA A O 1
ATOM 2900 N N . ALA A 1 366 ? -4.884 18.894 -19.023 1.00 90.38 366 ALA A N 1
ATOM 2901 C CA . ALA A 1 366 ? -3.872 19.836 -19.501 1.00 90.38 366 ALA A CA 1
ATOM 2902 C C . ALA A 1 366 ? -3.095 19.286 -20.710 1.00 90.38 366 ALA A C 1
ATOM 2904 O O . ALA A 1 366 ? -2.708 20.044 -21.601 1.00 90.38 366 ALA A O 1
ATOM 2905 N N . ALA A 1 367 ? -2.919 17.963 -20.784 1.00 90.88 367 ALA A N 1
ATOM 2906 C CA . ALA A 1 367 ? -2.225 17.286 -21.876 1.00 90.88 367 ALA A CA 1
ATOM 2907 C C . ALA A 1 367 ? -3.136 16.871 -23.051 1.00 90.88 367 ALA A C 1
ATOM 2909 O O . ALA A 1 367 ? -2.697 16.112 -23.918 1.00 90.88 367 ALA A O 1
ATOM 2910 N N . GLU A 1 368 ? -4.373 17.376 -23.147 1.00 94.75 368 GLU A N 1
ATOM 2911 C CA . GLU A 1 368 ? -5.311 16.978 -24.208 1.00 94.75 368 GLU A CA 1
ATOM 2912 C C . GLU A 1 368 ? -4.736 17.219 -25.618 1.00 94.75 368 GLU A C 1
ATOM 2914 O O . GLU A 1 368 ? -4.771 16.335 -26.481 1.00 94.75 368 GLU A O 1
ATOM 2919 N N . LEU A 1 369 ? -4.174 18.408 -25.865 1.00 95.12 369 LEU A N 1
ATOM 2920 C CA . LEU A 1 369 ? -3.570 18.738 -27.157 1.00 95.12 369 LEU A CA 1
ATOM 2921 C C . LEU A 1 369 ? -2.302 17.902 -27.442 1.00 95.12 369 LEU A C 1
ATOM 2923 O O . LEU A 1 369 ? -2.249 17.312 -28.528 1.00 95.12 369 LEU A O 1
ATOM 2927 N N . PRO A 1 370 ? -1.323 17.782 -26.516 1.00 95.44 370 PRO A N 1
ATOM 2928 C CA . PRO A 1 370 ? -0.207 16.842 -26.652 1.00 95.44 370 PRO A CA 1
ATOM 2929 C C . PRO A 1 370 ? -0.641 15.416 -27.011 1.00 95.44 370 PRO A C 1
ATOM 2931 O O . PRO A 1 370 ? -0.089 14.826 -27.941 1.00 95.44 370 PRO A O 1
ATOM 2934 N N . TRP A 1 371 ? -1.676 14.884 -26.354 1.00 97.31 371 TRP A N 1
ATOM 2935 C CA . TRP A 1 371 ? -2.210 13.553 -26.647 1.00 97.31 371 TRP A CA 1
ATOM 2936 C C . TRP A 1 371 ? -2.816 13.444 -28.041 1.00 97.31 371 TRP A C 1
ATOM 2938 O O . TRP A 1 371 ? -2.518 12.485 -28.756 1.00 97.31 371 TRP A O 1
ATOM 2948 N N . ARG A 1 372 ? -3.627 14.419 -28.471 1.00 96.81 372 ARG A N 1
ATOM 2949 C CA . ARG A 1 372 ? -4.192 14.434 -29.833 1.00 96.81 372 ARG A CA 1
ATOM 2950 C C . ARG A 1 372 ? -3.090 14.444 -30.895 1.00 96.81 372 ARG A C 1
ATOM 2952 O O . ARG A 1 372 ? -3.180 13.716 -31.883 1.00 96.81 372 ARG A O 1
ATOM 2959 N N . GLN A 1 373 ? -2.042 15.240 -30.688 1.00 96.31 373 GLN A N 1
ATOM 2960 C CA . GLN A 1 373 ? -0.903 15.316 -31.605 1.00 96.31 373 GLN A CA 1
ATOM 2961 C C . GLN A 1 373 ? -0.088 14.019 -31.620 1.00 96.31 373 GLN A C 1
ATOM 2963 O O . GLN A 1 373 ? 0.224 13.513 -32.698 1.00 96.31 373 GLN A O 1
ATOM 2968 N N . CYS A 1 374 ? 0.219 13.467 -30.445 1.00 97.31 374 CYS A N 1
ATOM 2969 C CA . CYS A 1 374 ? 0.924 12.197 -30.299 1.00 97.31 374 CYS A CA 1
ATOM 2970 C C . CYS A 1 374 ? 0.164 11.062 -30.995 1.00 97.31 374 CYS A C 1
ATOM 2972 O O . CYS A 1 374 ? 0.708 10.404 -31.876 1.00 97.31 374 CYS A O 1
ATOM 2974 N N . SER A 1 375 ? -1.130 10.915 -30.708 1.00 97.25 375 SER A N 1
ATOM 2975 C CA . SER A 1 375 ? -1.980 9.874 -31.299 1.00 97.25 375 SER A CA 1
ATOM 2976 C C . SER A 1 375 ? -2.015 9.963 -32.828 1.00 97.25 375 SER A C 1
ATOM 2978 O O . SER A 1 375 ? -1.913 8.949 -33.516 1.00 97.25 375 SER A O 1
ATOM 2980 N N . ALA A 1 376 ? -2.086 11.181 -33.382 1.00 96.94 376 ALA A N 1
ATOM 2981 C CA . ALA A 1 376 ? -2.040 11.394 -34.826 1.00 96.94 376 ALA A CA 1
ATOM 2982 C C . ALA A 1 376 ? -0.677 11.032 -35.445 1.00 96.94 376 ALA A C 1
ATOM 2984 O O . ALA A 1 376 ? -0.643 10.499 -36.557 1.00 96.94 376 ALA A O 1
ATOM 2985 N N . ARG A 1 377 ? 0.440 11.315 -34.758 1.00 96.50 377 ARG A N 1
ATOM 2986 C CA . ARG A 1 377 ? 1.787 10.929 -35.214 1.00 96.50 377 ARG A CA 1
ATOM 2987 C C . ARG A 1 377 ? 1.989 9.419 -35.149 1.00 96.50 377 ARG A C 1
ATOM 2989 O O . ARG A 1 377 ? 2.425 8.847 -36.144 1.00 96.50 377 ARG A O 1
ATOM 2996 N N . VAL A 1 378 ? 1.608 8.778 -34.043 1.00 97.31 378 VAL A N 1
ATOM 2997 C CA . VAL A 1 378 ? 1.681 7.317 -33.865 1.00 97.31 378 VAL A CA 1
ATOM 2998 C C . VAL A 1 378 ? 0.881 6.603 -34.949 1.00 97.31 378 VAL A C 1
ATOM 3000 O O . VAL A 1 378 ? 1.431 5.755 -35.644 1.00 97.31 378 VAL A O 1
ATOM 3003 N N . PHE A 1 379 ? -0.371 7.011 -35.174 1.00 96.94 379 PHE A N 1
ATOM 3004 C CA . PHE A 1 379 ? -1.234 6.402 -36.188 1.00 96.94 379 PHE A CA 1
ATOM 3005 C C . PHE A 1 379 ? -0.652 6.498 -37.608 1.00 96.94 379 PHE A C 1
ATOM 3007 O O . PHE A 1 379 ? -0.784 5.573 -38.406 1.00 96.94 379 PHE A O 1
ATOM 3014 N N . ARG A 1 380 ? -0.005 7.624 -37.941 1.00 95.75 380 ARG A N 1
ATOM 3015 C CA . ARG A 1 380 ? 0.590 7.861 -39.268 1.00 95.75 380 ARG A CA 1
ATOM 3016 C C . ARG A 1 380 ? 1.971 7.242 -39.437 1.00 95.75 380 ARG A C 1
ATOM 3018 O O . ARG A 1 380 ? 2.418 7.101 -40.573 1.00 95.75 380 ARG A O 1
ATOM 3025 N N . ASN A 1 381 ? 2.665 6.932 -38.348 1.00 94.44 381 ASN A N 1
ATOM 3026 C CA . ASN A 1 381 ? 4.012 6.395 -38.403 1.00 94.44 381 ASN A CA 1
ATOM 3027 C C . ASN A 1 381 ? 3.948 4.897 -38.770 1.00 94.44 381 ASN A C 1
ATOM 3029 O O . ASN A 1 381 ? 3.415 4.100 -37.992 1.00 94.44 381 ASN A O 1
ATOM 3033 N N . PRO A 1 382 ? 4.510 4.486 -39.928 1.00 93.19 382 PRO A N 1
ATOM 3034 C CA . PRO A 1 382 ? 4.435 3.103 -40.398 1.00 93.19 382 PRO A CA 1
ATOM 3035 C C . PRO A 1 382 ? 5.007 2.082 -39.411 1.00 93.19 382 PRO A C 1
ATOM 3037 O O . PRO A 1 382 ? 4.567 0.935 -39.418 1.00 93.19 382 PRO A O 1
ATOM 3040 N N . LYS A 1 383 ? 5.940 2.499 -38.536 1.00 92.50 383 LYS A N 1
ATOM 3041 C CA . LYS A 1 383 ? 6.531 1.634 -37.506 1.00 92.50 383 LYS A CA 1
ATOM 3042 C C . LYS A 1 383 ? 5.473 1.041 -36.568 1.00 92.50 383 LYS A C 1
ATOM 3044 O O . LYS A 1 383 ? 5.665 -0.071 -36.107 1.00 92.50 383 LYS A O 1
ATOM 3049 N N . TYR A 1 384 ? 4.359 1.736 -36.320 1.00 94.81 384 TYR A N 1
ATOM 3050 C CA . TYR A 1 384 ? 3.306 1.280 -35.402 1.00 94.81 384 TYR A CA 1
ATOM 3051 C C . TYR A 1 384 ? 2.116 0.598 -36.090 1.00 94.81 384 TYR A C 1
ATOM 3053 O O . TYR A 1 384 ? 1.096 0.373 -35.444 1.00 94.81 384 TYR A O 1
ATOM 3061 N N . ALA A 1 385 ? 2.196 0.310 -37.394 1.00 91.69 385 ALA A N 1
ATOM 3062 C CA . ALA A 1 385 ? 1.159 -0.419 -38.135 1.00 91.69 385 ALA A CA 1
ATOM 3063 C C . ALA A 1 385 ? -0.287 0.106 -37.929 1.00 91.69 385 ALA A C 1
ATOM 3065 O O . ALA A 1 385 ? -1.238 -0.672 -37.870 1.00 91.69 385 ALA A O 1
ATOM 3066 N N . GLY A 1 386 ? -0.466 1.430 -37.816 1.00 91.00 386 GLY A N 1
ATOM 3067 C CA . GLY A 1 386 ? -1.783 2.052 -37.620 1.00 91.00 386 GLY A CA 1
ATOM 3068 C C . GLY A 1 386 ? -2.319 2.005 -36.183 1.00 91.00 386 GLY A C 1
ATOM 3069 O O . GLY A 1 386 ? -3.524 2.163 -35.979 1.00 91.00 386 GLY A O 1
ATOM 3070 N N . LEU A 1 387 ? -1.453 1.797 -35.182 1.00 95.50 387 LEU A N 1
ATOM 3071 C CA . LEU A 1 387 ? -1.813 1.840 -33.763 1.00 95.50 387 LEU A CA 1
ATOM 3072 C C . LEU A 1 387 ? -2.596 3.117 -33.427 1.00 95.50 387 LEU A C 1
ATOM 3074 O O . LEU A 1 387 ? -2.130 4.237 -33.637 1.00 95.50 387 LEU A O 1
ATOM 3078 N N . THR A 1 388 ? -3.784 2.939 -32.853 1.00 94.12 388 THR A N 1
ATOM 3079 C CA . THR A 1 388 ? -4.571 4.042 -32.296 1.00 94.12 388 THR A CA 1
ATOM 3080 C C . THR A 1 388 ? -4.259 4.160 -30.813 1.00 94.12 388 THR A C 1
ATOM 3082 O O . THR A 1 388 ? -4.764 3.388 -29.999 1.00 94.12 388 THR A O 1
ATOM 3085 N N . LEU A 1 389 ? -3.406 5.119 -30.463 1.00 94.94 389 LEU A N 1
ATOM 3086 C CA . LEU A 1 389 ? -3.068 5.400 -29.074 1.00 94.94 389 LEU A CA 1
ATOM 3087 C C . LEU A 1 389 ? -4.162 6.266 -28.440 1.00 94.94 389 LEU A C 1
ATOM 3089 O O . LEU A 1 389 ? -4.571 7.271 -29.013 1.00 94.94 389 LEU A O 1
ATOM 3093 N N . SER A 1 390 ? -4.643 5.866 -27.266 1.00 94.12 390 SER A N 1
ATOM 3094 C CA . SER A 1 390 ? -5.553 6.678 -26.448 1.00 94.12 390 SER A CA 1
ATOM 3095 C C . SER A 1 390 ? -4.784 7.301 -25.283 1.00 94.12 390 SER A C 1
ATOM 3097 O O . SER A 1 390 ? -3.819 6.674 -24.832 1.00 94.12 390 SER A O 1
ATOM 3099 N N . PRO A 1 391 ? -5.210 8.470 -24.764 1.00 95.06 391 PRO A N 1
ATOM 3100 C CA . PRO A 1 391 ? -4.608 9.062 -23.576 1.00 95.06 391 PRO A CA 1
ATOM 3101 C C . PRO A 1 391 ? -4.474 8.054 -22.437 1.00 95.06 391 PRO A C 1
ATOM 3103 O O . PRO A 1 391 ? -5.447 7.388 -22.081 1.00 95.06 391 PRO A O 1
ATOM 3106 N N . GLN A 1 392 ? -3.262 7.931 -21.901 1.00 92.50 392 GLN A N 1
ATOM 3107 C CA . GLN A 1 392 ? -2.950 7.070 -20.767 1.00 92.50 392 GLN A CA 1
ATOM 3108 C C . GLN A 1 392 ? -2.779 7.929 -19.523 1.00 92.50 392 GLN A C 1
ATOM 3110 O O . GLN A 1 392 ? -1.976 8.861 -19.491 1.00 92.50 392 GLN A O 1
ATOM 3115 N N . GLU A 1 393 ? -3.546 7.598 -18.496 1.00 90.50 393 GLU A N 1
ATOM 3116 C CA . GLU A 1 393 ? -3.434 8.227 -17.193 1.00 90.50 393 GLU A CA 1
ATOM 3117 C C . GLU A 1 393 ? -2.023 8.029 -16.612 1.00 90.50 393 GLU A C 1
ATOM 3119 O O . GLU A 1 393 ? -1.459 6.940 -16.694 1.00 90.50 393 GLU A O 1
ATOM 3124 N N . GLY A 1 394 ? -1.434 9.091 -16.057 1.00 91.88 394 GLY A N 1
ATOM 3125 C CA . GLY A 1 394 ? -0.079 9.046 -15.496 1.00 91.88 394 GLY A CA 1
ATOM 3126 C C . GLY A 1 394 ? 1.037 9.369 -16.494 1.00 91.88 394 GLY A C 1
ATOM 3127 O O . GLY A 1 394 ? 2.171 9.588 -16.064 1.00 91.88 394 GLY A O 1
ATOM 3128 N N . LEU A 1 395 ? 0.734 9.461 -17.795 1.00 95.50 395 LEU A N 1
ATOM 3129 C CA . LEU A 1 395 ? 1.711 9.766 -18.842 1.00 95.50 395 LEU A CA 1
ATOM 3130 C C . LEU A 1 395 ? 1.462 11.129 -19.493 1.00 95.50 395 LEU A C 1
ATOM 3132 O O . LEU A 1 395 ? 0.331 11.491 -19.811 1.00 95.50 395 LEU A O 1
ATOM 3136 N N . ILE A 1 396 ? 2.545 11.863 -19.749 1.00 96.62 396 ILE A N 1
ATOM 3137 C CA . ILE A 1 396 ? 2.522 13.126 -20.498 1.00 96.62 396 ILE A CA 1
ATOM 3138 C C . ILE A 1 396 ? 3.345 12.954 -21.777 1.00 96.62 396 ILE A C 1
ATOM 3140 O O . ILE A 1 396 ? 4.552 12.726 -21.674 1.00 96.62 396 ILE A O 1
ATOM 3144 N N . PRO A 1 397 ? 2.749 13.079 -22.979 1.00 97.44 397 PRO A N 1
ATOM 3145 C CA . PRO A 1 397 ? 3.501 13.024 -24.228 1.00 97.44 397 PRO A CA 1
ATOM 3146 C C . PRO A 1 397 ? 4.501 14.181 -24.324 1.00 97.44 397 PRO A C 1
ATOM 3148 O O . PRO A 1 397 ? 4.110 15.348 -24.300 1.00 97.44 397 PRO A O 1
ATOM 3151 N N . LEU A 1 398 ? 5.781 13.857 -24.495 1.00 96.25 398 LEU A N 1
ATOM 3152 C CA . LEU A 1 398 ? 6.865 14.820 -24.728 1.00 96.25 398 LEU A CA 1
ATOM 3153 C C . LEU A 1 398 ? 7.170 15.001 -26.222 1.00 96.25 398 LEU A C 1
ATOM 3155 O O . LEU A 1 398 ? 7.940 15.877 -26.612 1.00 96.25 398 LEU A O 1
ATOM 3159 N N . GLY A 1 399 ? 6.568 14.173 -27.076 1.00 94.81 399 GLY A N 1
ATOM 3160 C CA . GLY A 1 399 ? 6.825 14.136 -28.513 1.00 94.81 399 GLY A CA 1
ATOM 3161 C C . GLY A 1 399 ? 7.939 13.162 -28.891 1.00 94.81 399 GLY A C 1
ATOM 3162 O O . GLY A 1 399 ? 8.486 12.499 -28.010 1.00 94.81 399 GLY A O 1
ATOM 3163 N N . PRO A 1 400 ? 8.271 13.049 -30.185 1.00 95.19 400 PRO A N 1
ATOM 3164 C CA . PRO A 1 400 ? 9.255 12.088 -30.654 1.00 95.19 400 PRO A CA 1
ATOM 3165 C C . PRO A 1 400 ? 10.691 12.561 -30.432 1.00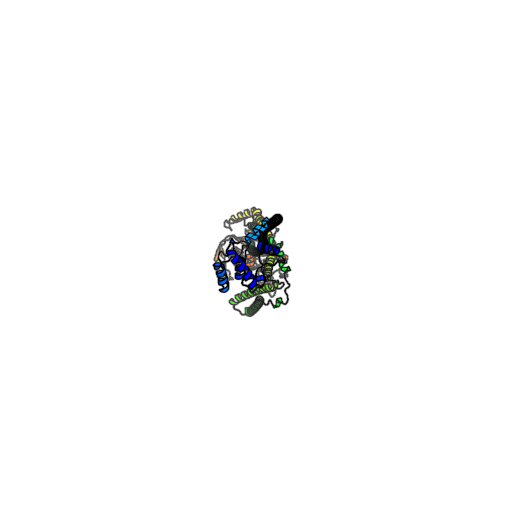 95.19 400 PRO A C 1
ATOM 3167 O O . PRO A 1 400 ? 10.989 13.744 -30.614 1.00 95.19 400 PRO A O 1
ATOM 3170 N N . ASP A 1 401 ? 11.586 11.634 -30.095 1.00 94.75 401 ASP A N 1
ATOM 3171 C CA . ASP A 1 401 ? 13.024 11.893 -30.172 1.00 94.75 401 ASP A CA 1
ATOM 3172 C C . ASP A 1 401 ? 13.446 12.061 -31.645 1.00 94.75 401 ASP A C 1
ATOM 3174 O O . ASP A 1 401 ? 13.059 11.241 -32.480 1.00 94.75 401 ASP A O 1
ATOM 3178 N N . PRO A 1 402 ? 14.211 13.107 -32.004 1.00 93.44 402 PRO A N 1
ATOM 3179 C CA . PRO A 1 402 ? 14.573 13.369 -33.396 1.00 93.44 402 PRO A CA 1
ATOM 3180 C C . PRO A 1 402 ? 15.481 12.302 -34.021 1.00 93.44 402 PRO A C 1
ATOM 3182 O O . PRO A 1 402 ? 15.441 12.154 -35.241 1.00 93.44 402 PRO A O 1
ATOM 3185 N N . ASP A 1 403 ? 16.243 11.537 -33.232 1.00 93.25 403 ASP A N 1
ATOM 3186 C CA . ASP A 1 403 ? 17.151 10.521 -33.779 1.00 93.25 403 ASP A CA 1
ATOM 3187 C C . ASP A 1 403 ? 16.422 9.185 -33.954 1.00 93.25 403 ASP A C 1
ATOM 3189 O O . ASP A 1 403 ? 16.465 8.577 -35.024 1.00 93.25 403 ASP A O 1
ATOM 3193 N N . SER A 1 404 ? 15.688 8.737 -32.931 1.00 94.06 404 SER A N 1
ATOM 3194 C CA . SER A 1 404 ? 14.983 7.447 -32.979 1.00 94.06 404 SER A CA 1
ATOM 3195 C C . SER A 1 404 ? 13.614 7.527 -33.680 1.00 94.06 404 SER A C 1
ATOM 3197 O O . SER A 1 404 ? 13.091 6.538 -34.218 1.00 94.06 404 SER A O 1
ATOM 3199 N N . SER A 1 405 ? 13.026 8.727 -33.722 1.00 93.88 405 SER A N 1
ATOM 3200 C CA . SER A 1 405 ? 11.653 9.010 -34.166 1.00 93.88 405 SER A CA 1
ATOM 3201 C C . SER A 1 405 ? 10.555 8.304 -33.350 1.00 93.88 405 SER A C 1
ATOM 3203 O O . SER A 1 405 ? 9.412 8.228 -33.815 1.00 93.88 405 SER A O 1
ATOM 3205 N N . PHE A 1 406 ? 10.872 7.759 -32.170 1.00 96.81 406 PHE A N 1
ATOM 3206 C CA . PHE A 1 406 ? 9.889 7.156 -31.263 1.00 96.81 406 PHE A CA 1
ATOM 3207 C C . PHE A 1 406 ? 9.345 8.184 -30.275 1.00 96.81 406 PHE A C 1
ATOM 3209 O O . PHE A 1 406 ? 10.050 9.109 -29.881 1.00 96.81 406 PHE A O 1
ATOM 3216 N N . GLU A 1 407 ? 8.069 8.038 -29.908 1.00 97.06 407 GLU A N 1
ATOM 3217 C CA . GLU A 1 407 ? 7.389 8.958 -28.993 1.00 97.06 407 GLU A CA 1
ATOM 3218 C C . GLU A 1 407 ? 7.864 8.720 -27.560 1.00 97.06 407 GLU A C 1
ATOM 3220 O O . GLU A 1 407 ? 7.894 7.579 -27.095 1.00 97.06 407 GLU A O 1
ATOM 3225 N N . GLU A 1 408 ? 8.189 9.806 -26.863 1.00 97.94 408 GLU A N 1
ATOM 3226 C CA . GLU A 1 408 ? 8.639 9.787 -25.474 1.00 97.94 408 GLU A CA 1
ATOM 3227 C C . GLU A 1 408 ? 7.569 10.370 -24.548 1.00 97.94 408 GLU A C 1
ATOM 3229 O O . GLU A 1 408 ? 6.835 11.294 -24.916 1.00 97.94 408 GLU A O 1
ATOM 3234 N N . PHE A 1 409 ? 7.488 9.837 -23.332 1.00 97.94 409 PHE A N 1
ATOM 3235 C CA . PHE A 1 409 ? 6.466 10.175 -22.350 1.00 97.94 409 PHE A CA 1
ATOM 3236 C C . PHE A 1 409 ? 7.097 10.367 -20.979 1.00 97.94 409 PHE A C 1
ATOM 3238 O O . PHE A 1 409 ? 7.873 9.528 -20.533 1.00 97.94 409 PHE A O 1
ATOM 3245 N N . LEU A 1 410 ? 6.730 11.440 -20.283 1.00 96.44 410 LEU A N 1
ATOM 3246 C CA . LEU A 1 410 ? 7.061 11.609 -18.872 1.00 96.44 410 LEU A CA 1
ATOM 3247 C C . LEU A 1 410 ? 6.079 10.805 -18.019 1.00 96.44 410 LEU A C 1
ATOM 3249 O O . LEU A 1 410 ? 4.864 10.953 -18.166 1.00 96.44 410 LEU A O 1
ATOM 3253 N N . HIS A 1 411 ? 6.604 10.026 -17.080 1.00 94.50 411 HIS A N 1
ATOM 3254 C CA . HIS A 1 411 ? 5.817 9.349 -16.060 1.00 94.50 411 HIS A CA 1
ATOM 3255 C C . HIS A 1 411 ? 5.614 10.240 -14.820 1.00 94.50 411 HIS A C 1
ATOM 3257 O O . HIS A 1 411 ? 6.521 10.435 -13.999 1.00 94.50 411 HIS A O 1
ATOM 3263 N N . TRP A 1 412 ? 4.395 10.764 -14.665 1.00 91.25 412 TRP A N 1
ATOM 3264 C CA . TRP A 1 412 ? 4.038 11.783 -13.671 1.00 91.25 412 TRP A CA 1
ATOM 3265 C C . TRP A 1 412 ? 4.279 11.344 -12.223 1.00 91.25 412 TRP A C 1
ATOM 3267 O O . TRP A 1 412 ? 4.811 12.106 -11.415 1.00 91.25 412 TRP A O 1
ATOM 3277 N N . ALA A 1 413 ? 3.938 10.101 -11.872 1.00 87.25 413 ALA A N 1
ATOM 3278 C CA . ALA A 1 413 ? 4.068 9.630 -10.491 1.00 87.25 413 ALA A CA 1
ATOM 3279 C C . ALA A 1 413 ? 5.533 9.576 -10.007 1.00 87.25 413 ALA A C 1
ATOM 3281 O O . ALA A 1 413 ? 5.772 9.631 -8.807 1.00 87.25 413 ALA A O 1
ATOM 3282 N N . SER A 1 414 ? 6.507 9.548 -10.924 1.00 89.56 414 SER A N 1
ATOM 3283 C CA . SER A 1 414 ? 7.946 9.589 -10.605 1.00 89.56 414 SER A CA 1
ATOM 3284 C C . SER A 1 414 ? 8.595 10.981 -10.709 1.00 89.56 414 SER A C 1
ATOM 3286 O O . SER A 1 414 ? 9.760 11.156 -10.344 1.00 89.56 414 SER A O 1
ATOM 3288 N N . HIS A 1 415 ? 7.863 11.978 -11.210 1.00 91.50 415 HIS A N 1
ATOM 3289 C CA . HIS A 1 415 ? 8.346 13.351 -11.376 1.00 91.50 415 HIS A CA 1
ATOM 3290 C C . HIS A 1 415 ? 8.330 14.120 -10.050 1.00 91.50 415 HIS A C 1
ATOM 3292 O O . HIS A 1 415 ? 7.483 13.862 -9.203 1.00 91.50 415 HIS A O 1
ATOM 3298 N N . ALA A 1 416 ? 9.244 15.049 -9.808 1.00 89.62 416 ALA A N 1
ATOM 3299 C CA . ALA A 1 416 ? 9.202 15.818 -8.567 1.00 89.62 416 ALA A CA 1
ATOM 3300 C C . ALA A 1 416 ? 8.039 16.824 -8.538 1.00 89.62 416 ALA A C 1
ATOM 3302 O O . ALA A 1 416 ? 7.696 17.425 -9.557 1.00 89.62 416 ALA A O 1
ATOM 3303 N N . ASP A 1 417 ? 7.435 17.017 -7.362 1.00 85.50 417 ASP A N 1
ATOM 3304 C CA . ASP A 1 417 ? 6.346 17.984 -7.191 1.00 85.50 417 ASP A CA 1
ATOM 3305 C C . ASP A 1 417 ? 6.838 19.406 -7.488 1.00 85.50 417 ASP A C 1
ATOM 3307 O O . ASP A 1 417 ? 7.854 19.855 -6.958 1.00 85.50 417 ASP A O 1
ATOM 3311 N N . GLY A 1 418 ? 6.105 20.126 -8.341 1.00 86.25 418 GLY A N 1
ATOM 3312 C CA . GLY A 1 418 ? 6.438 21.498 -8.732 1.00 86.25 418 GLY A CA 1
ATOM 3313 C C . GLY A 1 418 ? 7.643 21.636 -9.669 1.00 86.25 418 GLY A C 1
ATOM 3314 O O . GLY A 1 418 ? 7.961 22.760 -10.062 1.00 86.25 418 GLY A O 1
ATOM 3315 N N . HIS A 1 419 ? 8.297 20.536 -10.057 1.00 90.56 419 HIS A N 1
ATOM 3316 C CA . HIS A 1 419 ? 9.357 20.581 -11.057 1.00 90.56 419 HIS A CA 1
ATOM 3317 C C . HIS A 1 419 ? 8.755 20.754 -12.468 1.00 90.56 419 HIS A C 1
ATOM 3319 O O . HIS A 1 419 ? 7.701 20.181 -12.756 1.00 90.56 419 HIS A O 1
ATOM 3325 N N . PRO A 1 420 ? 9.352 21.578 -13.352 1.00 91.31 420 PRO A N 1
ATOM 3326 C CA . PRO A 1 420 ? 8.813 21.784 -14.691 1.00 91.31 420 PRO A CA 1
ATOM 3327 C C . PRO A 1 420 ? 8.870 20.517 -15.549 1.00 91.31 420 PRO A C 1
ATOM 3329 O O . PRO A 1 420 ? 9.878 19.812 -15.579 1.00 91.31 420 PRO A O 1
ATOM 3332 N N . ILE A 1 421 ? 7.819 20.292 -16.341 1.00 91.44 421 ILE A N 1
ATOM 3333 C CA . ILE A 1 421 ? 7.824 19.254 -17.377 1.00 91.44 421 ILE A CA 1
ATOM 3334 C C . ILE A 1 421 ? 8.917 19.604 -18.402 1.00 91.44 421 ILE A C 1
ATOM 3336 O O . ILE A 1 421 ? 8.879 20.712 -18.957 1.00 91.44 421 ILE A O 1
ATOM 3340 N N . PRO A 1 422 ? 9.861 18.687 -18.690 1.00 92.50 422 PRO A N 1
ATOM 3341 C CA . PRO A 1 422 ? 10.967 18.957 -19.594 1.00 92.50 422 PRO A CA 1
ATOM 3342 C C . PRO A 1 422 ? 10.440 19.299 -20.990 1.00 92.50 422 PRO A C 1
ATOM 3344 O O . PRO A 1 422 ? 9.588 18.606 -21.546 1.00 92.50 422 PRO A O 1
ATOM 3347 N N . GLN A 1 423 ? 10.953 20.391 -21.549 1.00 90.94 423 GLN A N 1
ATOM 3348 C CA . GLN A 1 423 ? 10.602 20.864 -22.885 1.00 90.94 423 GLN A CA 1
ATOM 3349 C C . GLN A 1 423 ? 11.727 20.533 -23.855 1.00 90.94 423 GLN A C 1
ATOM 3351 O O . GLN A 1 423 ? 12.898 20.658 -23.503 1.00 90.94 423 GLN A O 1
ATOM 3356 N N . ARG A 1 424 ? 11.377 20.146 -25.082 1.00 90.88 424 ARG A N 1
ATOM 3357 C CA . ARG A 1 424 ? 12.367 19.951 -26.145 1.00 90.88 424 ARG A CA 1
ATOM 3358 C C . ARG A 1 424 ? 12.994 21.286 -26.548 1.00 90.88 424 ARG A C 1
ATOM 3360 O O . ARG A 1 424 ? 12.302 22.301 -26.622 1.00 90.88 424 ARG A O 1
ATOM 3367 N N . ASP A 1 425 ? 14.295 21.269 -26.811 1.00 90.56 425 ASP A N 1
ATOM 3368 C CA . ASP A 1 425 ? 15.042 22.425 -27.298 1.00 90.56 425 ASP A CA 1
ATOM 3369 C C . ASP A 1 425 ? 14.783 22.705 -28.794 1.00 90.56 425 ASP A C 1
ATOM 3371 O O . ASP A 1 425 ? 13.957 22.062 -29.448 1.00 90.56 425 ASP A O 1
ATOM 3375 N N . ALA A 1 426 ? 15.501 23.679 -29.364 1.00 89.75 426 ALA A N 1
ATOM 3376 C CA . ALA A 1 426 ? 15.375 24.037 -30.778 1.00 89.75 426 ALA A CA 1
ATOM 3377 C C . ALA A 1 426 ? 15.783 22.907 -31.747 1.00 89.75 426 ALA A C 1
ATOM 3379 O O . ALA A 1 426 ? 15.359 22.925 -32.902 1.00 89.75 426 ALA A O 1
ATOM 3380 N N . ALA A 1 427 ? 16.586 21.939 -31.295 1.00 88.06 427 ALA A N 1
ATOM 3381 C CA . ALA A 1 427 ? 16.960 20.751 -32.059 1.00 88.06 427 ALA A CA 1
ATOM 3382 C C . ALA A 1 427 ? 15.963 19.591 -31.862 1.00 88.06 427 ALA A C 1
ATOM 3384 O O . ALA A 1 427 ? 16.110 18.537 -32.478 1.00 88.06 427 ALA A O 1
ATOM 3385 N N . GLY A 1 428 ? 14.940 19.770 -31.020 1.00 86.25 428 GLY A N 1
ATOM 3386 C CA . GLY A 1 428 ? 13.969 18.737 -30.682 1.00 86.25 428 GLY A CA 1
ATOM 3387 C C . GLY A 1 428 ? 14.467 17.750 -29.625 1.00 86.25 428 GLY A C 1
ATOM 3388 O O . GLY A 1 428 ? 13.786 16.760 -29.357 1.00 86.25 428 GLY A O 1
ATOM 3389 N N . LYS A 1 429 ? 15.623 17.985 -29.001 1.00 88.81 429 LYS A N 1
ATOM 3390 C CA . LYS A 1 429 ? 16.170 17.109 -27.960 1.00 88.81 429 LYS A CA 1
ATOM 3391 C C . LYS A 1 429 ? 15.633 17.499 -26.590 1.00 88.81 429 LYS A C 1
ATOM 3393 O O . LYS A 1 429 ? 15.413 18.675 -26.309 1.00 88.81 429 LYS A O 1
ATOM 3398 N N . LEU A 1 430 ? 15.389 16.503 -25.738 1.00 89.88 430 LEU A N 1
ATOM 3399 C CA . LEU A 1 430 ? 15.136 16.774 -24.325 1.00 89.88 430 LEU A CA 1
ATOM 3400 C C . LEU A 1 430 ? 16.439 17.263 -23.676 1.00 89.88 430 LEU A C 1
ATOM 3402 O O . LEU A 1 430 ? 17.508 16.755 -24.026 1.00 89.88 430 LEU A O 1
ATOM 3406 N N . PRO A 1 431 ? 16.372 18.229 -22.743 1.00 84.06 431 PRO A N 1
ATOM 3407 C CA . PRO A 1 431 ? 17.538 18.630 -21.974 1.00 84.06 431 PRO A CA 1
ATOM 3408 C C . PRO A 1 431 ? 18.080 17.433 -21.196 1.00 84.06 431 PRO A C 1
ATOM 3410 O O . PRO A 1 431 ? 17.355 16.471 -20.920 1.00 84.06 431 PRO A O 1
ATOM 3413 N N . GLN A 1 432 ? 19.353 17.510 -20.805 1.00 78.00 432 GLN A N 1
ATOM 3414 C CA . GLN A 1 432 ? 19.912 16.514 -19.904 1.00 78.00 432 GLN A CA 1
ATOM 3415 C C . GLN A 1 432 ? 19.058 16.471 -18.636 1.00 78.00 432 GLN A C 1
ATOM 3417 O O . GLN A 1 432 ? 18.856 17.496 -17.983 1.00 78.00 432 GLN A O 1
ATOM 3422 N N . MET A 1 433 ? 18.549 15.285 -18.319 1.00 81.94 433 MET A N 1
ATOM 3423 C CA . MET A 1 433 ? 17.682 15.092 -17.167 1.00 81.94 433 MET A CA 1
ATOM 3424 C C . MET A 1 433 ? 18.437 15.461 -15.890 1.00 81.94 433 MET A C 1
ATOM 3426 O O . MET A 1 433 ? 19.641 15.199 -15.771 1.00 81.94 433 MET A O 1
ATOM 3430 N N . ASP A 1 434 ? 17.739 16.073 -14.943 1.00 81.25 434 ASP A N 1
ATOM 3431 C CA . ASP A 1 434 ? 18.227 16.245 -13.581 1.00 81.25 434 ASP A CA 1
ATOM 3432 C C . ASP A 1 434 ? 17.614 15.190 -12.648 1.00 81.25 434 ASP A C 1
ATOM 3434 O O . ASP A 1 434 ? 16.825 14.337 -13.061 1.00 81.25 434 ASP A O 1
ATOM 3438 N N . GLY A 1 435 ? 17.999 15.226 -11.372 1.00 77.81 435 GLY A N 1
ATOM 3439 C CA . GLY A 1 435 ? 17.479 14.296 -10.370 1.00 77.81 435 GLY A CA 1
ATOM 3440 C C . GLY A 1 435 ? 15.977 14.419 -10.106 1.00 77.81 435 GLY A C 1
ATOM 3441 O O . GLY A 1 435 ? 15.397 13.502 -9.524 1.00 77.81 435 GLY A O 1
ATOM 3442 N N . GLU A 1 436 ? 15.341 15.515 -10.521 1.00 89.25 436 GLU A N 1
ATOM 3443 C CA . GLU A 1 436 ? 13.930 15.830 -10.271 1.00 89.25 436 GLU A CA 1
ATOM 3444 C C . GLU A 1 436 ? 13.016 15.410 -11.427 1.00 89.25 436 GLU A C 1
ATOM 3446 O O . GLU A 1 436 ? 11.799 15.240 -11.266 1.00 89.25 436 GLU A O 1
ATOM 3451 N N . THR A 1 437 ? 13.596 15.154 -12.597 1.00 91.94 437 THR A N 1
ATOM 3452 C CA . THR A 1 437 ? 12.827 14.694 -13.742 1.00 91.94 437 THR A CA 1
ATOM 3453 C C . THR A 1 437 ? 12.349 13.245 -13.548 1.00 91.94 437 THR A C 1
ATOM 3455 O O . THR A 1 437 ? 13.069 12.378 -13.045 1.00 91.94 437 THR A O 1
ATOM 3458 N N . GLY A 1 438 ? 11.089 12.976 -13.908 1.00 93.06 438 GLY A N 1
ATOM 3459 C CA . GLY A 1 438 ? 10.496 11.641 -13.794 1.00 93.06 438 GLY A CA 1
ATOM 3460 C C . GLY A 1 438 ? 11.041 10.672 -14.843 1.00 93.06 438 GLY A C 1
ATOM 3461 O O . GLY A 1 438 ? 11.743 11.080 -15.766 1.00 93.06 438 GLY A O 1
ATOM 3462 N N . VAL A 1 439 ? 10.687 9.394 -14.711 1.00 94.75 439 VAL A N 1
ATOM 3463 C CA . VAL A 1 439 ? 11.018 8.348 -15.686 1.00 94.75 439 VAL A CA 1
ATOM 3464 C C . VAL A 1 439 ? 10.490 8.755 -17.061 1.00 94.75 439 VAL A C 1
ATOM 3466 O O . VAL A 1 439 ? 9.328 9.153 -17.194 1.00 94.75 439 VAL A O 1
ATOM 3469 N N . ILE A 1 440 ? 11.344 8.640 -18.079 1.00 96.75 440 ILE A N 1
ATOM 3470 C CA . ILE A 1 440 ? 10.950 8.801 -19.479 1.00 96.75 440 ILE A CA 1
ATOM 3471 C C . ILE A 1 440 ? 10.719 7.428 -20.070 1.00 96.75 440 ILE A C 1
ATOM 3473 O O . ILE A 1 440 ? 11.587 6.563 -20.008 1.00 96.75 440 ILE A O 1
ATOM 3477 N N . LEU A 1 441 ? 9.544 7.242 -20.648 1.00 98.31 441 LEU A N 1
ATOM 3478 C CA . LEU A 1 441 ? 9.161 6.032 -21.346 1.00 98.31 441 LEU A CA 1
ATOM 3479 C C . LEU A 1 441 ? 9.187 6.280 -22.850 1.00 98.31 441 LEU A C 1
ATOM 3481 O O . LEU A 1 441 ? 8.707 7.312 -23.315 1.00 98.31 441 LEU A O 1
ATOM 3485 N N . VAL A 1 442 ? 9.686 5.312 -23.608 1.00 98.56 442 VAL A N 1
ATOM 3486 C CA . VAL A 1 442 ? 9.627 5.290 -25.070 1.00 98.56 442 VAL A CA 1
ATOM 3487 C C . VAL A 1 442 ? 8.525 4.326 -25.494 1.00 98.56 442 VAL A C 1
ATOM 3489 O O . VAL A 1 442 ? 8.491 3.184 -25.034 1.00 98.56 442 VAL A O 1
ATOM 3492 N N . LEU A 1 443 ? 7.612 4.764 -26.365 1.00 98.62 443 LEU A N 1
ATOM 3493 C CA . LEU A 1 443 ? 6.626 3.870 -26.971 1.00 98.62 443 LEU A CA 1
ATOM 3494 C C . LEU A 1 443 ? 7.298 3.054 -28.077 1.00 98.62 443 LEU A C 1
ATOM 3496 O O . LEU A 1 443 ? 7.620 3.569 -29.145 1.00 98.62 443 LEU A O 1
ATOM 3500 N N . LEU A 1 444 ? 7.489 1.765 -27.829 1.00 98.44 444 LEU A N 1
ATOM 3501 C CA . LEU A 1 444 ? 8.030 0.826 -28.797 1.00 98.44 444 LEU A CA 1
ATOM 3502 C C . LEU A 1 444 ? 6.894 0.175 -29.596 1.00 98.44 444 LEU A C 1
ATOM 3504 O O . LEU A 1 444 ? 5.839 -0.132 -29.035 1.00 98.44 444 LEU A O 1
ATOM 3508 N N . PRO A 1 445 ? 7.084 -0.073 -30.903 1.00 97.06 445 PRO A N 1
ATOM 3509 C CA . PRO A 1 445 ? 6.004 -0.514 -31.779 1.00 97.06 445 PRO A CA 1
ATOM 3510 C C . PRO A 1 445 ? 5.593 -1.972 -31.568 1.00 97.06 445 PRO A C 1
ATOM 3512 O O . PRO A 1 445 ? 4.525 -2.376 -32.025 1.00 97.06 445 PRO A O 1
ATOM 3515 N N . GLY A 1 446 ? 6.424 -2.756 -30.878 1.00 96.00 446 GLY A N 1
ATOM 3516 C CA . GLY A 1 446 ? 6.326 -4.207 -30.923 1.00 96.00 446 GLY A CA 1
ATOM 3517 C C . GLY A 1 446 ? 6.551 -4.730 -32.345 1.00 96.00 446 GLY A C 1
ATOM 3518 O O . GLY A 1 446 ? 7.079 -4.038 -33.215 1.00 96.00 446 GLY A O 1
ATOM 3519 N N . GLY A 1 447 ? 6.152 -5.970 -32.579 1.00 96.56 447 GLY A N 1
ATOM 3520 C CA . GLY A 1 447 ? 6.439 -6.706 -33.801 1.00 96.56 447 GLY A CA 1
ATOM 3521 C C . GLY A 1 447 ? 7.029 -8.071 -33.489 1.00 96.56 447 GLY A C 1
ATOM 3522 O O . GLY A 1 447 ? 7.012 -8.521 -32.345 1.00 96.56 447 GLY A O 1
ATOM 3523 N N . THR A 1 448 ? 7.517 -8.743 -34.527 1.00 97.25 448 THR A N 1
ATOM 3524 C CA . THR A 1 448 ? 8.163 -10.050 -34.387 1.00 97.25 448 THR A CA 1
ATOM 352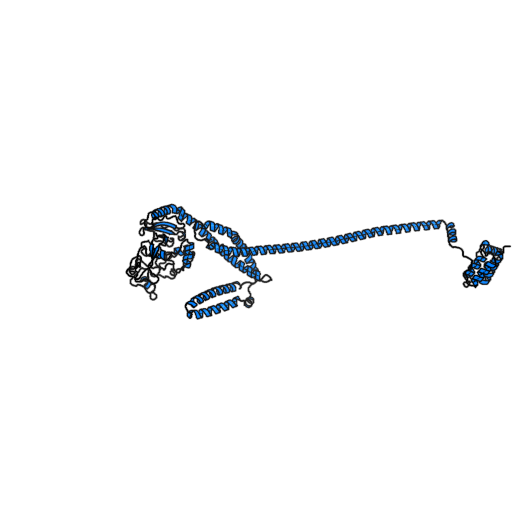5 C C . THR A 1 448 ? 9.672 -9.892 -34.507 1.00 97.25 448 THR A C 1
ATOM 3527 O O . THR A 1 448 ? 10.142 -9.258 -35.451 1.00 97.25 448 THR A O 1
ATOM 3530 N N . PHE A 1 449 ? 10.415 -10.459 -33.559 1.00 97.81 449 PHE A N 1
ATOM 3531 C CA . PHE A 1 449 ? 11.876 -10.492 -33.576 1.00 97.81 449 PHE A CA 1
ATOM 3532 C C . PHE A 1 449 ? 12.394 -11.868 -33.153 1.00 97.81 449 PHE A C 1
ATOM 3534 O O . PHE A 1 449 ? 11.668 -12.658 -32.547 1.00 97.81 449 PHE A O 1
ATOM 3541 N N . THR A 1 450 ? 13.658 -12.141 -33.466 1.00 98.19 450 THR A N 1
ATOM 3542 C CA . THR A 1 450 ? 14.353 -13.324 -32.960 1.00 98.19 450 THR A CA 1
ATOM 3543 C C . THR A 1 450 ? 14.950 -13.004 -31.591 1.00 98.19 450 THR A C 1
ATOM 3545 O O . THR A 1 450 ? 15.841 -12.158 -31.512 1.00 98.19 450 THR A O 1
ATOM 3548 N N . MET A 1 451 ? 14.474 -13.682 -30.549 1.00 98.25 451 MET A N 1
ATOM 3549 C CA . MET A 1 451 ? 15.024 -13.646 -29.192 1.00 98.25 451 MET A CA 1
ATOM 3550 C C . MET A 1 451 ? 16.050 -14.768 -29.009 1.00 98.25 451 MET A C 1
ATOM 3552 O O . MET A 1 451 ? 15.885 -15.840 -29.596 1.00 98.25 451 MET A O 1
ATOM 3556 N N . GLY A 1 452 ? 17.078 -14.533 -28.196 1.00 97.31 452 GLY A N 1
ATOM 3557 C CA . GLY A 1 452 ? 18.161 -15.473 -27.925 1.00 97.31 452 GLY A CA 1
ATOM 3558 C C . GLY A 1 452 ? 19.300 -15.398 -28.943 1.00 97.31 452 GLY A C 1
ATOM 3559 O O . GLY A 1 452 ? 19.251 -14.645 -29.920 1.00 97.31 452 GLY A O 1
ATOM 3560 N N . ALA A 1 453 ? 20.343 -16.189 -28.714 1.00 96.50 453 ALA A N 1
ATOM 3561 C CA . ALA A 1 453 ? 21.568 -16.218 -29.505 1.00 96.50 453 ALA A CA 1
ATOM 3562 C C . ALA A 1 453 ? 22.036 -17.654 -29.782 1.00 96.50 453 ALA A C 1
ATOM 3564 O O . ALA A 1 453 ? 21.574 -18.624 -29.176 1.00 96.50 453 ALA A O 1
ATOM 3565 N N . THR A 1 454 ? 22.944 -17.809 -30.743 1.00 95.81 454 THR A N 1
ATOM 3566 C CA . THR A 1 454 ? 23.559 -19.104 -31.062 1.00 95.81 454 THR A CA 1
ATOM 3567 C C . THR A 1 454 ? 25.031 -18.956 -31.410 1.00 95.81 454 THR A C 1
ATOM 3569 O O . THR A 1 454 ? 25.433 -17.967 -32.012 1.00 95.81 454 THR A O 1
ATOM 3572 N N . ARG A 1 455 ? 25.831 -19.980 -31.097 1.00 95.62 455 ARG A N 1
ATOM 3573 C CA . ARG A 1 455 ? 27.240 -20.062 -31.517 1.00 95.62 455 ARG A CA 1
ATOM 3574 C C . ARG A 1 455 ? 27.414 -20.507 -32.969 1.00 95.62 455 ARG A C 1
ATOM 3576 O O . ARG A 1 455 ? 28.536 -20.529 -33.461 1.00 95.62 455 ARG A O 1
ATOM 3583 N N . GLU A 1 456 ? 26.336 -20.907 -33.645 1.00 93.75 456 GLU A N 1
ATOM 3584 C CA . GLU A 1 456 ? 26.401 -21.344 -35.041 1.00 93.75 456 GLU A CA 1
ATOM 3585 C C . GLU A 1 456 ? 26.696 -20.142 -35.960 1.00 93.75 456 GLU A C 1
ATOM 3587 O O . GLU A 1 456 ? 25.859 -19.241 -36.031 1.00 93.75 456 GLU A O 1
ATOM 3592 N N . PRO A 1 457 ? 27.822 -20.110 -36.705 1.00 92.31 457 PRO A N 1
ATOM 3593 C CA . PRO A 1 457 ? 28.240 -18.930 -37.476 1.00 92.31 457 PRO A CA 1
ATOM 3594 C C . PRO A 1 457 ? 27.236 -18.435 -38.522 1.00 92.31 457 PRO A C 1
ATOM 3596 O O . PRO A 1 457 ? 27.217 -17.252 -38.852 1.00 92.31 457 PRO A O 1
ATOM 3599 N N . ALA A 1 458 ? 26.410 -19.337 -39.059 1.00 92.12 458 ALA A N 1
ATOM 3600 C CA . ALA A 1 458 ? 25.346 -19.019 -40.014 1.00 92.12 458 ALA A CA 1
ATOM 3601 C C . ALA A 1 458 ? 23.949 -18.937 -39.364 1.00 92.12 458 ALA A C 1
ATOM 3603 O O . ALA A 1 458 ? 22.949 -18.770 -40.065 1.00 92.12 458 ALA A O 1
ATOM 3604 N N . GLY A 1 459 ? 23.865 -19.100 -38.043 1.00 91.19 459 GLY A N 1
ATOM 3605 C CA . GLY A 1 459 ? 22.623 -19.054 -37.286 1.00 91.19 459 GLY A CA 1
ATOM 3606 C C . GLY A 1 459 ? 22.121 -17.624 -37.053 1.00 91.19 459 GLY A C 1
ATOM 3607 O O . GLY A 1 459 ? 22.898 -16.667 -37.096 1.00 91.19 459 GLY A O 1
ATOM 3608 N N . PRO A 1 460 ? 20.811 -17.446 -36.809 1.00 94.00 460 PRO A N 1
ATOM 3609 C CA . PRO A 1 460 ? 20.263 -16.140 -36.462 1.00 94.00 460 PRO A CA 1
ATOM 3610 C C . PRO A 1 460 ? 20.804 -15.681 -35.103 1.00 94.00 460 PRO A C 1
ATOM 3612 O O . PRO A 1 460 ? 20.948 -16.496 -34.197 1.00 94.00 460 PRO A O 1
ATOM 3615 N N . ASN A 1 461 ? 21.069 -14.380 -34.960 1.00 95.50 461 ASN A N 1
ATOM 3616 C CA . ASN A 1 461 ? 21.686 -13.803 -33.760 1.00 95.50 461 ASN A CA 1
ATOM 3617 C C . ASN A 1 461 ? 22.980 -14.531 -33.354 1.00 95.50 461 ASN A C 1
ATOM 3619 O O . ASN A 1 461 ? 23.138 -14.947 -32.206 1.00 95.50 461 ASN A O 1
ATOM 3623 N N . HIS A 1 462 ? 23.885 -14.736 -34.316 1.00 95.00 462 HIS A N 1
ATOM 3624 C CA . HIS A 1 462 ? 25.159 -15.389 -34.045 1.00 95.00 462 HIS A CA 1
ATOM 3625 C C . HIS A 1 462 ? 25.992 -14.589 -33.034 1.00 95.00 462 HIS A C 1
ATOM 3627 O O . HIS A 1 462 ? 26.346 -13.432 -33.278 1.00 95.00 462 HIS A O 1
ATOM 3633 N N . ASP A 1 463 ? 26.351 -15.254 -31.942 1.00 94.12 463 ASP A N 1
ATOM 3634 C CA . ASP A 1 463 ? 27.283 -14.779 -30.933 1.00 94.12 463 ASP A CA 1
ATOM 3635 C C . ASP A 1 463 ? 28.255 -15.919 -30.573 1.00 94.12 463 ASP A C 1
ATOM 3637 O O . ASP A 1 463 ? 27.833 -16.940 -30.013 1.00 94.12 463 ASP A O 1
ATOM 3641 N N . PRO A 1 464 ? 29.564 -15.777 -30.862 1.00 91.75 464 PRO A N 1
ATOM 3642 C CA . PRO A 1 464 ? 30.552 -16.800 -30.527 1.00 91.75 464 PRO A CA 1
ATOM 3643 C C . PRO A 1 464 ? 30.689 -17.036 -29.014 1.00 91.75 464 PRO A C 1
ATOM 3645 O O . PRO A 1 464 ? 31.221 -18.072 -28.610 1.00 91.75 464 PRO A O 1
ATOM 3648 N N . GLN A 1 465 ? 30.220 -16.101 -28.182 1.00 91.06 465 GLN A N 1
ATOM 3649 C CA . GLN A 1 465 ? 30.260 -16.167 -26.723 1.00 91.06 465 GLN A CA 1
ATOM 3650 C C . GLN A 1 465 ? 28.920 -16.583 -26.094 1.00 91.06 465 GLN A C 1
ATOM 3652 O O . GLN A 1 465 ? 28.859 -16.700 -24.871 1.00 91.06 465 GLN A O 1
ATOM 3657 N N . ALA A 1 466 ? 27.884 -16.886 -26.892 1.00 91.81 466 ALA A N 1
ATOM 3658 C CA . ALA A 1 466 ? 26.553 -17.227 -26.379 1.00 91.81 466 ALA A CA 1
ATOM 3659 C C . ALA A 1 466 ? 26.589 -18.350 -25.326 1.00 91.81 466 ALA A C 1
ATOM 3661 O O . ALA A 1 466 ? 27.260 -19.372 -25.513 1.00 91.81 466 ALA A O 1
ATOM 3662 N N . GLY A 1 467 ? 25.850 -18.185 -24.230 1.00 90.94 467 GLY A N 1
ATOM 3663 C CA . GLY A 1 467 ? 25.626 -19.215 -23.209 1.00 90.94 467 GLY A CA 1
ATOM 3664 C C . GLY A 1 467 ? 24.740 -20.369 -23.701 1.00 90.94 467 GLY A C 1
ATOM 3665 O O . GLY A 1 467 ? 24.102 -20.280 -24.748 1.00 90.94 467 GLY A O 1
ATOM 3666 N N . SER A 1 468 ? 24.695 -21.480 -22.956 1.00 90.00 468 SER A N 1
ATOM 3667 C CA . SER A 1 468 ? 23.806 -22.616 -23.276 1.00 90.00 468 SER A CA 1
ATOM 3668 C C . SER A 1 468 ? 22.328 -22.332 -22.990 1.00 90.00 468 SER A C 1
ATOM 3670 O O . SER A 1 468 ? 21.459 -22.972 -23.571 1.00 90.00 468 SER A O 1
ATOM 3672 N N . ASP A 1 469 ? 22.066 -21.396 -22.087 1.00 93.31 469 ASP A N 1
ATOM 3673 C CA . ASP A 1 469 ? 20.761 -20.889 -21.658 1.00 93.31 469 ASP A CA 1
ATOM 3674 C C . ASP A 1 469 ? 20.201 -19.788 -22.574 1.00 93.31 469 ASP A C 1
ATOM 3676 O O . ASP A 1 469 ? 19.012 -19.497 -22.527 1.00 93.31 469 ASP A O 1
ATOM 3680 N N . GLN A 1 470 ? 21.027 -19.219 -23.456 1.00 91.19 470 GLN A N 1
ATOM 3681 C CA . GLN A 1 470 ? 20.636 -18.145 -24.379 1.00 91.19 470 GLN A CA 1
ATOM 3682 C C . GLN A 1 470 ? 20.011 -18.653 -25.690 1.00 91.19 470 GLN A C 1
ATOM 3684 O O . GLN A 1 470 ? 19.618 -17.855 -26.541 1.00 91.19 470 GLN A O 1
ATOM 3689 N N . GLY A 1 471 ? 19.948 -19.971 -25.892 1.00 90.69 471 GLY A N 1
ATOM 3690 C CA . GLY A 1 471 ? 19.441 -20.597 -27.110 1.00 90.69 471 GLY A CA 1
ATOM 3691 C C . GLY A 1 471 ? 18.326 -21.624 -26.857 1.00 90.69 471 GLY A C 1
ATOM 3692 O O . GLY A 1 471 ? 18.068 -22.006 -25.719 1.00 90.69 471 GLY A O 1
ATOM 3693 N N . PRO A 1 472 ? 17.687 -22.136 -27.926 1.00 93.38 472 PRO A N 1
ATOM 3694 C CA . PRO A 1 472 ? 17.881 -21.721 -29.310 1.00 93.38 472 PRO A CA 1
ATOM 3695 C C . PRO A 1 472 ? 17.191 -20.377 -29.610 1.00 93.38 472 PRO A C 1
ATOM 3697 O O . PRO A 1 472 ? 16.157 -20.064 -29.008 1.00 93.38 472 PRO A O 1
ATOM 3700 N N . PRO A 1 473 ? 17.702 -19.610 -30.593 1.00 97.00 473 PRO A N 1
ATOM 3701 C CA . PRO A 1 473 ? 17.006 -18.430 -31.072 1.00 97.00 473 PRO A CA 1
ATOM 3702 C C . PRO A 1 473 ? 15.592 -18.777 -31.552 1.00 97.00 473 PRO A C 1
ATOM 3704 O O . PRO A 1 473 ? 15.403 -19.736 -32.307 1.00 97.00 473 PRO A O 1
ATOM 3707 N N . HIS A 1 474 ? 14.595 -17.997 -31.144 1.00 97.38 474 HIS A N 1
ATOM 3708 C CA . HIS A 1 474 ? 13.188 -18.260 -31.449 1.00 97.38 474 HIS A CA 1
ATOM 3709 C C . HIS A 1 474 ? 12.415 -16.966 -31.722 1.00 97.38 474 HIS A C 1
ATOM 3711 O O . HIS A 1 474 ? 12.814 -15.881 -31.310 1.00 97.38 474 HIS A O 1
ATOM 3717 N N . GLN A 1 475 ? 11.314 -17.067 -32.472 1.00 98.38 475 GLN A N 1
ATOM 3718 C CA . GLN A 1 475 ? 10.494 -15.903 -32.815 1.00 98.38 475 GLN A CA 1
ATOM 3719 C C . GLN A 1 475 ? 9.584 -15.524 -31.647 1.00 98.38 475 GLN A C 1
ATOM 3721 O O . GLN A 1 475 ? 8.836 -16.365 -31.149 1.00 98.38 475 GLN A O 1
ATOM 3726 N N . VAL A 1 476 ? 9.595 -14.248 -31.274 1.00 98.44 476 VAL A N 1
ATOM 3727 C CA . VAL A 1 476 ? 8.685 -13.675 -30.280 1.00 98.44 476 VAL A CA 1
ATOM 3728 C C . VAL A 1 476 ? 7.929 -12.515 -30.909 1.00 98.44 476 VAL A C 1
ATOM 3730 O O . VAL A 1 476 ? 8.531 -11.633 -31.520 1.00 98.44 476 VAL A O 1
ATOM 3733 N N . THR A 1 477 ? 6.606 -12.506 -30.745 1.00 98.25 477 THR A N 1
ATOM 3734 C CA . THR A 1 477 ? 5.737 -11.415 -31.198 1.00 98.25 477 THR A CA 1
ATOM 3735 C C . THR A 1 477 ? 5.250 -10.608 -30.001 1.00 98.25 477 THR A C 1
ATOM 3737 O O . THR A 1 477 ? 4.598 -11.142 -29.106 1.00 98.25 477 THR A O 1
ATOM 3740 N N . LEU A 1 478 ? 5.535 -9.308 -30.004 1.00 98.31 478 LEU A N 1
ATOM 3741 C CA . LEU A 1 478 ? 5.126 -8.365 -28.965 1.00 98.31 478 LEU A CA 1
ATOM 3742 C C . LEU A 1 478 ? 4.126 -7.352 -29.530 1.00 98.31 478 LEU A C 1
ATOM 3744 O O . LEU A 1 478 ? 4.313 -6.833 -30.628 1.00 98.31 478 LEU A O 1
ATOM 3748 N N . SER A 1 479 ? 3.090 -7.023 -28.761 1.00 96.94 479 SER A N 1
ATOM 3749 C CA . SER A 1 479 ? 2.297 -5.806 -28.990 1.00 96.94 479 SER A CA 1
ATOM 3750 C C . SER A 1 479 ? 3.128 -4.565 -28.661 1.00 96.94 479 SER A C 1
ATOM 3752 O O . SER A 1 479 ? 4.084 -4.674 -27.900 1.00 96.94 479 SER A O 1
ATOM 3754 N N . ALA A 1 480 ? 2.741 -3.389 -29.164 1.00 97.69 480 ALA A N 1
ATOM 3755 C CA . ALA A 1 480 ? 3.350 -2.123 -28.756 1.00 97.69 480 ALA A CA 1
ATOM 3756 C C . ALA A 1 480 ? 3.317 -1.939 -27.228 1.00 97.69 480 ALA A C 1
ATOM 3758 O O . ALA A 1 480 ? 2.335 -2.296 -26.572 1.00 97.69 480 ALA A O 1
ATOM 3759 N N . PHE A 1 481 ? 4.391 -1.390 -26.665 1.00 97.94 481 PHE A N 1
ATOM 3760 C CA . PHE A 1 481 ? 4.567 -1.238 -25.220 1.00 97.94 481 PHE A CA 1
ATOM 3761 C C . PHE A 1 481 ? 5.495 -0.068 -24.893 1.00 97.94 481 PHE A C 1
ATOM 3763 O O . PHE A 1 481 ? 6.254 0.387 -25.743 1.00 97.94 481 PHE A O 1
ATOM 3770 N N . PHE A 1 482 ? 5.435 0.413 -23.655 1.00 98.25 482 PHE A N 1
ATOM 3771 C CA . PHE A 1 482 ? 6.350 1.427 -23.142 1.00 98.25 482 PHE A CA 1
ATOM 3772 C C . PHE A 1 482 ? 7.555 0.764 -22.474 1.00 98.25 482 PHE A C 1
ATOM 3774 O O . PHE A 1 482 ? 7.374 -0.193 -21.720 1.00 98.25 482 PHE A O 1
ATOM 3781 N N . LEU A 1 483 ? 8.757 1.286 -22.711 1.00 98.44 483 LEU A N 1
ATOM 3782 C CA . LEU A 1 483 ? 9.979 0.865 -22.022 1.00 98.44 483 LEU A CA 1
ATOM 3783 C C . LEU A 1 483 ? 10.727 2.089 -21.486 1.00 98.44 483 LEU A C 1
ATOM 3785 O O . LEU A 1 483 ? 10.712 3.141 -22.126 1.00 98.44 483 LEU A O 1
ATOM 3789 N N . GLY A 1 484 ? 11.342 1.967 -20.307 1.00 97.50 484 GLY A N 1
ATOM 3790 C CA . GLY A 1 484 ? 12.173 3.025 -19.730 1.00 97.50 484 GLY A CA 1
ATOM 3791 C C . GLY A 1 484 ? 13.306 3.402 -20.676 1.00 97.50 484 GLY A C 1
ATOM 3792 O O . GLY A 1 484 ? 14.002 2.526 -21.173 1.00 97.50 484 GLY A O 1
ATOM 3793 N N . LYS A 1 485 ? 13.474 4.700 -20.944 1.00 97.19 485 LYS A N 1
ATOM 3794 C CA . LYS A 1 485 ? 14.575 5.227 -21.765 1.00 97.19 485 LYS A CA 1
ATOM 3795 C C . LYS A 1 485 ? 15.946 4.990 -21.122 1.00 97.19 485 LYS A C 1
ATOM 3797 O O . LYS A 1 485 ? 16.945 4.857 -21.826 1.00 97.19 485 LYS A O 1
ATOM 3802 N N . TYR A 1 486 ? 15.936 4.981 -19.796 1.00 95.94 486 TYR A N 1
ATOM 3803 C CA . TYR A 1 486 ? 17.060 4.890 -18.881 1.00 95.94 486 TYR A CA 1
ATOM 3804 C C . TYR A 1 486 ? 16.692 3.917 -17.761 1.00 95.94 486 TYR A C 1
ATOM 3806 O O . TYR A 1 486 ? 15.497 3.724 -17.491 1.00 95.94 486 TYR A O 1
ATOM 3814 N N . GLU A 1 487 ? 17.687 3.400 -17.048 1.00 95.56 487 GLU A N 1
ATOM 3815 C CA . GLU A 1 487 ? 17.455 2.763 -15.758 1.00 95.56 487 GLU A CA 1
ATOM 3816 C C . GLU A 1 487 ? 16.841 3.773 -14.770 1.00 95.56 487 GLU A C 1
ATOM 3818 O O . GLU A 1 487 ? 17.016 4.995 -14.875 1.00 95.56 487 GLU A O 1
ATOM 3823 N N . VAL A 1 488 ? 16.101 3.274 -13.778 1.00 93.81 488 VAL A N 1
ATOM 3824 C CA . VAL A 1 488 ? 15.493 4.142 -12.762 1.00 93.81 488 VAL A CA 1
ATOM 3825 C C . VAL A 1 488 ? 16.587 4.782 -11.916 1.00 93.81 488 VAL A C 1
ATOM 3827 O O . VAL A 1 488 ? 17.407 4.099 -11.302 1.00 93.81 488 VAL A O 1
ATOM 3830 N N . THR A 1 489 ? 16.585 6.111 -11.849 1.00 92.25 489 THR A N 1
ATOM 3831 C CA . THR A 1 489 ? 17.599 6.842 -11.089 1.00 92.25 489 THR A CA 1
ATOM 3832 C C . THR A 1 489 ? 17.317 6.816 -9.593 1.00 92.25 489 THR A C 1
ATOM 3834 O O . THR A 1 489 ? 16.191 6.611 -9.138 1.00 92.25 489 THR A O 1
ATOM 3837 N N . ARG A 1 490 ? 18.334 7.130 -8.795 1.00 89.81 490 ARG A N 1
ATOM 3838 C CA . ARG A 1 490 ? 18.207 7.259 -7.336 1.00 89.81 490 ARG A CA 1
ATOM 3839 C C . ARG A 1 490 ? 17.203 8.327 -6.913 1.00 89.81 490 ARG A C 1
ATOM 3841 O O . ARG A 1 490 ? 16.440 8.116 -5.971 1.00 89.81 490 ARG A O 1
ATOM 3848 N N . GLY A 1 491 ? 17.165 9.455 -7.628 1.00 86.44 491 GLY A N 1
ATOM 3849 C CA . GLY A 1 491 ? 16.170 10.504 -7.394 1.00 86.44 491 GLY A CA 1
ATOM 3850 C C . GLY A 1 491 ? 14.747 10.019 -7.682 1.00 86.44 491 GLY A C 1
ATOM 3851 O O . GLY A 1 491 ? 13.835 10.252 -6.889 1.00 86.44 491 GLY A O 1
ATOM 3852 N N . GLN A 1 492 ? 14.562 9.285 -8.782 1.00 90.12 492 GLN A N 1
ATOM 3853 C CA . GLN A 1 492 ? 13.268 8.705 -9.142 1.00 90.12 492 GLN A CA 1
ATOM 3854 C C . GLN A 1 492 ? 12.832 7.643 -8.130 1.00 90.12 492 GLN A C 1
ATOM 3856 O O . GLN A 1 492 ? 11.697 7.703 -7.661 1.00 90.12 492 GLN A O 1
ATOM 3861 N N . TRP A 1 493 ? 13.736 6.745 -7.726 1.00 88.75 493 TRP A N 1
ATOM 3862 C CA . TRP A 1 493 ? 13.480 5.716 -6.718 1.00 88.75 493 TRP A CA 1
ATOM 3863 C C . TRP A 1 493 ? 13.006 6.301 -5.390 1.00 88.75 493 TRP A C 1
ATOM 3865 O O . TRP A 1 493 ? 11.993 5.851 -4.852 1.00 88.75 493 TRP A O 1
ATOM 3875 N N . ALA A 1 494 ? 13.702 7.314 -4.867 1.00 82.38 494 ALA A N 1
ATOM 3876 C CA . ALA A 1 494 ? 13.349 7.941 -3.594 1.00 82.38 494 ALA A CA 1
ATOM 3877 C C . ALA A 1 494 ? 11.912 8.495 -3.604 1.00 82.38 494 ALA A C 1
ATOM 3879 O O . ALA A 1 494 ? 11.203 8.409 -2.601 1.00 82.38 494 ALA A O 1
ATOM 3880 N N . ARG A 1 495 ? 11.454 9.009 -4.754 1.00 80.62 495 ARG A N 1
ATOM 3881 C CA . ARG A 1 495 ? 10.087 9.521 -4.926 1.00 80.62 495 ARG A CA 1
ATOM 3882 C C . ARG A 1 495 ? 9.057 8.420 -5.169 1.00 80.62 495 ARG A C 1
ATOM 3884 O O . ARG A 1 495 ? 7.971 8.484 -4.602 1.00 80.62 495 ARG A O 1
ATOM 3891 N N . SER A 1 496 ? 9.365 7.431 -6.009 1.00 76.94 496 SER A N 1
ATOM 3892 C CA . SER A 1 496 ? 8.388 6.419 -6.431 1.00 76.94 496 SER A CA 1
ATOM 3893 C C . SER A 1 496 ? 8.228 5.268 -5.439 1.00 76.94 496 SER A C 1
ATOM 3895 O O . SER A 1 496 ? 7.141 4.711 -5.327 1.00 76.94 496 SER A O 1
ATOM 3897 N N . SER A 1 497 ? 9.289 4.898 -4.717 1.00 73.38 497 SER A N 1
ATOM 3898 C CA . SER A 1 497 ? 9.260 3.775 -3.769 1.00 73.38 497 SER A CA 1
ATOM 3899 C C . SER A 1 497 ? 8.733 4.166 -2.385 1.00 73.38 497 SER A C 1
ATOM 3901 O O . SER A 1 497 ? 8.211 3.312 -1.663 1.00 73.38 497 SER A O 1
ATOM 3903 N N . GLY A 1 498 ? 8.889 5.440 -1.999 1.00 66.38 498 GLY A N 1
ATOM 3904 C CA . GLY A 1 498 ? 8.672 5.900 -0.625 1.00 66.38 498 GLY A CA 1
ATOM 3905 C C . GLY A 1 498 ? 9.659 5.290 0.379 1.00 66.38 498 GLY A C 1
ATOM 3906 O O . GLY A 1 498 ? 9.377 5.271 1.576 1.00 66.38 498 GLY A O 1
ATOM 3907 N N . ARG A 1 499 ? 10.790 4.750 -0.097 1.00 71.81 499 ARG A N 1
ATOM 3908 C CA . ARG A 1 499 ? 11.839 4.120 0.710 1.00 71.81 499 ARG A CA 1
ATOM 3909 C C . ARG A 1 499 ? 13.140 4.927 0.638 1.00 71.81 499 ARG A C 1
ATOM 3911 O O . ARG A 1 499 ? 13.364 5.636 -0.347 1.00 71.81 499 ARG A O 1
ATOM 3918 N N . PRO A 1 500 ? 14.020 4.811 1.650 1.00 77.12 500 PRO A N 1
ATOM 3919 C CA . PRO A 1 500 ? 15.372 5.347 1.562 1.00 77.12 500 PRO A CA 1
ATOM 3920 C C . PRO A 1 500 ? 16.106 4.793 0.339 1.00 77.12 500 PRO A C 1
ATOM 3922 O O . PRO A 1 500 ? 15.884 3.651 -0.060 1.00 77.12 500 PRO A O 1
ATOM 3925 N N . ASP A 1 501 ? 17.000 5.597 -0.227 1.00 84.62 501 ASP A N 1
ATOM 3926 C CA . ASP A 1 501 ? 17.901 5.182 -1.301 1.00 84.62 501 ASP A CA 1
ATOM 3927 C C . ASP A 1 501 ? 18.848 4.070 -0.799 1.00 84.62 501 ASP A C 1
ATOM 3929 O O . ASP A 1 501 ? 19.679 4.345 0.080 1.00 84.62 501 ASP A O 1
ATOM 3933 N N . PRO A 1 502 ? 18.738 2.829 -1.313 1.00 88.31 502 PRO A N 1
ATOM 3934 C CA . PRO A 1 502 ? 19.525 1.699 -0.832 1.00 88.31 502 PRO A CA 1
ATOM 3935 C C . PRO A 1 502 ? 20.938 1.666 -1.421 1.00 88.31 502 PRO A C 1
ATOM 3937 O O . PRO A 1 502 ? 21.778 0.938 -0.901 1.00 88.31 502 PRO A O 1
ATOM 3940 N N . SER A 1 503 ? 21.226 2.497 -2.429 1.00 88.00 503 SER A N 1
ATOM 3941 C CA . SER A 1 503 ? 22.477 2.447 -3.186 1.00 88.00 503 SER A CA 1
ATOM 3942 C C . SER A 1 503 ? 23.705 2.501 -2.272 1.00 88.00 503 SER A C 1
ATOM 3944 O O . SER A 1 503 ? 23.808 3.350 -1.377 1.00 88.00 503 SER A O 1
ATOM 3946 N N . PHE A 1 504 ? 24.652 1.610 -2.532 1.00 84.69 504 PHE A N 1
ATOM 3947 C CA . PHE A 1 504 ? 25.963 1.548 -1.924 1.00 84.69 504 PHE A CA 1
ATOM 3948 C C . PHE A 1 504 ? 26.826 2.746 -2.310 1.00 84.69 504 PHE A C 1
ATOM 3950 O O . PHE A 1 504 ? 27.480 3.290 -1.429 1.00 84.69 504 PHE A O 1
ATOM 3957 N N . TRP A 1 505 ? 26.830 3.208 -3.567 1.00 77.44 505 TRP A N 1
ATOM 3958 C CA . TRP A 1 505 ? 27.760 4.254 -4.040 1.00 77.44 505 TRP A CA 1
ATOM 3959 C C . TRP A 1 505 ? 27.305 5.688 -3.716 1.00 77.44 505 TRP A C 1
ATOM 3961 O O . TRP A 1 505 ? 26.889 6.430 -4.600 1.00 77.44 505 TRP A O 1
ATOM 3971 N N . LYS A 1 506 ? 27.353 6.104 -2.447 1.00 74.12 506 LYS A N 1
ATOM 3972 C CA . LYS A 1 506 ? 27.001 7.451 -1.943 1.00 74.12 506 LYS A CA 1
ATOM 3973 C C . LYS A 1 506 ? 28.232 8.339 -1.731 1.00 74.12 506 LYS A C 1
ATOM 3975 O O . LYS A 1 506 ? 29.359 7.887 -1.905 1.00 74.12 506 LYS A O 1
ATOM 3980 N N . ALA A 1 507 ? 28.023 9.592 -1.316 1.00 69.62 507 ALA A N 1
ATOM 3981 C CA . ALA A 1 507 ? 29.110 10.531 -1.021 1.00 69.62 507 ALA A CA 1
ATOM 3982 C C . ALA A 1 507 ? 30.108 9.975 0.009 1.00 69.62 507 ALA A C 1
ATOM 3984 O O . ALA A 1 507 ? 31.311 10.189 -0.104 1.00 69.62 507 ALA A O 1
ATOM 3985 N N . GLU A 1 508 ? 29.606 9.231 0.990 1.00 69.06 508 GLU A N 1
ATOM 3986 C CA . GLU A 1 508 ? 30.372 8.687 2.107 1.00 69.06 508 GLU A CA 1
ATOM 3987 C C . GLU A 1 508 ? 31.196 7.451 1.719 1.00 69.06 508 GLU A C 1
ATOM 3989 O O . GLU A 1 508 ? 32.229 7.179 2.327 1.00 69.06 508 GLU A O 1
ATOM 3994 N N . THR A 1 509 ? 30.753 6.693 0.715 1.00 68.50 509 THR A N 1
ATOM 3995 C CA . THR A 1 509 ? 31.322 5.383 0.350 1.00 68.50 509 THR A CA 1
ATOM 3996 C C . THR A 1 509 ? 32.122 5.417 -0.949 1.00 68.50 509 THR A C 1
ATOM 3998 O O . THR A 1 509 ? 33.027 4.605 -1.148 1.00 68.50 509 THR A O 1
ATOM 4001 N N . SER A 1 510 ? 31.820 6.357 -1.846 1.00 65.50 510 SER A N 1
ATOM 4002 C CA . SER A 1 510 ? 32.477 6.468 -3.149 1.00 65.50 510 SER A CA 1
ATOM 4003 C C . SER A 1 510 ? 33.810 7.229 -3.083 1.00 65.50 510 SER A C 1
ATOM 4005 O O . SER A 1 510 ? 34.633 7.111 -3.994 1.00 65.50 510 SER A O 1
ATOM 4007 N N . GLY A 1 511 ? 34.050 8.012 -2.024 1.00 72.75 511 GLY A N 1
ATOM 4008 C CA . GLY A 1 511 ? 35.181 8.937 -1.955 1.00 72.75 511 GLY A CA 1
ATOM 4009 C C . GLY A 1 511 ? 35.144 9.943 -3.115 1.00 72.75 511 GLY A C 1
ATOM 4010 O O . GLY A 1 511 ? 34.177 10.679 -3.272 1.00 72.75 511 GLY A O 1
ATOM 4011 N N . ASN A 1 512 ? 36.189 9.951 -3.952 1.00 66.06 512 ASN A N 1
ATOM 4012 C CA . ASN A 1 512 ? 36.268 10.790 -5.161 1.00 66.06 512 ASN A CA 1
ATOM 4013 C C . ASN A 1 512 ? 35.799 10.070 -6.445 1.00 66.06 512 ASN A C 1
ATOM 4015 O O . ASN A 1 512 ? 35.956 10.620 -7.533 1.00 66.06 512 ASN A O 1
ATOM 4019 N N . ARG A 1 513 ? 35.273 8.838 -6.348 1.00 73.56 513 ARG A N 1
ATOM 4020 C CA . ARG A 1 513 ? 34.918 8.006 -7.517 1.00 73.56 513 ARG A CA 1
ATOM 4021 C C . ARG A 1 513 ? 33.597 8.408 -8.168 1.00 73.56 513 ARG A C 1
ATOM 4023 O O . ARG A 1 513 ? 33.396 8.128 -9.343 1.00 73.56 513 ARG A O 1
ATOM 4030 N N . VAL A 1 514 ? 32.713 9.071 -7.423 1.00 67.25 514 VAL A N 1
ATOM 4031 C CA . VAL A 1 514 ? 31.475 9.646 -7.957 1.00 67.25 514 VAL A CA 1
ATOM 4032 C C . VAL A 1 514 ? 31.392 11.113 -7.563 1.00 67.25 514 VAL A C 1
ATOM 4034 O O . VAL A 1 514 ? 31.607 11.481 -6.407 1.00 67.25 514 VAL A O 1
ATOM 4037 N N . GLN A 1 515 ? 31.070 11.974 -8.527 1.00 64.94 515 GLN A N 1
ATOM 4038 C CA . GLN A 1 515 ? 30.901 13.396 -8.252 1.00 64.94 515 GLN A CA 1
ATOM 4039 C C . GLN A 1 515 ? 29.583 13.651 -7.512 1.00 64.94 515 GLN A C 1
ATOM 4041 O O . GLN A 1 515 ? 28.505 13.311 -7.999 1.00 64.94 515 GLN A O 1
ATOM 4046 N N . ALA A 1 516 ? 29.668 14.322 -6.360 1.00 56.25 516 ALA A N 1
ATOM 4047 C CA . ALA A 1 516 ? 28.528 14.556 -5.475 1.00 56.25 516 ALA A CA 1
ATOM 4048 C C . ALA A 1 516 ? 27.271 15.196 -6.106 1.00 56.25 516 ALA A C 1
ATOM 4050 O O . ALA A 1 516 ? 26.168 14.776 -5.757 1.00 56.25 516 ALA A O 1
ATOM 4051 N N . PRO A 1 517 ? 27.376 16.142 -7.060 1.00 57.72 517 PRO A N 1
ATOM 4052 C CA . PRO A 1 517 ? 26.202 16.729 -7.709 1.00 57.72 517 PRO A CA 1
ATOM 4053 C C . PRO A 1 517 ? 25.433 15.764 -8.627 1.00 57.72 517 PRO A C 1
ATOM 4055 O O . PRO A 1 517 ? 24.310 16.071 -9.016 1.00 57.72 517 PRO A O 1
ATOM 4058 N N . ALA A 1 518 ? 26.025 14.627 -9.010 1.00 67.81 518 ALA A N 1
ATOM 4059 C CA . ALA A 1 518 ? 25.459 13.724 -10.008 1.00 67.81 518 ALA A CA 1
ATOM 4060 C C . ALA A 1 518 ? 24.668 12.546 -9.417 1.00 67.81 518 ALA A C 1
ATOM 4062 O O . ALA A 1 518 ? 23.911 11.935 -10.166 1.00 67.81 518 ALA A O 1
ATOM 4063 N N . TYR A 1 519 ? 24.784 12.241 -8.113 1.00 76.38 519 TYR A N 1
ATOM 4064 C CA . TYR A 1 519 ? 24.232 11.011 -7.510 1.00 76.38 519 TYR A CA 1
ATOM 4065 C C . TYR A 1 519 ? 22.762 10.756 -7.824 1.00 76.38 519 TYR A C 1
ATOM 4067 O O . TYR A 1 519 ? 22.380 9.619 -8.075 1.00 76.38 519 TYR A O 1
ATOM 4075 N N . SER A 1 520 ? 21.935 11.799 -7.848 1.00 84.06 520 SER A N 1
ATOM 4076 C CA . SER A 1 520 ? 20.503 11.663 -8.122 1.00 84.06 520 SER A CA 1
ATOM 4077 C C . SER A 1 520 ? 20.191 11.125 -9.524 1.00 84.06 520 SER A C 1
ATOM 4079 O O . SER A 1 520 ? 19.084 10.634 -9.734 1.00 84.06 520 SER A O 1
ATOM 4081 N N . ARG A 1 521 ? 21.151 11.193 -10.457 1.00 89.31 521 ARG A N 1
ATOM 4082 C CA . ARG A 1 521 ? 21.055 10.712 -11.845 1.00 89.31 521 ARG A CA 1
ATOM 4083 C C . ARG A 1 521 ? 21.736 9.373 -12.093 1.00 89.31 521 ARG A C 1
ATOM 4085 O O . ARG A 1 521 ? 21.629 8.850 -13.195 1.00 89.31 521 ARG A O 1
ATOM 4092 N N . HIS A 1 522 ? 22.467 8.843 -11.119 1.00 91.88 522 HIS A N 1
ATOM 4093 C CA . HIS A 1 522 ? 22.968 7.477 -11.225 1.00 91.88 522 HIS A CA 1
ATOM 4094 C C . HIS A 1 522 ? 21.791 6.503 -11.074 1.00 91.88 522 HIS A C 1
ATOM 4096 O O . HIS A 1 522 ? 20.819 6.842 -10.377 1.00 91.88 522 HIS A O 1
ATOM 4102 N N . PRO A 1 523 ? 21.863 5.318 -11.702 1.00 93.69 523 PRO A N 1
ATOM 4103 C CA . PRO A 1 523 ? 20.879 4.268 -11.481 1.00 93.69 523 PRO A CA 1
ATOM 4104 C C . PRO A 1 523 ? 20.831 3.895 -9.996 1.00 93.69 523 PRO A C 1
ATOM 4106 O O . PRO A 1 523 ? 21.850 3.943 -9.297 1.00 93.69 523 PRO A O 1
ATOM 4109 N N . VAL A 1 524 ? 19.640 3.560 -9.502 1.00 93.00 524 VAL A N 1
ATOM 4110 C CA . VAL A 1 524 ? 19.508 2.952 -8.175 1.00 93.00 524 VAL A CA 1
ATOM 4111 C C . VAL A 1 524 ? 20.055 1.526 -8.214 1.00 93.00 524 VAL A C 1
ATOM 4113 O O . VAL A 1 524 ? 19.787 0.777 -9.147 1.00 93.00 524 VAL A O 1
ATOM 4116 N N . GLU A 1 525 ? 20.822 1.148 -7.196 1.00 91.69 525 GLU A N 1
ATOM 4117 C CA . GLU A 1 525 ? 21.347 -0.210 -7.017 1.00 91.69 525 GLU A CA 1
ATOM 4118 C C . GLU A 1 525 ? 21.200 -0.651 -5.551 1.00 91.69 525 GLU A C 1
ATOM 4120 O O . GLU A 1 525 ? 20.646 0.095 -4.745 1.00 91.69 525 GLU A O 1
ATOM 4125 N N . GLN A 1 526 ? 21.603 -1.879 -5.206 1.00 92.38 526 GLN A N 1
ATOM 4126 C CA . GLN A 1 526 ? 21.189 -2.574 -3.968 1.00 92.38 526 GLN A CA 1
ATOM 4127 C C . GLN A 1 526 ? 19.662 -2.749 -3.837 1.00 92.38 526 GLN A C 1
ATOM 4129 O O . GLN A 1 526 ? 19.108 -2.688 -2.739 1.00 92.38 526 GLN A O 1
ATOM 4134 N N . VAL A 1 527 ? 18.964 -2.952 -4.958 1.00 90.94 527 VAL A N 1
ATOM 4135 C CA . VAL A 1 527 ? 17.520 -3.236 -4.983 1.00 90.94 527 VAL A CA 1
ATOM 4136 C C . VAL A 1 527 ? 17.268 -4.685 -5.380 1.00 90.94 527 VAL A C 1
ATOM 4138 O O . VAL A 1 527 ? 17.883 -5.193 -6.318 1.00 90.94 527 VAL A O 1
ATOM 4141 N N . SER A 1 528 ? 16.357 -5.355 -4.671 1.00 91.19 528 SER A N 1
ATOM 4142 C CA . SER A 1 528 ? 15.877 -6.684 -5.059 1.00 91.19 528 SER A CA 1
ATOM 4143 C C . SER A 1 528 ? 14.724 -6.587 -6.060 1.00 91.19 528 SER A C 1
ATOM 4145 O O . SER A 1 528 ? 14.025 -5.571 -6.124 1.00 91.19 528 SER A O 1
ATOM 4147 N N . TRP A 1 529 ? 14.452 -7.679 -6.780 1.00 92.38 529 TRP A N 1
ATOM 4148 C CA . TRP A 1 529 ? 13.277 -7.783 -7.651 1.00 92.38 529 TRP A CA 1
ATOM 4149 C C . TRP A 1 529 ? 11.971 -7.438 -6.910 1.00 92.38 529 TRP A C 1
ATOM 4151 O O . TRP A 1 529 ? 11.141 -6.684 -7.417 1.00 92.38 529 TRP A O 1
ATOM 4161 N N . THR A 1 530 ? 11.811 -7.923 -5.672 1.00 86.62 530 THR A N 1
ATOM 4162 C CA . THR A 1 530 ? 10.622 -7.673 -4.836 1.00 86.62 530 THR A CA 1
ATOM 4163 C C . THR A 1 530 ? 10.470 -6.196 -4.475 1.00 86.62 530 THR A C 1
ATOM 4165 O O . THR A 1 530 ? 9.350 -5.678 -4.431 1.00 86.62 530 THR A O 1
ATOM 4168 N N . ASP A 1 531 ? 11.583 -5.494 -4.242 1.00 87.88 531 ASP A N 1
ATOM 4169 C CA . ASP A 1 531 ? 11.557 -4.052 -3.996 1.00 87.88 531 ASP A CA 1
ATOM 4170 C C . ASP A 1 531 ? 11.100 -3.296 -5.246 1.00 87.88 531 ASP A C 1
ATOM 4172 O O . ASP A 1 531 ? 10.245 -2.410 -5.144 1.00 87.88 531 ASP A O 1
ATOM 4176 N N . CYS A 1 532 ? 11.631 -3.667 -6.415 1.00 89.50 532 CYS A N 1
ATOM 4177 C CA . CYS A 1 532 ? 11.259 -3.086 -7.701 1.00 89.50 532 CYS A CA 1
ATOM 4178 C C . CYS A 1 532 ? 9.778 -3.322 -8.027 1.00 89.50 532 CYS A C 1
ATOM 4180 O O . CYS A 1 532 ? 9.054 -2.358 -8.274 1.00 89.50 532 CYS A O 1
ATOM 4182 N N . ASP A 1 533 ? 9.294 -4.567 -7.971 1.00 85.69 533 ASP A N 1
ATOM 4183 C CA . ASP A 1 533 ? 7.897 -4.906 -8.276 1.00 85.69 533 ASP A CA 1
ATOM 4184 C C . ASP A 1 533 ? 6.921 -4.174 -7.339 1.00 85.69 533 ASP A C 1
ATOM 4186 O O . ASP A 1 533 ? 5.957 -3.549 -7.792 1.00 85.69 533 ASP A O 1
ATOM 4190 N N . GLY A 1 534 ? 7.212 -4.153 -6.034 1.00 81.75 534 GLY A N 1
ATOM 4191 C CA . GLY A 1 534 ? 6.397 -3.444 -5.050 1.00 81.75 534 GLY A CA 1
ATOM 4192 C C . GLY A 1 534 ? 6.363 -1.927 -5.269 1.00 81.75 534 GLY A C 1
ATOM 4193 O O . GLY A 1 534 ? 5.290 -1.320 -5.214 1.00 81.75 534 GLY A O 1
ATOM 4194 N N . ALA A 1 535 ? 7.513 -1.297 -5.527 1.00 81.19 535 ALA A N 1
ATOM 4195 C CA . ALA A 1 535 ? 7.602 0.144 -5.770 1.00 81.19 535 ALA A CA 1
ATOM 4196 C C . ALA A 1 535 ? 6.927 0.551 -7.090 1.00 81.19 535 ALA A C 1
ATOM 4198 O O . ALA A 1 535 ? 6.171 1.523 -7.137 1.00 81.19 535 ALA A O 1
ATOM 4199 N N . PHE A 1 536 ? 7.163 -0.203 -8.162 1.00 87.12 536 PHE A N 1
ATOM 4200 C CA . PHE A 1 536 ? 6.659 0.127 -9.489 1.00 87.12 536 PHE A CA 1
ATOM 4201 C C . PHE A 1 536 ? 5.157 -0.094 -9.603 1.00 87.12 536 PHE A C 1
ATOM 4203 O O . PHE A 1 536 ? 4.473 0.810 -10.084 1.00 87.12 536 PHE A O 1
ATOM 4210 N N . ARG A 1 537 ? 4.602 -1.182 -9.050 1.00 83.69 537 ARG A N 1
ATOM 4211 C CA . ARG A 1 537 ? 3.141 -1.381 -9.046 1.00 83.69 537 ARG A CA 1
ATOM 4212 C C . ARG A 1 537 ? 2.402 -0.250 -8.341 1.00 83.69 537 ARG A C 1
ATOM 4214 O O . ARG A 1 537 ? 1.355 0.177 -8.818 1.00 83.69 537 ARG A O 1
ATOM 4221 N N . ARG A 1 538 ? 2.957 0.282 -7.245 1.00 80.94 538 ARG A N 1
ATOM 4222 C CA . ARG A 1 538 ? 2.400 1.458 -6.548 1.00 80.94 538 ARG A CA 1
ATOM 4223 C C . ARG A 1 538 ? 2.396 2.701 -7.436 1.00 80.94 538 ARG A C 1
ATOM 4225 O O . ARG A 1 538 ? 1.431 3.463 -7.434 1.00 80.94 538 ARG A O 1
ATOM 4232 N N . ALA A 1 539 ? 3.443 2.874 -8.234 1.00 81.19 539 ALA A N 1
ATOM 4233 C CA . ALA A 1 539 ? 3.572 3.983 -9.165 1.00 81.19 539 ALA A CA 1
ATOM 4234 C C . ALA A 1 539 ? 2.814 3.777 -10.495 1.00 81.19 539 ALA A C 1
ATOM 4236 O O . ALA A 1 539 ? 2.808 4.691 -11.309 1.00 81.19 539 ALA A O 1
ATOM 4237 N N . GLY A 1 540 ? 2.164 2.626 -10.719 1.00 85.12 540 GLY A N 1
ATOM 4238 C CA . GLY A 1 540 ? 1.488 2.303 -11.985 1.00 85.12 540 GLY A CA 1
ATOM 4239 C C . GLY A 1 540 ? 2.421 1.776 -13.085 1.00 85.12 540 GLY A C 1
ATOM 4240 O O . GLY A 1 540 ? 2.051 1.766 -14.256 1.00 85.12 540 GLY A O 1
ATOM 4241 N N . LEU A 1 541 ? 3.623 1.334 -12.713 1.00 89.69 541 LEU A N 1
ATOM 4242 C CA . LEU A 1 541 ? 4.634 0.737 -13.584 1.00 89.69 541 LEU A CA 1
ATOM 4243 C C . LEU A 1 541 ? 4.774 -0.769 -13.318 1.00 89.69 541 LEU A C 1
ATOM 4245 O O . LEU A 1 541 ? 4.349 -1.287 -12.285 1.00 89.69 541 LEU A O 1
ATOM 4249 N N . VAL A 1 542 ? 5.405 -1.473 -14.255 1.00 93.12 542 VAL A N 1
ATOM 4250 C CA . VAL A 1 542 ? 5.768 -2.891 -14.137 1.00 93.12 542 VAL A CA 1
ATOM 4251 C C . VAL A 1 542 ? 7.158 -3.108 -14.724 1.00 93.12 542 VAL A C 1
ATOM 4253 O O . VAL A 1 542 ? 7.580 -2.343 -15.593 1.00 93.12 542 VAL A O 1
ATOM 4256 N N . LEU A 1 543 ? 7.847 -4.158 -14.279 1.00 95.56 543 LEU A N 1
ATOM 4257 C CA . LEU A 1 543 ? 9.087 -4.600 -14.914 1.00 95.56 543 LEU A CA 1
ATOM 4258 C C . LEU A 1 543 ? 8.807 -5.130 -16.334 1.00 95.56 543 LEU A C 1
ATOM 4260 O O . LEU A 1 543 ? 7.731 -5.698 -16.585 1.00 95.56 543 LEU A O 1
ATOM 4264 N N . PRO A 1 544 ? 9.726 -4.927 -17.295 1.00 97.19 544 PRO A N 1
ATOM 4265 C CA . PRO A 1 544 ? 9.612 -5.565 -18.596 1.00 97.19 544 PRO A CA 1
ATOM 4266 C C . PRO A 1 544 ? 9.729 -7.086 -18.439 1.00 97.19 544 PRO A C 1
ATOM 4268 O O . PRO A 1 544 ? 10.425 -7.597 -17.574 1.00 97.19 544 PRO A O 1
ATOM 4271 N N . THR A 1 545 ? 9.060 -7.841 -19.308 1.00 97.81 545 THR A N 1
ATOM 4272 C CA . THR A 1 545 ? 9.437 -9.249 -19.492 1.00 97.81 545 THR A CA 1
ATOM 4273 C C . THR A 1 545 ? 10.806 -9.299 -20.167 1.00 97.81 545 THR A C 1
ATOM 4275 O O . THR A 1 545 ? 11.090 -8.420 -20.982 1.00 97.81 545 THR A O 1
ATOM 4278 N N . GLU A 1 546 ? 11.574 -10.367 -19.978 1.00 98.06 546 GLU A N 1
ATOM 4279 C CA . GLU A 1 546 ? 12.864 -10.564 -20.660 1.00 98.06 546 GLU A CA 1
ATOM 4280 C C . GLU A 1 546 ? 12.770 -10.321 -22.180 1.00 98.06 546 GLU A C 1
ATOM 4282 O O . GLU A 1 546 ? 13.526 -9.537 -22.741 1.00 98.06 546 GLU A O 1
ATOM 4287 N N . ALA A 1 547 ? 11.734 -10.850 -22.842 1.00 98.50 547 ALA A N 1
ATOM 4288 C CA . ALA A 1 547 ? 11.512 -10.619 -24.272 1.00 98.50 547 ALA A CA 1
ATOM 4289 C C . ALA A 1 547 ? 11.310 -9.140 -24.658 1.00 98.50 547 ALA A C 1
ATOM 4291 O O . ALA A 1 547 ? 11.702 -8.719 -25.744 1.00 98.50 547 ALA A O 1
ATOM 4292 N N . ARG A 1 548 ? 10.680 -8.340 -23.788 1.00 98.69 548 ARG A N 1
ATOM 4293 C CA . ARG A 1 548 ? 10.484 -6.897 -24.009 1.00 98.69 548 ARG A CA 1
ATOM 4294 C C . ARG A 1 548 ? 11.801 -6.156 -23.832 1.00 98.69 548 ARG A C 1
ATOM 4296 O O . ARG A 1 548 ? 12.077 -5.247 -24.612 1.00 98.69 548 ARG A O 1
ATOM 4303 N N . TRP A 1 549 ? 12.583 -6.560 -22.832 1.00 98.62 549 TRP A N 1
ATOM 4304 C CA . TRP A 1 549 ? 13.909 -6.016 -22.587 1.00 98.62 549 TRP A CA 1
ATOM 4305 C C . TRP A 1 549 ? 14.850 -6.327 -23.755 1.00 98.62 549 TRP A C 1
ATOM 4307 O O . TRP A 1 549 ? 15.389 -5.399 -24.347 1.00 98.62 549 TRP A O 1
ATOM 4317 N N . GLU A 1 550 ? 14.948 -7.585 -24.201 1.00 98.56 550 GLU A N 1
ATOM 4318 C CA . GLU A 1 550 ? 15.818 -7.964 -25.324 1.00 98.56 550 GLU A CA 1
ATOM 4319 C C . GLU A 1 550 ? 15.376 -7.311 -26.645 1.00 98.56 550 GLU A C 1
ATOM 4321 O O . GLU A 1 550 ? 16.216 -6.828 -27.407 1.00 98.56 550 GLU A O 1
ATOM 4326 N N . TYR A 1 551 ? 14.065 -7.215 -26.905 1.00 98.69 551 TYR A N 1
ATOM 4327 C CA . TYR A 1 551 ? 13.539 -6.472 -28.056 1.00 98.69 551 TYR A CA 1
ATOM 4328 C C . TYR A 1 551 ? 13.992 -5.005 -28.039 1.00 98.69 551 TYR A C 1
ATOM 4330 O O . TYR A 1 551 ? 14.449 -4.476 -29.057 1.00 98.69 551 TYR A O 1
ATOM 4338 N N . GLY A 1 552 ? 13.871 -4.357 -26.875 1.00 98.25 552 GLY A N 1
ATOM 4339 C CA . GLY A 1 552 ? 14.346 -2.998 -26.647 1.00 98.25 552 GLY A CA 1
ATOM 4340 C C . GLY A 1 552 ? 15.852 -2.889 -26.854 1.00 98.25 552 GLY A C 1
ATOM 4341 O O . GLY A 1 552 ? 16.291 -2.034 -27.620 1.00 98.25 552 GLY A O 1
ATOM 4342 N N . CYS A 1 553 ? 16.621 -3.792 -26.244 1.00 98.19 553 CYS A N 1
ATOM 4343 C CA . CYS A 1 553 ? 18.077 -3.828 -26.290 1.00 98.19 553 CYS A CA 1
ATOM 4344 C C . CYS A 1 553 ? 18.601 -3.937 -27.725 1.00 98.19 553 CYS A C 1
ATOM 4346 O O . CYS A 1 553 ? 19.382 -3.088 -28.165 1.00 98.19 553 CYS A O 1
ATOM 4348 N N . ARG A 1 554 ? 18.094 -4.917 -28.486 1.00 97.75 554 ARG A N 1
ATOM 4349 C CA . ARG A 1 554 ? 18.498 -5.171 -29.875 1.00 97.75 554 ARG A CA 1
ATOM 4350 C C . ARG A 1 554 ? 18.135 -4.036 -30.819 1.00 97.75 554 ARG A C 1
ATOM 4352 O O . ARG A 1 554 ? 18.874 -3.809 -31.776 1.00 97.75 554 ARG A O 1
ATOM 4359 N N . ALA A 1 555 ? 16.992 -3.379 -30.619 1.00 97.25 555 ALA A N 1
ATOM 4360 C CA . ALA A 1 555 ? 16.490 -2.304 -31.479 1.00 97.25 555 ALA A CA 1
ATOM 4361 C C . ALA A 1 555 ? 16.578 -2.601 -32.996 1.00 97.25 555 ALA A C 1
ATOM 4363 O O . ALA A 1 555 ? 16.899 -1.733 -33.807 1.00 97.25 555 ALA A O 1
ATOM 4364 N N . GLY A 1 556 ? 16.299 -3.853 -33.381 1.00 95.75 556 GLY A N 1
ATOM 4365 C CA . GLY A 1 556 ? 16.332 -4.328 -34.770 1.00 95.75 556 GLY A CA 1
ATOM 4366 C C . GLY A 1 556 ? 17.665 -4.922 -35.244 1.00 95.75 556 GLY A C 1
ATOM 4367 O O . GLY A 1 556 ? 17.737 -5.394 -36.377 1.00 95.75 556 GLY A O 1
ATOM 4368 N N . THR A 1 557 ? 18.705 -4.936 -34.410 1.00 96.38 557 THR A N 1
ATOM 4369 C CA . THR A 1 557 ? 19.974 -5.612 -34.719 1.00 96.38 557 THR A CA 1
ATOM 4370 C C . THR A 1 557 ? 19.898 -7.122 -34.475 1.00 96.38 557 THR A C 1
ATOM 4372 O O . THR A 1 557 ? 19.127 -7.606 -33.645 1.00 96.38 557 THR A O 1
ATOM 4375 N N . SER A 1 558 ? 20.731 -7.872 -35.198 1.00 94.62 558 SER A N 1
ATOM 4376 C CA . SER A 1 558 ? 20.945 -9.315 -35.008 1.00 94.62 558 SER A CA 1
ATOM 4377 C C . SER A 1 558 ? 22.360 -9.628 -34.513 1.00 94.62 558 SER A C 1
ATOM 4379 O O . SER A 1 558 ? 22.850 -10.741 -34.687 1.00 94.62 558 SER A O 1
ATOM 4381 N N . THR A 1 559 ? 23.066 -8.624 -33.998 1.00 94.12 559 THR A N 1
ATOM 4382 C CA . THR A 1 559 ? 24.431 -8.738 -33.479 1.00 94.12 559 THR A CA 1
ATOM 4383 C C . THR A 1 559 ? 24.413 -8.955 -31.961 1.00 94.12 559 THR A C 1
ATOM 4385 O O . THR A 1 559 ? 23.381 -8.705 -31.332 1.00 94.12 559 THR A O 1
ATOM 4388 N N . PRO A 1 560 ? 25.523 -9.425 -31.359 1.00 93.12 560 PRO A N 1
ATOM 4389 C CA . PRO A 1 560 ? 25.650 -9.538 -29.903 1.00 93.12 560 PRO A CA 1
ATOM 4390 C C . PRO A 1 560 ? 25.438 -8.200 -29.181 1.00 93.12 560 PRO A C 1
ATOM 4392 O O . PRO A 1 560 ? 24.790 -8.151 -28.141 1.00 93.12 560 PRO A O 1
ATOM 4395 N N . TRP A 1 561 ? 25.917 -7.106 -29.779 1.00 94.31 561 TRP A N 1
ATOM 4396 C CA . TRP A 1 561 ? 25.754 -5.751 -29.260 1.00 94.31 561 TRP A CA 1
ATOM 4397 C C . TRP A 1 561 ? 24.883 -4.926 -30.200 1.00 94.31 561 TRP A C 1
ATOM 4399 O O . TRP A 1 561 ? 24.984 -5.051 -31.423 1.00 94.31 561 TRP A O 1
ATOM 4409 N N . ASN A 1 562 ? 24.075 -4.020 -29.658 1.00 94.38 562 ASN A N 1
ATOM 4410 C CA . ASN A 1 562 ? 23.240 -3.119 -30.455 1.00 94.38 562 ASN A CA 1
ATOM 4411 C C . ASN A 1 562 ? 24.054 -2.106 -31.287 1.00 94.38 562 ASN A C 1
ATOM 4413 O O . ASN A 1 562 ? 23.527 -1.500 -32.219 1.00 94.38 562 ASN A O 1
ATOM 4417 N N . TYR A 1 563 ? 25.345 -1.969 -30.979 1.00 92.62 563 TYR A N 1
ATOM 4418 C CA . TYR A 1 563 ? 26.313 -1.139 -31.688 1.00 92.62 563 TYR A CA 1
ATOM 4419 C C . TYR A 1 563 ? 27.250 -1.941 -32.611 1.00 92.62 563 TYR A C 1
ATOM 4421 O O . TYR A 1 563 ? 28.106 -1.352 -33.270 1.00 92.62 563 TYR A O 1
ATOM 4429 N N . GLY A 1 564 ? 27.090 -3.268 -32.717 1.00 91.25 564 GLY A N 1
ATOM 4430 C CA . GLY A 1 564 ? 27.821 -4.090 -33.686 1.00 91.25 564 GLY A CA 1
ATOM 4431 C C . GLY A 1 564 ? 28.217 -5.483 -33.194 1.00 91.25 564 GLY A C 1
ATOM 4432 O O . GLY A 1 564 ? 27.797 -5.954 -32.143 1.00 91.25 564 GLY A O 1
ATOM 4433 N N . ALA A 1 565 ? 29.028 -6.179 -33.995 1.00 87.69 565 ALA A N 1
ATOM 4434 C CA . ALA A 1 565 ? 29.492 -7.534 -33.680 1.00 87.69 565 ALA A CA 1
ATOM 4435 C C . ALA A 1 565 ? 30.759 -7.578 -32.807 1.00 87.69 565 ALA A C 1
ATOM 4437 O O . ALA A 1 565 ? 31.036 -8.603 -32.190 1.00 87.69 565 ALA A O 1
ATOM 4438 N N . ASP A 1 566 ? 31.526 -6.487 -32.762 1.00 81.19 566 ASP A N 1
ATOM 4439 C CA . ASP A 1 566 ? 32.758 -6.393 -31.981 1.00 81.19 566 ASP A CA 1
ATOM 4440 C C . ASP A 1 566 ? 32.476 -5.758 -30.613 1.00 81.19 566 ASP A C 1
ATOM 4442 O O . ASP A 1 566 ? 32.261 -4.548 -30.512 1.00 81.19 566 ASP A O 1
ATOM 4446 N N . GLY A 1 567 ? 32.522 -6.571 -29.554 1.00 70.00 567 GLY A N 1
ATOM 4447 C CA . GLY A 1 567 ? 32.400 -6.093 -28.170 1.00 70.00 567 GLY A CA 1
ATOM 4448 C C . GLY A 1 567 ? 33.547 -5.179 -27.740 1.00 70.00 567 GLY A C 1
ATOM 4449 O O . GLY A 1 567 ? 33.473 -4.512 -26.711 1.00 70.00 567 GLY A O 1
ATOM 4450 N N . GLY A 1 568 ? 34.610 -5.097 -28.544 1.00 71.12 568 GLY A N 1
ATOM 4451 C CA . GLY A 1 568 ? 35.710 -4.187 -28.316 1.00 71.12 568 GLY A CA 1
ATOM 4452 C C . GLY A 1 568 ? 35.419 -2.712 -28.594 1.00 71.12 568 GLY A C 1
ATOM 4453 O O . GLY A 1 568 ? 36.210 -1.849 -28.208 1.00 71.12 568 GLY A O 1
ATOM 4454 N N . GLY A 1 569 ? 34.289 -2.413 -29.232 1.00 82.19 569 GLY A N 1
ATOM 4455 C CA . GLY A 1 569 ? 33.835 -1.056 -29.521 1.00 82.19 569 GLY A CA 1
ATOM 4456 C C . GLY A 1 569 ? 33.072 -0.373 -28.384 1.00 82.19 569 GLY A C 1
ATOM 4457 O O . GLY A 1 569 ? 32.424 0.628 -28.652 1.00 82.19 569 GLY A O 1
ATOM 4458 N N . PHE A 1 570 ? 33.098 -0.884 -27.145 1.00 90.38 570 PHE A N 1
ATOM 4459 C CA . PHE A 1 570 ? 32.183 -0.418 -26.092 1.00 90.38 570 PHE A CA 1
ATOM 4460 C C . PHE A 1 570 ? 32.398 1.032 -25.622 1.00 90.38 570 PHE A C 1
ATOM 4462 O O . PHE A 1 570 ? 31.493 1.611 -25.026 1.00 90.38 570 PHE A O 1
ATOM 4469 N N . VAL A 1 571 ? 33.567 1.640 -25.863 1.00 92.12 571 VAL A N 1
ATOM 4470 C CA . VAL A 1 571 ? 33.847 3.019 -25.424 1.00 92.12 571 VAL A CA 1
ATOM 4471 C C . VAL A 1 571 ? 32.864 3.982 -26.096 1.00 92.12 571 VAL A C 1
ATOM 4473 O O . VAL A 1 571 ? 32.819 4.083 -27.319 1.00 92.12 571 VAL A O 1
ATOM 4476 N N . GLY A 1 572 ? 32.081 4.696 -25.284 1.00 92.25 572 GLY A N 1
ATOM 4477 C CA . GLY A 1 572 ? 30.991 5.561 -25.751 1.00 92.25 572 GLY A CA 1
ATOM 4478 C C . GLY A 1 572 ? 29.639 4.852 -25.921 1.00 92.25 572 GLY A C 1
ATOM 4479 O O . GLY A 1 572 ? 28.641 5.525 -26.170 1.00 92.25 572 GLY A O 1
ATOM 4480 N N . HIS A 1 573 ? 29.582 3.533 -25.725 1.00 94.12 573 HIS A N 1
ATOM 4481 C CA . HIS A 1 573 ? 28.378 2.704 -25.848 1.00 94.12 573 HIS A CA 1
ATOM 4482 C C . HIS A 1 573 ? 27.983 1.966 -24.560 1.00 94.12 573 HIS A C 1
ATOM 4484 O O . HIS A 1 573 ? 26.808 1.644 -24.401 1.00 94.12 573 HIS A O 1
ATOM 4490 N N . ALA A 1 574 ? 28.921 1.698 -23.650 1.00 94.69 574 ALA A N 1
ATOM 4491 C CA . ALA A 1 574 ? 28.641 1.038 -22.378 1.00 94.69 574 ALA A CA 1
ATOM 4492 C C . ALA A 1 574 ? 29.650 1.420 -21.286 1.00 94.69 574 ALA A C 1
ATOM 4494 O O . ALA A 1 574 ? 30.777 1.810 -21.590 1.00 94.69 574 ALA A O 1
ATOM 4495 N N . ASN A 1 575 ? 29.229 1.235 -20.032 1.00 94.06 575 ASN A N 1
ATOM 4496 C CA . ASN A 1 575 ? 30.073 1.275 -18.839 1.00 94.06 575 ASN A CA 1
ATOM 4497 C C . ASN A 1 575 ? 30.424 -0.153 -18.409 1.00 94.06 575 ASN A C 1
ATOM 4499 O O . ASN A 1 575 ? 29.531 -0.892 -17.983 1.00 94.06 575 ASN A O 1
ATOM 4503 N N . LEU A 1 576 ? 31.690 -0.539 -18.535 1.00 92.69 576 LEU A N 1
ATOM 4504 C CA . LEU A 1 576 ? 32.188 -1.883 -18.243 1.00 92.69 576 LEU A CA 1
ATOM 4505 C C . LEU A 1 576 ? 33.480 -1.804 -17.422 1.00 92.69 576 LEU A C 1
ATOM 4507 O O . LEU A 1 576 ? 34.162 -0.789 -17.390 1.00 92.69 576 LEU A O 1
ATOM 4511 N N . ALA A 1 577 ? 33.862 -2.902 -16.766 1.00 91.06 577 ALA A N 1
ATOM 4512 C CA . ALA A 1 577 ? 35.105 -2.929 -15.999 1.00 91.06 577 ALA A CA 1
ATOM 4513 C C . ALA A 1 577 ? 36.323 -2.694 -16.917 1.00 91.06 577 ALA A C 1
ATOM 4515 O O . ALA A 1 577 ? 36.728 -3.578 -17.678 1.00 91.06 577 ALA A O 1
ATOM 4516 N N . ASP A 1 578 ? 36.925 -1.509 -16.823 1.00 91.12 578 ASP A N 1
ATOM 4517 C CA . ASP A 1 578 ? 38.037 -1.082 -17.669 1.00 91.12 578 ASP A CA 1
ATOM 4518 C C . ASP A 1 578 ? 39.148 -0.349 -16.892 1.00 91.12 578 ASP A C 1
ATOM 4520 O O . ASP A 1 578 ? 39.320 -0.551 -15.684 1.00 91.12 578 ASP A O 1
ATOM 4524 N N . LYS A 1 579 ? 39.956 0.478 -17.565 1.00 91.00 579 LYS A N 1
ATOM 4525 C CA . LYS A 1 579 ? 41.005 1.273 -16.922 1.00 91.00 579 LYS A CA 1
ATOM 4526 C C . LYS A 1 579 ? 40.492 2.140 -15.761 1.00 91.00 579 LYS A C 1
ATOM 4528 O O . LYS A 1 579 ? 41.162 2.178 -14.730 1.00 91.00 579 LYS A O 1
ATOM 4533 N N . SER A 1 580 ? 39.348 2.818 -15.889 1.00 89.19 580 SER A N 1
ATOM 4534 C CA . SER A 1 580 ? 38.791 3.661 -14.817 1.00 89.19 580 SER A CA 1
ATOM 4535 C C . SER A 1 580 ? 38.404 2.830 -13.594 1.00 89.19 580 SER A C 1
ATOM 4537 O O . SER A 1 580 ? 38.688 3.224 -12.459 1.00 89.19 580 SER A O 1
ATOM 4539 N N . TYR A 1 581 ? 37.827 1.646 -13.813 1.00 87.94 581 TYR A N 1
ATOM 4540 C CA . TYR A 1 581 ? 37.544 0.678 -12.751 1.00 87.94 581 TYR A CA 1
ATOM 4541 C C . TYR A 1 581 ? 38.839 0.210 -12.062 1.00 87.94 581 TYR A C 1
ATOM 4543 O O . TYR A 1 581 ? 38.957 0.268 -10.835 1.00 87.94 581 TYR A O 1
ATOM 4551 N N . GLY A 1 582 ? 39.853 -0.176 -12.844 1.00 87.50 582 GLY A N 1
ATOM 4552 C CA . GLY A 1 582 ? 41.160 -0.598 -12.334 1.00 87.50 582 GLY A CA 1
ATOM 4553 C C . GLY A 1 582 ? 41.869 0.483 -11.508 1.00 87.50 582 GLY A C 1
ATOM 4554 O O . GLY A 1 582 ? 42.373 0.201 -10.422 1.00 87.50 582 GLY A O 1
ATOM 4555 N N . GLU A 1 583 ? 41.869 1.735 -11.970 1.00 87.56 583 GLU A N 1
ATOM 4556 C CA . GLU A 1 583 ? 42.439 2.876 -11.238 1.00 87.56 583 GLU A CA 1
ATOM 4557 C C . GLU A 1 583 ? 41.640 3.207 -9.968 1.00 87.56 583 GLU A C 1
ATOM 4559 O O . GLU A 1 583 ? 42.222 3.535 -8.931 1.00 87.56 583 GLU A O 1
ATOM 4564 N N . GLY A 1 584 ? 40.311 3.084 -10.024 1.00 83.56 584 GLY A N 1
ATOM 4565 C CA . GLY A 1 584 ? 39.425 3.339 -8.894 1.00 83.56 584 GLY A CA 1
ATOM 4566 C C . GLY A 1 584 ? 39.574 2.321 -7.764 1.00 83.56 584 GLY A C 1
ATOM 4567 O O . GLY A 1 584 ? 39.522 2.707 -6.591 1.00 83.56 584 GLY A O 1
ATOM 4568 N N . PHE A 1 585 ? 39.766 1.042 -8.090 1.00 83.50 585 PHE A N 1
ATOM 4569 C CA . PHE A 1 585 ? 39.792 -0.061 -7.121 1.00 83.50 585 PHE A CA 1
ATOM 4570 C C . PHE A 1 585 ? 41.185 -0.627 -6.832 1.00 83.50 585 PHE A C 1
ATOM 4572 O O . PHE A 1 585 ? 41.378 -1.274 -5.804 1.00 83.50 585 PHE A O 1
ATOM 4579 N N . GLY A 1 586 ? 42.183 -0.352 -7.669 1.00 82.06 586 GLY A N 1
ATOM 4580 C CA . GLY A 1 586 ? 43.555 -0.797 -7.447 1.00 82.06 586 GLY A CA 1
ATOM 4581 C C . GLY A 1 586 ? 43.678 -2.331 -7.379 1.00 82.06 586 GLY A C 1
ATOM 4582 O O . GLY A 1 586 ? 43.020 -3.031 -8.145 1.00 82.06 586 GLY A O 1
ATOM 4583 N N . PRO A 1 587 ? 44.502 -2.893 -6.470 1.00 71.81 587 PRO A N 1
ATOM 4584 C CA . PRO A 1 587 ? 44.771 -4.336 -6.407 1.00 71.81 587 PRO A CA 1
ATOM 4585 C C . PRO A 1 587 ? 43.551 -5.224 -6.120 1.00 71.81 587 PRO A C 1
ATOM 4587 O O . PRO A 1 587 ? 43.648 -6.437 -6.272 1.00 71.81 587 PRO A O 1
ATOM 4590 N N . THR A 1 588 ? 42.433 -4.647 -5.667 1.00 73.62 588 THR A N 1
ATOM 4591 C CA . THR A 1 588 ? 41.182 -5.373 -5.392 1.00 73.62 588 THR A CA 1
ATOM 4592 C C . THR A 1 588 ? 40.215 -5.356 -6.577 1.00 73.62 588 THR A C 1
ATOM 4594 O O . THR A 1 588 ? 39.107 -5.870 -6.454 1.00 73.62 588 THR A O 1
ATOM 4597 N N . ALA A 1 589 ? 40.589 -4.738 -7.701 1.00 75.56 589 ALA A N 1
ATOM 4598 C CA . ALA A 1 589 ? 39.784 -4.747 -8.913 1.00 75.56 589 ALA A CA 1
ATOM 4599 C C . ALA A 1 589 ? 39.660 -6.179 -9.460 1.00 75.56 589 ALA A C 1
ATOM 4601 O O . ALA A 1 589 ? 40.659 -6.886 -9.612 1.00 75.56 589 ALA A O 1
ATOM 4602 N N . ALA A 1 590 ? 38.435 -6.586 -9.794 1.00 78.50 590 ALA A N 1
ATOM 4603 C CA . ALA A 1 590 ? 38.190 -7.777 -10.597 1.00 78.50 590 ALA A CA 1
ATOM 4604 C C . ALA A 1 590 ? 38.809 -7.648 -12.011 1.00 78.50 590 ALA A C 1
ATOM 4606 O O . ALA A 1 590 ? 39.461 -6.654 -12.359 1.00 78.50 590 ALA A O 1
ATOM 4607 N N . THR A 1 591 ? 38.618 -8.675 -12.844 1.00 84.50 591 THR A N 1
ATOM 4608 C CA . THR A 1 591 ? 39.034 -8.652 -14.253 1.00 84.50 591 THR A CA 1
ATOM 4609 C C . THR A 1 591 ? 38.447 -7.431 -14.966 1.00 84.50 591 THR A C 1
ATOM 4611 O O . THR A 1 591 ? 37.243 -7.199 -14.905 1.00 84.50 591 THR A O 1
ATOM 4614 N N . HIS A 1 592 ? 39.305 -6.660 -15.633 1.00 86.62 592 HIS A N 1
ATOM 4615 C CA . HIS A 1 592 ? 38.953 -5.435 -16.350 1.00 86.62 592 HIS A CA 1
ATOM 4616 C C . HIS A 1 592 ? 39.786 -5.311 -17.632 1.00 86.62 592 HIS A C 1
ATOM 4618 O O . HIS A 1 592 ? 40.828 -5.962 -17.758 1.00 86.62 592 HIS A O 1
ATOM 4624 N N . ASP A 1 593 ? 39.349 -4.473 -18.573 1.00 87.62 593 ASP A N 1
ATOM 4625 C CA . ASP A 1 593 ? 40.103 -4.144 -19.788 1.00 87.62 593 ASP A CA 1
ATOM 4626 C C . ASP A 1 593 ? 40.947 -2.864 -19.598 1.00 87.62 593 ASP A C 1
ATOM 4628 O O . ASP A 1 593 ? 40.420 -1.755 -19.687 1.00 87.62 593 ASP A O 1
ATOM 4632 N N . PRO A 1 594 ? 42.270 -2.963 -19.370 1.00 88.12 594 PRO A N 1
ATOM 4633 C CA . PRO A 1 594 ? 43.112 -1.791 -19.131 1.00 88.12 594 PRO A CA 1
ATOM 4634 C C . PRO A 1 594 ? 43.387 -0.959 -20.397 1.00 88.12 594 PRO A C 1
ATOM 4636 O O . PRO A 1 594 ? 43.976 0.121 -20.298 1.00 88.12 594 PRO A O 1
ATOM 4639 N N . ALA A 1 595 ? 43.027 -1.454 -21.589 1.00 89.75 595 ALA A N 1
ATOM 4640 C CA . ALA A 1 595 ? 43.263 -0.762 -22.856 1.00 89.75 595 ALA A CA 1
ATOM 4641 C C . ALA A 1 595 ? 42.144 0.229 -23.216 1.00 89.75 595 ALA A C 1
ATOM 4643 O O . ALA A 1 595 ? 42.328 1.056 -24.114 1.00 89.75 595 ALA A O 1
ATOM 4644 N N . ARG A 1 596 ? 41.001 0.161 -22.527 1.00 90.00 596 ARG A N 1
ATOM 4645 C CA . ARG A 1 596 ? 39.824 1.002 -22.767 1.00 90.00 596 ARG A CA 1
ATOM 4646 C C . ARG A 1 596 ? 39.492 1.840 -21.542 1.00 90.00 596 ARG A C 1
ATOM 4648 O O . ARG A 1 596 ? 39.956 1.554 -20.442 1.00 90.00 596 ARG A O 1
ATOM 4655 N N . ASN A 1 597 ? 38.781 2.935 -21.784 1.00 92.12 597 ASN A N 1
ATOM 4656 C CA . ASN A 1 597 ? 38.392 3.876 -20.748 1.00 92.12 597 ASN A CA 1
ATOM 4657 C C . ASN A 1 597 ? 37.067 4.556 -21.121 1.00 92.12 597 ASN A C 1
ATOM 4659 O O . ASN A 1 597 ? 37.040 5.404 -22.015 1.00 92.12 597 ASN A O 1
ATOM 4663 N N . ASP A 1 598 ? 35.999 4.188 -20.431 1.00 90.81 598 ASP A N 1
ATOM 4664 C CA . ASP A 1 598 ? 34.661 4.768 -20.480 1.00 90.81 598 ASP A CA 1
ATOM 4665 C C . ASP A 1 598 ? 34.507 5.983 -19.547 1.00 90.81 598 ASP A C 1
ATOM 4667 O O . ASP A 1 598 ? 33.554 6.749 -19.678 1.00 90.81 598 ASP A O 1
ATOM 4671 N N . GLY A 1 599 ? 35.488 6.212 -18.666 1.00 90.94 599 GLY A N 1
ATOM 4672 C CA . GLY A 1 599 ? 35.544 7.334 -17.732 1.00 90.94 599 GLY A CA 1
ATOM 4673 C C . GLY A 1 599 ? 34.840 7.099 -16.394 1.00 90.94 599 GLY A C 1
ATOM 4674 O O . GLY A 1 599 ? 34.786 8.030 -15.583 1.00 90.94 599 GLY A O 1
ATOM 4675 N N . HIS A 1 600 ? 34.318 5.898 -16.135 1.00 89.75 600 HIS A N 1
ATOM 4676 C CA . HIS A 1 600 ? 33.499 5.594 -14.968 1.00 89.75 600 HIS A CA 1
ATOM 4677 C C . HIS A 1 600 ? 34.047 4.396 -14.186 1.00 89.75 600 HIS A C 1
ATOM 4679 O O . HIS A 1 600 ? 34.033 3.256 -14.616 1.00 89.75 600 HIS A O 1
ATOM 4685 N N . ALA A 1 601 ? 34.525 4.653 -12.965 1.00 87.88 601 ALA A N 1
ATOM 4686 C CA . ALA A 1 601 ? 35.027 3.582 -12.103 1.00 87.88 601 ALA A CA 1
ATOM 4687 C C . ALA A 1 601 ? 33.909 2.739 -11.467 1.00 87.88 601 ALA A C 1
ATOM 4689 O O . ALA A 1 601 ? 34.171 1.640 -11.002 1.00 87.88 601 ALA A O 1
ATOM 4690 N N . VAL A 1 602 ? 32.690 3.270 -11.372 1.00 89.06 602 VAL A N 1
ATOM 4691 C CA . VAL A 1 602 ? 31.508 2.606 -10.792 1.00 89.06 602 VAL A CA 1
ATOM 4692 C C . VAL A 1 602 ? 30.324 2.828 -11.734 1.00 89.06 602 VAL A C 1
ATOM 4694 O O . VAL A 1 602 ? 30.525 2.827 -12.939 1.00 89.06 602 VAL A O 1
ATOM 4697 N N . THR A 1 603 ? 29.104 3.059 -11.251 1.00 91.38 603 THR A N 1
ATOM 4698 C CA . THR A 1 603 ? 28.000 3.474 -12.127 1.00 91.38 603 THR A CA 1
ATOM 4699 C C . THR A 1 603 ? 28.263 4.845 -12.762 1.00 91.38 603 THR A C 1
ATOM 4701 O O . THR A 1 603 ? 28.919 5.712 -12.177 1.00 91.38 603 THR A O 1
ATOM 4704 N N . ALA A 1 604 ? 27.713 5.057 -13.952 1.00 91.88 604 ALA A N 1
ATOM 4705 C CA . ALA A 1 604 ? 27.652 6.336 -14.641 1.00 91.88 604 ALA A CA 1
ATOM 4706 C C . ALA A 1 604 ? 26.262 6.971 -14.438 1.00 91.88 604 ALA A C 1
ATOM 4708 O O . ALA A 1 604 ? 25.290 6.257 -14.172 1.00 91.88 604 ALA A O 1
ATOM 4709 N N . PRO A 1 605 ? 26.118 8.304 -14.570 1.00 92.25 605 PRO A N 1
ATOM 4710 C CA . PRO A 1 605 ? 24.804 8.911 -14.746 1.00 92.25 605 PRO A CA 1
ATOM 4711 C C . PRO A 1 605 ? 24.078 8.270 -15.932 1.00 92.25 605 PRO A C 1
ATOM 4713 O O . PRO A 1 605 ? 24.694 8.054 -16.976 1.00 92.25 605 PRO A O 1
ATOM 4716 N N . VAL A 1 606 ? 22.781 8.017 -15.802 1.00 93.56 606 VAL A N 1
ATOM 4717 C CA . VAL A 1 606 ? 22.013 7.444 -16.912 1.00 93.56 606 VAL A CA 1
ATOM 4718 C C . VAL A 1 606 ? 22.034 8.367 -18.137 1.00 93.56 606 VAL A C 1
ATOM 4720 O O . VAL A 1 606 ? 22.045 9.599 -18.017 1.00 93.56 606 VAL A O 1
ATOM 4723 N N . GLY A 1 607 ? 22.073 7.774 -19.324 1.00 92.12 607 GLY A N 1
ATOM 4724 C CA . GLY A 1 607 ? 22.201 8.455 -20.605 1.00 92.12 607 GLY A CA 1
ATOM 4725 C C . GLY A 1 607 ? 23.605 8.953 -20.933 1.00 92.12 607 GLY A C 1
ATOM 4726 O O . GLY A 1 607 ? 23.744 9.782 -21.834 1.00 92.12 607 GLY A O 1
ATOM 4727 N N . SER A 1 608 ? 24.635 8.495 -20.213 1.00 92.62 608 SER A N 1
ATOM 4728 C CA . SER A 1 608 ? 26.037 8.853 -20.495 1.00 92.62 608 SER A CA 1
ATOM 4729 C C . SER A 1 608 ? 26.550 8.257 -21.807 1.00 92.62 608 SER A C 1
ATOM 4731 O O . SER A 1 608 ? 27.423 8.851 -22.442 1.00 92.62 608 SER A O 1
ATOM 4733 N N . PHE A 1 609 ? 26.002 7.116 -22.229 1.00 93.94 609 PHE A N 1
ATOM 4734 C CA . PHE A 1 609 ? 26.426 6.411 -23.437 1.00 93.94 609 PHE A CA 1
ATOM 4735 C C . PHE A 1 609 ? 25.436 6.582 -24.590 1.00 93.94 609 PHE A C 1
ATOM 4737 O O . PHE A 1 609 ? 24.298 7.026 -24.408 1.00 93.94 609 PHE A O 1
ATOM 4744 N N . ALA A 1 610 ? 25.885 6.266 -25.805 1.00 94.88 610 ALA A N 1
ATOM 4745 C CA . ALA A 1 610 ? 25.086 6.403 -27.014 1.00 94.88 610 ALA A CA 1
ATOM 4746 C C . ALA A 1 610 ? 23.787 5.586 -26.934 1.00 94.88 610 ALA A C 1
ATOM 4748 O O . ALA A 1 610 ? 23.792 4.415 -26.558 1.00 94.88 610 ALA A O 1
ATOM 4749 N N . ALA A 1 611 ? 22.680 6.207 -27.341 1.00 96.12 611 ALA A N 1
ATOM 4750 C CA . ALA A 1 611 ? 21.406 5.517 -27.456 1.00 96.12 611 ALA A CA 1
ATOM 4751 C C . ALA A 1 611 ? 21.433 4.495 -28.601 1.00 96.12 611 ALA A C 1
ATOM 4753 O O . ALA A 1 611 ? 22.071 4.720 -29.634 1.00 96.12 611 ALA A O 1
ATOM 4754 N N . ASN A 1 612 ? 20.667 3.415 -28.470 1.00 97.31 612 ASN A N 1
ATOM 4755 C CA . ASN A 1 612 ? 20.415 2.506 -29.583 1.00 97.31 612 ASN A CA 1
ATOM 4756 C C . ASN A 1 612 ? 19.394 3.093 -30.583 1.00 97.31 612 ASN A C 1
ATOM 4758 O O . ASN A 1 612 ? 18.870 4.194 -30.405 1.00 97.31 612 ASN A O 1
ATOM 4762 N N . ALA A 1 613 ? 19.053 2.346 -31.638 1.00 97.31 613 ALA A N 1
ATOM 4763 C CA . ALA A 1 613 ? 18.130 2.817 -32.680 1.00 97.31 613 ALA A CA 1
ATOM 4764 C C . ALA A 1 613 ? 16.692 3.101 -32.187 1.00 97.31 613 ALA A C 1
ATOM 4766 O O . ALA A 1 613 ? 15.906 3.727 -32.905 1.00 97.31 613 ALA A O 1
ATOM 4767 N N . PHE A 1 614 ? 16.328 2.654 -30.980 1.00 97.94 614 PHE A N 1
ATOM 4768 C CA . PHE A 1 614 ? 15.053 2.968 -30.328 1.00 97.94 614 PHE A CA 1
ATOM 4769 C C . PHE A 1 614 ? 15.147 4.166 -29.373 1.00 97.94 614 PHE A C 1
ATOM 4771 O O . PHE A 1 614 ? 14.118 4.646 -28.904 1.00 97.94 614 PHE A O 1
ATOM 4778 N N . GLY A 1 615 ? 16.342 4.719 -29.153 1.00 96.75 615 GLY A N 1
ATOM 4779 C CA . GLY A 1 615 ? 16.569 5.836 -28.238 1.00 96.75 615 GLY A CA 1
ATOM 4780 C C . GLY A 1 615 ? 16.774 5.408 -26.782 1.00 96.75 615 GLY A C 1
ATOM 4781 O O . GLY A 1 615 ? 16.736 6.266 -25.907 1.00 96.75 615 GLY A O 1
ATOM 4782 N N . LEU A 1 616 ? 16.966 4.111 -26.523 1.00 98.06 616 LEU A N 1
ATOM 4783 C CA . LEU A 1 616 ? 17.238 3.557 -25.194 1.00 98.06 616 LEU A CA 1
ATOM 4784 C C . LEU A 1 616 ? 18.741 3.597 -24.907 1.00 98.06 616 LEU A C 1
ATOM 4786 O O . LEU A 1 616 ? 19.539 3.410 -25.828 1.00 98.06 616 LEU A O 1
ATOM 4790 N N . HIS A 1 617 ? 19.117 3.816 -23.653 1.00 96.94 617 HIS A N 1
ATOM 4791 C CA . HIS A 1 617 ? 20.509 3.969 -23.229 1.00 96.94 617 HIS A CA 1
ATOM 4792 C C . HIS A 1 617 ? 20.946 2.862 -22.264 1.00 96.94 617 HIS A C 1
ATOM 4794 O O . HIS A 1 617 ? 20.111 2.179 -21.688 1.00 96.94 617 HIS A O 1
ATOM 4800 N N . ASP A 1 618 ? 22.264 2.711 -22.113 1.00 96.00 618 ASP A N 1
ATOM 4801 C CA . ASP A 1 618 ? 22.935 1.973 -21.028 1.00 96.00 618 ASP A CA 1
ATOM 4802 C C . ASP A 1 618 ? 22.681 0.447 -20.946 1.00 96.00 618 ASP A C 1
ATOM 4804 O O . ASP A 1 618 ? 23.248 -0.234 -20.105 1.00 96.00 618 ASP A O 1
ATOM 4808 N N . LEU A 1 619 ? 21.987 -0.126 -21.934 1.00 96.56 619 LEU A N 1
ATOM 4809 C CA . LEU A 1 619 ? 21.580 -1.543 -22.043 1.00 96.56 619 LEU A CA 1
ATOM 4810 C C . LEU A 1 619 ? 22.709 -2.603 -22.051 1.00 96.56 619 LEU A C 1
ATOM 4812 O O . LEU A 1 619 ? 22.431 -3.802 -22.074 1.00 96.56 619 LEU A O 1
ATOM 4816 N N . HIS A 1 620 ? 23.976 -2.193 -22.137 1.00 94.50 620 HIS A N 1
ATOM 4817 C CA . HIS A 1 620 ? 25.140 -3.081 -22.285 1.00 94.50 620 HIS A CA 1
ATOM 4818 C C . HIS A 1 620 ? 26.175 -2.919 -21.158 1.00 94.50 620 HIS A C 1
ATOM 4820 O O . HIS A 1 620 ? 27.342 -3.254 -21.353 1.00 94.50 620 HIS A O 1
ATOM 4826 N N . GLY A 1 621 ? 25.779 -2.409 -19.990 1.00 92.56 621 GLY A N 1
ATOM 4827 C CA . GLY A 1 621 ? 26.669 -2.214 -18.847 1.00 92.56 621 GLY A CA 1
ATOM 4828 C C . GLY A 1 621 ? 25.997 -1.418 -17.733 1.00 92.56 621 GLY A C 1
ATOM 4829 O O . GLY A 1 621 ? 24.788 -1.482 -17.580 1.00 92.56 621 GLY A O 1
ATOM 4830 N N . ASN A 1 622 ? 26.778 -0.642 -16.980 1.00 95.00 622 ASN A N 1
ATOM 4831 C CA . ASN A 1 622 ? 26.312 0.240 -15.901 1.00 95.00 622 ASN A CA 1
ATOM 4832 C C . ASN A 1 622 ? 25.754 -0.491 -14.663 1.00 95.00 622 ASN A C 1
ATOM 4834 O O . ASN A 1 622 ? 26.428 -0.523 -13.631 1.00 95.00 622 ASN A O 1
ATOM 4838 N N . VAL A 1 623 ? 24.562 -1.087 -14.755 1.00 95.19 623 VAL A N 1
ATOM 4839 C CA . VAL A 1 623 ? 23.945 -1.944 -13.728 1.00 95.19 623 VAL A CA 1
ATOM 4840 C C . VAL A 1 623 ? 23.181 -3.099 -14.379 1.00 95.19 623 VAL A C 1
ATOM 4842 O O . VAL A 1 623 ? 22.759 -3.011 -15.523 1.00 95.19 623 VAL A O 1
ATOM 4845 N N . VAL A 1 624 ? 22.986 -4.194 -13.642 1.00 94.75 624 VAL A N 1
ATOM 4846 C CA . VAL A 1 624 ? 22.068 -5.263 -14.069 1.00 94.75 624 VAL A CA 1
ATOM 4847 C C . VAL A 1 624 ? 20.622 -4.800 -13.863 1.00 94.75 624 VAL A C 1
ATOM 4849 O O . VAL A 1 624 ? 20.321 -4.144 -12.864 1.00 94.75 624 VAL A O 1
ATOM 4852 N N . GLU A 1 625 ? 19.734 -5.163 -14.788 1.00 96.75 625 GLU A N 1
ATOM 4853 C CA . GLU A 1 625 ? 18.319 -4.780 -14.786 1.00 96.75 625 GLU A CA 1
ATOM 4854 C C . GLU A 1 625 ? 17.413 -5.990 -14.484 1.00 96.75 625 GLU A C 1
ATOM 4856 O O . GLU A 1 625 ? 17.630 -7.076 -15.024 1.00 96.75 625 GLU A O 1
ATOM 4861 N N . TRP A 1 626 ? 16.424 -5.797 -13.600 1.00 94.94 626 TRP A N 1
ATOM 4862 C CA . TRP A 1 626 ? 15.482 -6.824 -13.117 1.00 94.94 626 TRP A CA 1
ATOM 4863 C C . TRP A 1 626 ? 14.272 -7.071 -14.020 1.00 94.94 626 TRP A C 1
ATOM 4865 O O . TRP A 1 626 ? 13.794 -6.107 -14.666 1.00 94.94 626 TRP A O 1
#

Sequence (626 aa):
LDRRTDIWSLGVTLYECLTLRRPFEAPSREGLYRQILTKEPEDVRRINPAIPAELGIVLATAMVKDADRRYATAAEFAEDLRRVRELKPIAAQPMSALLRTRRWAQRNPAIATMMSAVFVFMAAGIVWTTLKNAQLDELVTEIGAKNTELTTKTEEATANSERAAANAEQATRNMELAERNLAEAQRLADVKKLAEAKSELDALWPLGKELPPRITAFREKYSEMFARLPEHEATLAKLEGEALPYSSMDQRTDHGEARSQLARLTLEGTELDAKLDDLPDAEFDEAEARLDAIAVERKSLESELTQRKTWRYAGEDADYKTWMREVLSNLVLELRSFTDKESGALADLAKRERRSNELVRETLAAAELPWRQCSARVFRNPKYAGLTLSPQEGLIPLGPDPDSSFEEFLHWASHADGHPIPQRDAAGKLPQMDGETGVILVLLPGGTFTMGATREPAGPNHDPQAGSDQGPPHQVTLSAFFLGKYEVTRGQWARSSGRPDPSFWKAETSGNRVQAPAYSRHPVEQVSWTDCDGAFRRAGLVLPTEARWEYGCRAGTSTPWNYGADGGGFVGHANLADKSYGEGFGPTAATHDPARNDGHAVTAPVGSFAANAFGLHDLHGNVVEW

pLDDT: mean 85.94, std 10.26, range [52.22, 98.69]

Radius of gyration: 72.55 Å; chains: 1; bounding box: 161×76×183 Å